Protein AF-A0A929RNQ9-F1 (afdb_monomer_lite)

Radius of gyration: 24.0 Å; chains: 1; bounding box: 58×68×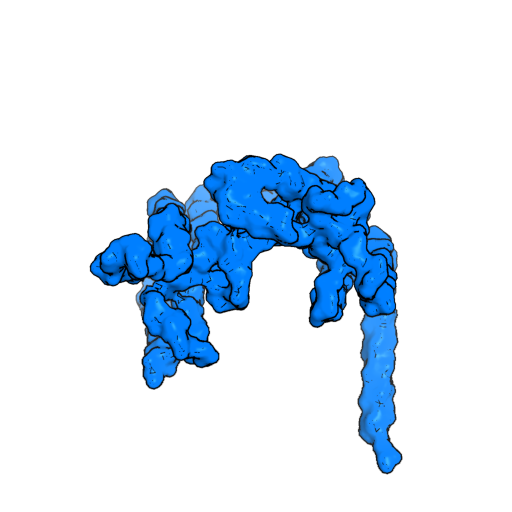56 Å

pLDDT: mean 78.01, std 13.04, range [43.16, 95.94]

Foldseek 3Di:
DDVVVVVVVVVVVVVVVVVVVVLCVLCVQPVVLVVLLVVLVVLLVVCLVCVVPPPPLWQAPVPHDVCNLVSLQNDDPHPPPVQSVVQSVCSSPVVSVLCNVLPPQLLVLLQVLLSNQLSVVLNVCLVVCCVPPVQLSVQLNGAIRHHNLSSSLSSQLLSLQQAEPVSSVLSVCLSLLLLVLLCQFQSYNHSSSSNRSSVRSNVSSVVVVRHHHYDDDDPVLLVLLSNLLSLLVSLLSSLLCLLPDPHTRHLCVLLLCLQAAPVLVPDDPDPLSSVLSCLLSVLSNVLSVCSSVLEPVSLVSLLVSLVVSLVNLVVRLVVLVVVDPDDVRDRDPSNVSCVVSVCPSNVSSVVSVVSSVVSVVSRPDYDDCVPVCVVVVVSVVVNVVSVD

Structure (mmCIF, N/CA/C/O backbone):
data_AF-A0A929RNQ9-F1
#
_entry.id   AF-A0A929RNQ9-F1
#
loop_
_atom_site.group_PDB
_atom_site.id
_atom_site.type_symbol
_atom_site.label_atom_id
_atom_site.label_alt_id
_atom_site.label_comp_id
_atom_site.label_asym_id
_atom_site.label_entity_id
_atom_site.label_seq_id
_atom_site.pdbx_PDB_ins_code
_atom_site.Cartn_x
_atom_site.Cartn_y
_atom_site.Cartn_z
_atom_site.occupancy
_atom_site.B_iso_or_equiv
_atom_site.auth_seq_id
_atom_site.auth_comp_id
_atom_site.auth_asym_id
_atom_site.auth_atom_id
_atom_site.pdbx_PDB_model_num
ATOM 1 N N . MET A 1 1 ? 17.368 -48.943 -5.902 1.00 48.56 1 MET A N 1
ATOM 2 C CA . MET A 1 1 ? 16.747 -47.607 -6.091 1.00 48.56 1 MET A CA 1
ATOM 3 C C . MET A 1 1 ? 15.807 -47.668 -7.299 1.00 48.56 1 MET A C 1
ATOM 5 O O . MET A 1 1 ? 16.116 -48.438 -8.192 1.00 48.56 1 MET A O 1
ATOM 9 N N . THR A 1 2 ? 14.669 -46.968 -7.421 1.00 53.53 2 THR A N 1
ATOM 10 C CA . THR A 1 2 ? 13.879 -46.132 -6.476 1.00 53.53 2 THR A CA 1
ATOM 11 C C . THR A 1 2 ? 12.455 -45.910 -7.049 1.00 53.53 2 THR A C 1
ATOM 13 O O . THR A 1 2 ? 12.106 -44.819 -7.498 1.00 53.53 2 THR A O 1
ATOM 16 N N . ALA A 1 3 ? 11.596 -46.938 -7.024 1.00 60.00 3 ALA A N 1
ATOM 17 C CA . ALA A 1 3 ? 10.198 -46.857 -7.488 1.00 60.00 3 ALA A CA 1
ATOM 18 C C . ALA A 1 3 ? 9.391 -45.620 -6.998 1.00 60.00 3 ALA A C 1
ATOM 20 O O . ALA A 1 3 ? 8.727 -44.998 -7.833 1.00 60.00 3 ALA A O 1
ATOM 21 N N . PRO A 1 4 ? 9.466 -45.181 -5.718 1.00 71.56 4 PRO A N 1
ATOM 22 C CA . PRO A 1 4 ? 8.761 -43.972 -5.281 1.00 71.56 4 PRO A CA 1
ATOM 23 C C . PRO A 1 4 ? 9.270 -42.678 -5.941 1.00 71.56 4 PRO A C 1
ATOM 25 O O . PRO A 1 4 ? 8.461 -41.789 -6.190 1.00 71.56 4 PRO A O 1
ATOM 28 N N . LEU A 1 5 ? 10.560 -42.569 -6.298 1.00 74.00 5 LEU A N 1
ATOM 29 C CA . LEU A 1 5 ? 11.088 -41.373 -6.979 1.00 74.00 5 LEU A CA 1
ATOM 30 C C . LEU A 1 5 ? 10.601 -41.269 -8.432 1.00 74.00 5 LEU A C 1
ATOM 32 O O . LEU A 1 5 ? 10.342 -40.174 -8.925 1.00 74.00 5 LEU A O 1
ATOM 36 N N . ALA A 1 6 ? 10.414 -42.402 -9.115 1.00 76.00 6 ALA A N 1
ATOM 37 C CA . ALA A 1 6 ? 9.824 -42.414 -10.454 1.00 76.00 6 ALA A CA 1
ATOM 38 C C . ALA A 1 6 ? 8.341 -41.988 -10.431 1.00 76.00 6 ALA A C 1
ATOM 40 O O . ALA A 1 6 ? 7.875 -41.299 -11.343 1.00 76.00 6 ALA A O 1
ATOM 41 N N . ALA A 1 7 ? 7.607 -42.360 -9.376 1.00 79.19 7 ALA A N 1
ATOM 42 C CA . ALA A 1 7 ? 6.222 -41.943 -9.174 1.00 79.19 7 ALA A CA 1
ATOM 43 C C . ALA A 1 7 ? 6.110 -40.437 -8.872 1.00 79.19 7 ALA A C 1
ATOM 45 O O . ALA A 1 7 ? 5.321 -39.752 -9.528 1.00 79.19 7 ALA A O 1
ATOM 46 N N . THR A 1 8 ? 6.927 -39.898 -7.957 1.00 82.88 8 THR A N 1
ATOM 47 C CA . THR A 1 8 ? 6.918 -38.458 -7.627 1.00 82.88 8 THR A CA 1
ATOM 48 C C . THR A 1 8 ? 7.395 -37.582 -8.786 1.00 82.88 8 THR A C 1
ATOM 50 O O . THR A 1 8 ? 6.801 -36.537 -9.045 1.00 82.88 8 THR A O 1
ATOM 53 N N . ALA A 1 9 ? 8.393 -38.019 -9.560 1.00 84.06 9 ALA A N 1
ATOM 54 C CA . ALA A 1 9 ? 8.805 -37.314 -10.776 1.00 84.06 9 ALA A CA 1
ATOM 55 C C . ALA A 1 9 ? 7.677 -37.264 -11.827 1.00 84.06 9 ALA A C 1
ATOM 57 O O . ALA A 1 9 ? 7.476 -36.239 -12.487 1.00 84.06 9 ALA A O 1
ATOM 58 N N . ARG A 1 10 ? 6.898 -38.349 -11.967 1.00 86.69 10 ARG A N 1
ATOM 59 C CA . ARG A 1 10 ? 5.756 -38.412 -12.892 1.00 86.69 10 ARG A CA 1
ATOM 60 C C . ARG A 1 10 ? 4.612 -37.496 -12.452 1.00 86.69 10 ARG A C 1
ATOM 62 O O . ARG A 1 10 ? 4.084 -36.769 -13.294 1.00 86.69 10 ARG A O 1
ATOM 69 N N . THR A 1 11 ? 4.242 -37.489 -11.169 1.00 87.38 11 THR A N 1
ATOM 70 C CA . THR A 1 11 ? 3.189 -36.590 -10.661 1.00 87.38 11 THR A CA 1
ATOM 71 C C . THR A 1 11 ? 3.607 -35.125 -10.762 1.00 87.38 11 THR A C 1
ATOM 73 O O . THR A 1 11 ? 2.817 -34.311 -11.239 1.00 87.38 11 THR A O 1
ATOM 76 N N . LEU A 1 12 ? 4.859 -34.790 -10.436 1.00 86.69 12 LEU A N 1
ATOM 77 C CA . LEU A 1 12 ? 5.386 -33.430 -10.571 1.00 86.69 12 LEU A CA 1
ATOM 78 C C . LEU A 1 12 ? 5.379 -32.960 -12.036 1.00 86.69 12 LEU A C 1
ATOM 80 O O . LEU A 1 12 ? 4.891 -31.867 -12.324 1.00 86.69 12 LEU A O 1
ATOM 84 N N . ARG A 1 13 ? 5.809 -33.801 -12.989 1.00 90.06 13 ARG A N 1
ATOM 85 C CA . ARG A 1 13 ? 5.737 -33.485 -14.430 1.00 90.06 13 ARG A CA 1
ATOM 86 C C . ARG A 1 13 ? 4.296 -33.276 -14.909 1.00 90.06 13 ARG A C 1
ATOM 88 O O . ARG A 1 13 ? 4.043 -32.370 -15.705 1.00 90.06 13 ARG A O 1
ATOM 95 N N . LEU A 1 14 ? 3.345 -34.079 -14.423 1.00 90.31 14 LEU A N 1
ATOM 96 C CA . LEU A 1 14 ? 1.924 -33.911 -14.742 1.00 90.31 14 LEU A CA 1
ATOM 97 C C . LEU A 1 14 ? 1.376 -32.586 -14.198 1.00 90.31 14 LEU A C 1
ATOM 99 O O . LEU A 1 14 ? 0.757 -31.856 -14.976 1.00 90.31 14 LEU A O 1
ATOM 103 N N . LEU A 1 15 ? 1.663 -32.246 -12.936 1.00 88.75 15 LEU A N 1
ATOM 104 C CA . LEU A 1 15 ? 1.277 -30.978 -12.302 1.00 88.75 15 LEU A CA 1
ATOM 105 C C . LEU A 1 15 ? 1.854 -29.763 -13.042 1.00 88.75 15 LEU A C 1
ATOM 107 O O . LEU A 1 15 ? 1.115 -28.842 -13.379 1.00 88.75 15 LEU A O 1
ATOM 111 N N . VAL A 1 16 ? 3.146 -29.778 -13.379 1.00 88.31 16 VAL A N 1
ATOM 112 C CA . VAL A 1 16 ? 3.769 -28.705 -14.177 1.00 88.31 16 VAL A CA 1
ATOM 113 C C . VAL A 1 16 ? 3.091 -28.583 -15.547 1.00 88.31 16 VAL A C 1
ATOM 115 O O . VAL A 1 16 ? 2.779 -27.477 -15.984 1.00 88.31 16 VAL A O 1
ATOM 118 N N . SER A 1 17 ? 2.777 -29.704 -16.210 1.00 88.50 17 SER A N 1
ATOM 119 C CA . SER A 1 17 ? 2.092 -29.677 -17.510 1.00 88.50 17 SER A CA 1
ATOM 120 C C . SER A 1 17 ? 0.647 -29.160 -17.432 1.00 88.50 17 SER A C 1
ATOM 122 O O . SER A 1 17 ? 0.180 -28.508 -18.367 1.00 88.50 17 SER A O 1
ATOM 124 N N . SER A 1 18 ? -0.082 -29.444 -16.344 1.00 88.69 18 SER A N 1
ATOM 125 C CA . SER A 1 18 ? -1.454 -28.962 -16.159 1.00 88.69 18 SER A CA 1
ATOM 126 C C . SER A 1 18 ? -1.473 -27.478 -15.807 1.00 88.69 18 SER A C 1
ATOM 128 O O . SER A 1 18 ? -2.261 -26.742 -16.402 1.00 88.69 18 SER A O 1
ATOM 130 N N . LEU A 1 19 ? -0.553 -27.026 -14.949 1.00 86.88 19 LEU A N 1
ATOM 131 C CA . LEU A 1 19 ? -0.326 -25.612 -14.654 1.00 86.88 19 LEU A CA 1
ATOM 132 C C . LEU A 1 19 ? 0.029 -24.832 -15.923 1.00 86.88 19 LEU A C 1
ATOM 134 O O . LEU A 1 19 ? -0.625 -23.834 -16.201 1.00 86.88 19 LEU A O 1
ATOM 138 N N . ALA A 1 20 ? 0.969 -25.317 -16.741 1.00 86.19 20 ALA A N 1
ATOM 139 C CA . ALA A 1 20 ? 1.341 -24.672 -18.004 1.00 86.19 20 ALA A CA 1
ATOM 140 C C . ALA A 1 20 ? 0.161 -24.567 -18.992 1.00 86.19 20 ALA A C 1
ATOM 142 O O . ALA A 1 20 ? -0.061 -23.519 -19.598 1.00 86.19 20 ALA A O 1
ATOM 143 N N . ARG A 1 21 ? -0.657 -25.622 -19.133 1.00 89.25 21 ARG A N 1
ATOM 144 C CA . ARG A 1 21 ? -1.879 -25.554 -19.961 1.00 89.25 21 ARG A CA 1
ATOM 145 C C . ARG A 1 21 ? -2.905 -24.567 -19.399 1.00 89.25 21 ARG A C 1
ATOM 147 O O . ARG A 1 21 ? -3.582 -23.892 -20.174 1.00 89.25 21 ARG A O 1
ATOM 154 N N . LEU A 1 22 ? -3.029 -24.476 -18.075 1.00 89.75 22 LEU A N 1
ATOM 155 C CA . LEU A 1 22 ? -3.954 -23.559 -17.411 1.00 89.75 22 LEU A CA 1
ATOM 156 C C . LEU A 1 22 ? -3.489 -22.101 -17.528 1.00 89.75 22 LEU A C 1
ATOM 158 O O . LEU A 1 22 ? -4.317 -21.248 -17.836 1.00 89.75 22 LEU A O 1
ATOM 162 N N . THR A 1 23 ? -2.194 -21.808 -17.376 1.00 85.31 23 THR A N 1
ATOM 163 C CA . THR A 1 23 ? -1.649 -20.452 -17.557 1.00 85.31 23 THR A CA 1
ATOM 164 C C . THR A 1 23 ? -1.726 -19.992 -19.010 1.00 85.31 23 THR A C 1
ATOM 166 O O . THR A 1 23 ? -2.127 -18.857 -19.245 1.00 85.31 23 THR A O 1
ATOM 169 N N . VAL A 1 24 ? -1.458 -20.860 -19.993 1.00 88.12 24 VAL A N 1
ATOM 170 C CA . VAL A 1 24 ? -1.653 -20.533 -21.421 1.00 88.12 24 VAL A CA 1
ATOM 171 C C . VAL A 1 24 ? -3.125 -20.230 -21.723 1.00 88.12 24 VAL A C 1
ATOM 173 O O . VAL A 1 24 ? -3.434 -19.199 -22.321 1.00 88.12 24 VAL A O 1
ATOM 176 N N . ARG A 1 25 ? -4.063 -21.065 -21.248 1.00 90.00 25 ARG A N 1
ATOM 177 C CA . ARG A 1 25 ? -5.507 -20.783 -21.379 1.00 90.00 25 ARG A CA 1
ATOM 178 C C . ARG A 1 25 ? -5.904 -19.490 -20.663 1.00 90.00 25 ARG A C 1
ATOM 180 O O . ARG A 1 25 ? -6.701 -18.727 -21.199 1.00 90.00 25 ARG A O 1
ATOM 187 N N . TRP A 1 26 ? -5.328 -19.202 -19.500 1.00 89.69 26 TRP A N 1
ATOM 188 C CA . TRP A 1 26 ? -5.580 -17.963 -18.768 1.00 89.69 26 TRP A CA 1
ATOM 189 C C . TRP A 1 26 ? -5.110 -16.723 -19.550 1.00 89.69 26 TRP A C 1
ATOM 191 O O . TRP A 1 26 ? -5.904 -15.810 -19.796 1.00 89.69 26 TRP A O 1
ATOM 201 N N . LEU A 1 27 ? -3.860 -16.731 -20.013 1.00 88.94 27 LEU A N 1
ATOM 202 C CA . LEU A 1 27 ? -3.227 -15.625 -20.735 1.00 88.94 27 LEU A CA 1
ATOM 203 C C . LEU A 1 27 ? -3.769 -15.424 -22.158 1.00 88.94 27 LEU A C 1
ATOM 205 O O . LEU A 1 27 ? -3.763 -14.300 -22.647 1.00 88.94 27 LEU A O 1
ATOM 209 N N . SER A 1 28 ? -4.326 -16.456 -22.802 1.00 87.50 28 SER A N 1
ATOM 210 C CA . SER A 1 28 ? -4.964 -16.319 -24.128 1.00 87.50 28 SER A CA 1
ATOM 211 C C . SER A 1 28 ? -6.131 -15.316 -24.173 1.00 87.50 28 SER A C 1
ATOM 213 O O . SER A 1 28 ? -6.461 -14.813 -25.239 1.00 87.50 28 SER A O 1
ATOM 215 N N . HIS A 1 29 ? -6.730 -14.997 -23.019 1.00 87.25 29 HIS A N 1
ATOM 216 C CA . HIS A 1 29 ? -7.795 -13.994 -22.873 1.00 87.25 29 HIS A CA 1
ATOM 217 C C . HIS A 1 29 ? -7.286 -12.682 -22.231 1.00 87.25 29 HIS A C 1
ATOM 219 O O . HIS A 1 29 ? -8.081 -11.891 -21.727 1.00 87.25 29 HIS A O 1
ATOM 225 N N . ALA A 1 30 ? -5.966 -12.487 -22.167 1.00 91.06 30 ALA A N 1
ATOM 226 C CA . ALA A 1 30 ? -5.299 -11.342 -21.544 1.00 91.06 30 ALA A CA 1
ATOM 227 C C . ALA A 1 30 ? -3.987 -11.015 -22.304 1.00 91.06 30 ALA A C 1
ATOM 229 O O . ALA A 1 30 ? -2.890 -11.283 -21.799 1.00 91.06 30 ALA A O 1
ATOM 230 N N . PRO A 1 31 ? -4.077 -10.523 -23.558 1.00 92.19 31 PRO A N 1
ATOM 231 C CA . PRO A 1 31 ? -2.927 -10.387 -24.452 1.00 92.19 31 PRO A CA 1
ATOM 232 C C . PRO A 1 31 ? -1.860 -9.395 -23.965 1.00 92.19 31 PRO A C 1
ATOM 234 O O . PRO A 1 31 ? -0.673 -9.666 -24.153 1.00 92.19 31 PRO A O 1
ATOM 237 N N . ALA A 1 32 ? -2.227 -8.279 -23.323 1.00 90.19 32 ALA A N 1
ATOM 238 C CA . ALA A 1 32 ? -1.226 -7.335 -22.815 1.00 90.19 32 ALA A CA 1
ATOM 239 C C . ALA A 1 32 ? -0.512 -7.877 -21.571 1.00 90.19 32 ALA A C 1
ATOM 241 O O . ALA A 1 32 ? 0.710 -7.754 -21.462 1.00 90.19 32 ALA A O 1
ATOM 242 N N . THR A 1 33 ? -1.240 -8.564 -20.687 1.00 92.06 33 THR A N 1
ATOM 243 C CA . THR A 1 33 ? -0.657 -9.316 -19.572 1.00 92.06 33 THR A CA 1
ATOM 244 C C . THR A 1 33 ? 0.311 -10.367 -20.101 1.00 92.06 33 THR A C 1
ATOM 246 O O . THR A 1 33 ? 1.435 -10.444 -19.620 1.00 92.06 33 THR A O 1
ATOM 249 N N . ALA A 1 34 ? -0.080 -11.140 -21.120 1.00 90.38 34 ALA A N 1
ATOM 250 C CA . ALA A 1 34 ? 0.778 -12.153 -21.729 1.00 90.38 34 ALA A CA 1
ATOM 251 C C . ALA A 1 34 ? 2.080 -11.544 -22.274 1.00 90.38 34 ALA A C 1
ATOM 253 O O . ALA A 1 34 ? 3.164 -12.020 -21.935 1.00 90.38 34 ALA A O 1
ATOM 254 N N . ALA A 1 35 ? 1.984 -10.461 -23.051 1.00 90.00 35 ALA A N 1
ATOM 255 C CA . ALA A 1 35 ? 3.141 -9.763 -23.607 1.00 90.00 35 ALA A CA 1
ATOM 256 C C . ALA A 1 35 ? 4.080 -9.223 -22.513 1.00 90.00 35 ALA A C 1
ATOM 258 O O . ALA A 1 35 ? 5.289 -9.450 -22.573 1.00 90.00 35 ALA A O 1
ATOM 259 N N . VAL A 1 36 ? 3.536 -8.571 -21.478 1.00 87.56 36 VAL A N 1
ATOM 260 C CA . VAL A 1 36 ? 4.331 -8.030 -20.363 1.00 87.56 36 VAL A CA 1
ATOM 261 C C . VAL A 1 36 ? 4.924 -9.143 -19.497 1.00 87.56 36 VAL A C 1
ATOM 263 O O . VAL A 1 36 ? 6.086 -9.049 -19.118 1.00 87.56 36 VAL A O 1
ATOM 266 N N . THR A 1 37 ? 4.198 -10.231 -19.231 1.00 89.00 37 THR A N 1
ATOM 267 C CA . THR A 1 37 ? 4.730 -11.415 -18.537 1.00 89.00 37 THR A CA 1
ATOM 268 C C . THR A 1 37 ? 5.887 -12.054 -19.309 1.00 89.00 37 THR A C 1
ATOM 270 O O . THR A 1 37 ? 6.883 -12.422 -18.688 1.00 89.00 37 THR A O 1
ATOM 273 N N . ILE A 1 38 ? 5.789 -12.170 -20.638 1.00 88.81 38 ILE A N 1
ATOM 274 C CA . ILE A 1 38 ? 6.875 -12.698 -21.481 1.00 88.81 38 ILE A CA 1
ATOM 275 C C . ILE A 1 38 ? 8.079 -11.752 -21.447 1.00 88.81 38 ILE A C 1
ATOM 277 O O . ILE A 1 38 ? 9.189 -12.205 -21.178 1.00 88.81 38 ILE A O 1
ATOM 281 N N . ALA A 1 39 ? 7.867 -10.446 -21.644 1.00 86.25 39 ALA A N 1
ATOM 282 C CA . ALA A 1 39 ? 8.935 -9.449 -21.575 1.00 86.25 39 ALA A CA 1
ATOM 283 C C . ALA A 1 39 ? 9.650 -9.473 -20.213 1.00 86.25 39 ALA A C 1
ATOM 285 O O . ALA A 1 39 ? 10.876 -9.496 -20.161 1.00 86.25 39 ALA A O 1
ATOM 286 N N . LEU A 1 40 ? 8.895 -9.558 -19.114 1.00 84.25 40 LEU A N 1
ATOM 287 C CA . LEU A 1 40 ? 9.435 -9.697 -17.761 1.00 84.25 40 LEU A CA 1
ATOM 288 C C . LEU A 1 40 ? 10.252 -10.974 -17.581 1.00 84.25 40 LEU A C 1
ATOM 290 O O . LEU A 1 40 ? 11.371 -10.908 -17.086 1.00 84.25 40 LEU A O 1
ATOM 294 N N . ALA A 1 41 ? 9.723 -12.125 -18.001 1.00 85.25 41 ALA A N 1
ATOM 295 C CA . ALA A 1 41 ? 10.440 -13.391 -17.897 1.00 85.25 41 ALA A CA 1
ATOM 296 C C . ALA A 1 41 ? 11.754 -13.365 -18.696 1.00 85.25 41 ALA A C 1
ATOM 298 O O . ALA A 1 41 ? 12.780 -13.804 -18.182 1.00 85.25 41 ALA A O 1
ATOM 299 N N . VAL A 1 42 ? 11.743 -12.803 -19.910 1.00 84.88 42 VAL A N 1
ATOM 300 C CA . VAL A 1 42 ? 12.938 -12.662 -20.757 1.00 84.88 42 VAL A CA 1
ATOM 301 C C . VAL A 1 42 ? 13.949 -11.693 -20.142 1.00 84.88 42 VAL A C 1
ATOM 303 O O . VAL A 1 42 ? 15.120 -12.049 -20.025 1.00 84.88 42 VAL A O 1
ATOM 306 N N . VAL A 1 43 ? 13.535 -10.498 -19.708 1.00 79.19 43 VAL A N 1
ATOM 307 C CA . VAL A 1 43 ? 14.459 -9.510 -19.122 1.00 79.19 43 VAL A CA 1
ATOM 308 C C . VAL A 1 43 ? 15.019 -9.999 -17.785 1.00 79.19 43 VAL A C 1
ATOM 310 O O . VAL A 1 43 ? 16.231 -9.941 -17.597 1.00 79.19 43 VAL A O 1
ATOM 313 N N . SER A 1 44 ? 14.201 -10.564 -16.891 1.00 77.12 44 SER A N 1
ATOM 314 C CA . SER A 1 44 ? 14.692 -11.113 -15.618 1.00 77.12 44 SER A CA 1
ATOM 315 C C . SER A 1 44 ? 15.594 -12.339 -15.808 1.00 77.12 44 SER A C 1
ATOM 317 O O . SER A 1 44 ? 16.577 -12.474 -15.082 1.00 77.12 44 SER A O 1
ATOM 319 N N . ALA A 1 45 ? 15.326 -13.208 -16.792 1.00 78.31 45 ALA A N 1
ATOM 320 C CA . ALA A 1 45 ? 16.233 -14.309 -17.131 1.00 78.31 45 ALA A CA 1
ATOM 321 C C . ALA A 1 45 ? 17.556 -13.800 -17.729 1.00 78.31 45 ALA A C 1
ATOM 323 O O . ALA A 1 45 ? 18.623 -14.285 -17.362 1.00 78.31 45 ALA A O 1
ATOM 324 N N . THR A 1 46 ? 17.498 -12.788 -18.599 1.00 75.31 46 THR A N 1
ATOM 325 C CA . THR A 1 46 ? 18.688 -12.168 -19.205 1.00 75.31 46 THR A CA 1
ATOM 326 C C . THR A 1 46 ? 19.545 -11.499 -18.132 1.00 75.31 46 THR A C 1
ATOM 328 O O . THR A 1 46 ? 20.743 -11.749 -18.063 1.00 75.31 46 THR A O 1
ATOM 331 N N . TYR A 1 47 ? 18.931 -10.729 -17.232 1.00 71.06 47 TYR A N 1
ATOM 332 C CA . TYR A 1 47 ? 19.616 -10.112 -16.098 1.00 71.06 47 TYR A CA 1
ATOM 333 C C . TYR A 1 47 ? 20.233 -11.149 -15.146 1.00 71.06 47 TYR A C 1
ATOM 335 O O . TYR A 1 47 ? 21.326 -10.935 -14.637 1.00 71.06 47 TYR A O 1
ATOM 343 N N . PHE A 1 48 ? 19.582 -12.298 -14.931 1.00 71.94 48 PHE A N 1
ATOM 344 C CA . PHE A 1 48 ? 20.150 -13.374 -14.113 1.00 71.94 48 PHE A CA 1
ATOM 345 C C . PHE A 1 48 ? 21.394 -14.016 -14.753 1.00 71.94 48 PHE A C 1
ATOM 347 O O . PHE A 1 48 ? 22.354 -14.309 -14.047 1.00 71.94 48 PHE A O 1
ATOM 354 N N . VAL A 1 49 ? 21.393 -14.221 -16.077 1.00 74.50 49 VAL A N 1
ATOM 355 C CA . VAL A 1 49 ? 22.524 -14.821 -16.815 1.00 74.50 49 VAL A CA 1
ATOM 356 C C . VAL A 1 49 ? 23.692 -13.842 -16.983 1.00 74.50 49 VAL A C 1
ATOM 358 O O . VAL A 1 49 ? 24.846 -14.247 -16.901 1.00 74.50 49 VAL A O 1
ATOM 361 N N . TRP A 1 50 ? 23.402 -12.558 -17.196 1.00 69.44 50 TRP A N 1
ATOM 362 C CA . TRP A 1 50 ? 24.380 -11.523 -17.561 1.00 69.44 50 TRP A CA 1
ATOM 363 C C . TRP A 1 50 ? 24.532 -10.444 -16.473 1.00 69.44 50 TRP A C 1
ATOM 365 O O . TRP A 1 50 ? 24.776 -9.270 -16.761 1.00 69.44 50 TRP A O 1
ATOM 375 N N . ARG A 1 51 ? 24.354 -10.851 -15.211 1.00 61.84 51 ARG A N 1
ATOM 376 C CA . ARG A 1 51 ? 24.262 -10.002 -14.011 1.00 61.84 51 ARG A CA 1
ATOM 377 C C . ARG A 1 51 ? 25.314 -8.896 -13.941 1.00 61.84 51 ARG A C 1
ATOM 379 O O . ARG A 1 51 ? 24.968 -7.742 -13.706 1.00 61.84 51 ARG A O 1
ATOM 386 N N . ASP A 1 52 ? 26.575 -9.242 -14.178 1.00 60.59 52 ASP A N 1
ATOM 387 C CA . ASP A 1 52 ? 27.709 -8.327 -13.999 1.00 60.59 52 ASP A CA 1
ATOM 388 C C . ASP A 1 52 ? 27.870 -7.321 -15.156 1.00 60.59 52 ASP A C 1
ATOM 390 O O . ASP A 1 52 ? 28.734 -6.450 -15.103 1.00 60.59 52 ASP A O 1
ATOM 394 N N . GLN A 1 53 ? 27.037 -7.417 -16.203 1.00 59.91 53 GLN A N 1
ATOM 395 C CA . GLN A 1 53 ? 27.096 -6.548 -17.388 1.00 59.91 53 GLN A CA 1
ATOM 396 C C . GLN A 1 53 ? 25.901 -5.589 -17.527 1.00 59.91 53 GLN A C 1
ATOM 398 O O . GLN A 1 53 ? 25.984 -4.628 -18.288 1.00 59.91 53 GLN A O 1
ATOM 403 N N . PHE A 1 54 ? 24.806 -5.794 -16.781 1.00 57.72 54 PHE A N 1
ATOM 404 C CA . PHE A 1 54 ? 23.552 -5.034 -16.939 1.00 57.72 54 PHE A CA 1
ATOM 405 C C . PHE A 1 54 ? 23.131 -4.211 -15.709 1.00 57.72 54 PHE A C 1
ATOM 407 O O . PHE A 1 54 ? 21.940 -4.042 -15.437 1.00 57.72 54 PHE A O 1
ATOM 414 N N . ALA A 1 55 ? 24.091 -3.594 -15.012 1.00 56.38 55 ALA A N 1
ATOM 415 C CA . ALA A 1 55 ? 23.812 -2.580 -13.981 1.00 56.38 55 ALA A CA 1
ATOM 416 C C . ALA A 1 55 ? 23.013 -1.357 -14.507 1.00 56.38 55 ALA A C 1
ATOM 418 O O . ALA A 1 55 ? 22.483 -0.569 -13.732 1.00 56.38 55 ALA A O 1
ATOM 419 N N . THR A 1 56 ? 22.890 -1.207 -15.829 1.00 55.03 56 THR A N 1
ATOM 420 C CA . THR A 1 56 ? 22.215 -0.104 -16.531 1.00 55.03 56 THR A CA 1
ATOM 421 C C . THR A 1 56 ? 20.693 -0.240 -16.659 1.00 55.03 56 THR A C 1
ATOM 423 O O . THR A 1 56 ? 20.060 0.641 -17.243 1.00 55.03 56 THR A O 1
ATOM 426 N N . LEU A 1 57 ? 20.081 -1.336 -16.185 1.00 58.28 57 LEU A N 1
ATOM 427 C CA . LEU A 1 57 ? 18.619 -1.499 -16.246 1.00 58.28 57 LEU A CA 1
ATOM 428 C C . LEU A 1 57 ? 17.884 -0.761 -15.120 1.00 58.28 57 LEU A C 1
ATOM 430 O O . LEU A 1 57 ? 16.703 -0.458 -15.285 1.00 58.28 57 LEU A O 1
ATOM 434 N N . GLU A 1 58 ? 18.548 -0.480 -13.998 1.00 65.62 58 GLU A N 1
ATOM 435 C CA . GLU A 1 58 ? 17.959 0.244 -12.869 1.00 65.62 58 GLU A CA 1
ATOM 436 C C . GLU A 1 58 ? 17.826 1.742 -13.174 1.00 65.62 58 GLU A C 1
ATOM 438 O O . GLU A 1 58 ? 18.720 2.363 -13.749 1.00 65.62 58 GLU A O 1
ATOM 443 N N . ALA A 1 59 ? 16.707 2.347 -12.773 1.00 59.94 59 ALA A N 1
ATOM 444 C CA . ALA A 1 59 ? 16.526 3.790 -12.890 1.00 59.94 59 ALA A CA 1
ATOM 445 C C . ALA A 1 59 ? 17.179 4.483 -11.683 1.00 59.94 59 ALA A C 1
ATOM 447 O O . ALA A 1 59 ? 16.605 4.520 -10.591 1.00 59.94 59 ALA A O 1
ATOM 448 N N . SER A 1 60 ? 18.382 5.020 -11.899 1.00 63.91 60 SER A N 1
ATOM 449 C CA . SER A 1 60 ? 19.108 5.907 -10.981 1.00 63.91 60 SER A CA 1
ATOM 450 C C . SER A 1 60 ? 18.866 7.387 -11.344 1.00 63.91 60 SER A C 1
ATOM 452 O O . SER A 1 60 ? 18.467 7.675 -12.478 1.00 63.91 60 SER A O 1
ATOM 454 N N . PRO A 1 61 ? 19.132 8.344 -10.435 1.00 59.81 61 PRO A N 1
ATOM 455 C CA . PRO A 1 61 ? 19.073 9.772 -10.751 1.00 59.81 61 PRO A CA 1
ATOM 456 C C . PRO A 1 61 ? 20.373 10.329 -11.356 1.00 59.81 61 PRO A C 1
ATOM 458 O O . PRO A 1 61 ? 20.329 11.343 -12.047 1.00 59.81 61 PRO A O 1
ATOM 461 N N . SER A 1 62 ? 21.525 9.693 -11.118 1.00 57.19 62 SER A N 1
ATOM 462 C CA . SER A 1 62 ? 22.847 10.169 -11.564 1.00 57.19 62 SER A CA 1
ATOM 463 C C . SER A 1 62 ? 23.234 9.709 -12.974 1.00 57.19 62 SER A C 1
ATOM 465 O O . SER A 1 62 ? 24.013 10.384 -13.643 1.00 57.19 62 SER A O 1
ATOM 467 N N . SER A 1 63 ? 22.682 8.588 -13.445 1.00 53.53 63 SER A N 1
ATOM 468 C CA . SER A 1 63 ? 22.953 7.995 -14.764 1.00 53.53 63 SER A CA 1
ATOM 469 C C . SER A 1 63 ? 21.662 7.643 -15.518 1.00 53.53 63 SER A C 1
ATOM 471 O O . SER A 1 63 ? 21.588 6.658 -16.254 1.00 53.53 63 SER A O 1
ATOM 473 N N . SER A 1 64 ? 20.620 8.466 -15.345 1.00 55.28 64 SER A N 1
ATOM 474 C CA . SER A 1 64 ? 19.303 8.242 -15.948 1.00 55.28 64 SER A CA 1
ATOM 475 C C . SER A 1 64 ? 19.301 8.473 -17.463 1.00 55.28 64 SER A C 1
ATOM 477 O O . SER A 1 64 ? 19.002 9.559 -17.963 1.00 55.28 64 SER A O 1
ATOM 479 N N . HIS A 1 65 ? 19.585 7.426 -18.231 1.00 70.19 65 HIS A N 1
ATOM 480 C CA . HIS A 1 65 ? 19.182 7.395 -19.633 1.00 70.19 65 HIS A CA 1
ATOM 481 C C . HIS A 1 65 ? 17.650 7.332 -19.728 1.00 70.19 65 HIS A C 1
ATOM 483 O O . HIS A 1 65 ? 17.012 6.645 -18.931 1.00 70.19 65 HIS A O 1
ATOM 489 N N . TRP A 1 66 ? 17.038 7.981 -20.725 1.00 70.56 66 TRP A N 1
ATOM 490 C CA . TRP A 1 66 ? 15.570 8.044 -20.842 1.00 70.56 66 TRP A CA 1
ATOM 491 C C . TRP A 1 66 ? 14.901 6.659 -20.938 1.00 70.56 66 TRP A C 1
ATOM 493 O O . TRP A 1 66 ? 13.774 6.479 -20.477 1.00 70.56 66 TRP A O 1
ATOM 503 N N . TRP A 1 67 ? 15.608 5.658 -21.474 1.00 69.88 67 TRP A N 1
ATOM 504 C CA . TRP A 1 67 ? 15.132 4.275 -21.545 1.00 69.88 67 TRP A CA 1
ATOM 505 C C . TRP A 1 67 ? 15.144 3.540 -20.194 1.00 69.88 67 TRP A C 1
ATOM 507 O O . TRP A 1 67 ? 14.401 2.569 -20.053 1.00 69.88 67 TRP A O 1
ATOM 517 N N . SER A 1 68 ? 15.891 4.017 -19.185 1.00 72.62 68 SER A N 1
ATOM 518 C CA . SER A 1 68 ? 15.915 3.434 -17.827 1.00 72.62 68 SER A CA 1
ATOM 519 C C . SER A 1 68 ? 14.531 3.429 -17.166 1.00 72.62 68 SER A C 1
ATOM 521 O O . SER A 1 68 ? 14.169 2.487 -16.458 1.00 72.62 68 SER A O 1
ATOM 523 N N . ILE A 1 69 ? 13.699 4.427 -17.488 1.00 74.81 69 ILE A N 1
ATOM 524 C CA . ILE A 1 69 ? 12.297 4.533 -17.061 1.00 74.81 69 ILE A CA 1
ATOM 525 C C . ILE A 1 69 ? 11.499 3.287 -17.476 1.00 74.81 69 ILE A C 1
ATOM 527 O O . ILE A 1 69 ? 10.650 2.819 -16.720 1.00 74.81 69 ILE A O 1
ATOM 531 N N . ILE A 1 70 ? 11.784 2.731 -18.657 1.00 75.19 70 ILE A N 1
ATOM 532 C CA . ILE A 1 70 ? 11.085 1.568 -19.215 1.00 75.19 70 ILE A CA 1
ATOM 533 C C . ILE A 1 70 ? 11.815 0.269 -18.846 1.00 75.19 70 ILE A C 1
ATOM 535 O O . ILE A 1 70 ? 11.173 -0.695 -18.437 1.00 75.19 70 ILE A O 1
ATOM 539 N N . SER A 1 71 ? 13.146 0.217 -18.940 1.00 72.94 71 SER A N 1
ATOM 540 C CA . SER A 1 71 ? 13.904 -1.016 -18.681 1.00 72.94 71 SER A CA 1
ATOM 541 C C . SER A 1 71 ? 13.907 -1.444 -17.208 1.00 72.94 71 SER A C 1
ATOM 543 O O . SER A 1 71 ? 13.958 -2.644 -16.926 1.00 72.94 71 SER A O 1
ATOM 545 N N . SER A 1 72 ? 13.747 -0.499 -16.274 1.00 74.12 72 SER A N 1
ATOM 546 C CA . SER A 1 72 ? 13.637 -0.778 -14.832 1.00 74.12 72 SER A CA 1
ATOM 547 C C . SER A 1 72 ? 12.475 -1.702 -14.462 1.00 74.12 72 SER A C 1
ATOM 549 O O . SER A 1 72 ? 12.560 -2.374 -13.437 1.00 74.12 72 SER A O 1
ATOM 551 N N . ILE A 1 73 ? 11.449 -1.837 -15.318 1.00 70.81 73 ILE A N 1
ATOM 552 C CA . ILE A 1 73 ? 10.363 -2.829 -15.190 1.00 70.81 73 ILE A CA 1
ATOM 553 C C . ILE A 1 73 ? 10.908 -4.248 -14.935 1.00 70.81 73 ILE A C 1
ATOM 555 O O . ILE A 1 73 ? 10.341 -4.991 -14.130 1.00 70.81 73 ILE A O 1
ATOM 559 N N . GLY A 1 74 ? 11.982 -4.628 -15.637 1.00 62.72 74 GLY A N 1
ATOM 560 C CA . GLY A 1 74 ? 12.569 -5.971 -15.593 1.00 62.72 74 GLY A CA 1
ATOM 561 C C . GLY A 1 74 ? 13.827 -6.102 -14.731 1.00 62.72 74 GLY A C 1
ATOM 562 O O . GLY A 1 74 ? 14.336 -7.215 -14.599 1.00 62.72 74 GLY A O 1
ATOM 563 N N . ALA A 1 75 ? 14.316 -5.003 -14.145 1.00 66.44 75 ALA A N 1
ATOM 564 C CA . ALA A 1 75 ? 15.444 -5.019 -13.217 1.00 66.44 75 ALA A CA 1
ATOM 565 C C . ALA A 1 75 ? 15.058 -5.723 -11.902 1.00 66.44 75 ALA A C 1
ATOM 567 O O . ALA A 1 75 ? 13.980 -5.486 -11.347 1.00 66.44 75 ALA A O 1
ATOM 568 N N . VAL A 1 76 ? 15.934 -6.600 -11.408 1.00 63.41 76 VAL A N 1
ATOM 569 C CA . VAL A 1 76 ? 15.711 -7.427 -10.212 1.00 63.41 76 VAL A CA 1
ATOM 570 C C . VAL A 1 76 ? 16.969 -7.367 -9.345 1.00 63.41 76 VAL A C 1
ATOM 572 O O . VAL A 1 76 ? 17.994 -7.873 -9.785 1.00 63.41 76 VAL A O 1
ATOM 575 N N . PRO A 1 77 ? 16.928 -6.838 -8.110 1.00 60.59 77 PRO A N 1
ATOM 576 C CA . PRO A 1 77 ? 18.106 -6.782 -7.25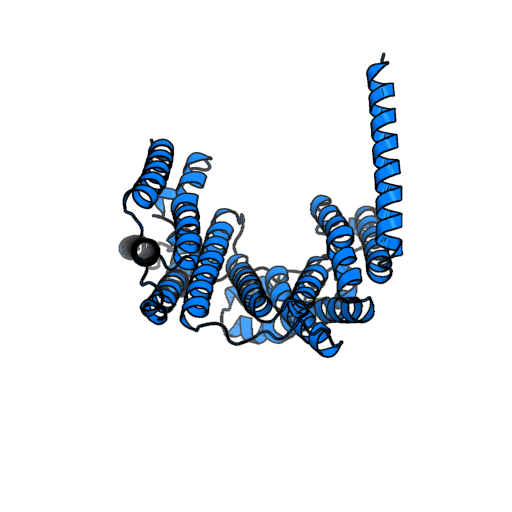1 1.00 60.59 77 PRO A CA 1
ATOM 577 C C . PRO A 1 77 ? 18.709 -8.168 -7.025 1.00 60.59 77 PRO A C 1
ATOM 579 O O . PRO A 1 77 ? 17.992 -9.133 -6.733 1.00 60.59 77 PRO A O 1
ATOM 582 N N . GLY A 1 78 ? 20.036 -8.251 -7.130 1.00 51.78 78 GLY A N 1
ATOM 583 C CA . GLY A 1 78 ? 20.792 -9.482 -7.391 1.00 51.78 78 GLY A CA 1
ATOM 584 C C . GLY A 1 78 ? 20.746 -10.617 -6.353 1.00 51.78 78 GLY A C 1
ATOM 585 O O . GLY A 1 78 ? 21.562 -11.530 -6.431 1.00 51.78 78 GLY A O 1
ATOM 586 N N . HIS A 1 79 ? 19.841 -10.613 -5.378 1.00 53.84 79 HIS A N 1
ATOM 587 C CA . HIS A 1 79 ? 19.754 -11.668 -4.357 1.00 53.84 79 HIS A CA 1
ATOM 588 C C . HIS A 1 79 ? 18.372 -12.323 -4.236 1.00 53.84 79 HIS A C 1
ATOM 590 O O . HIS A 1 79 ? 18.245 -13.341 -3.558 1.00 53.84 79 HIS A O 1
ATOM 596 N N . PHE A 1 80 ? 17.346 -11.817 -4.931 1.00 63.81 80 PHE A N 1
ATOM 597 C CA . PHE A 1 80 ? 15.973 -12.299 -4.760 1.00 63.81 80 PHE A CA 1
ATOM 598 C C . PHE A 1 80 ? 15.323 -12.754 -6.070 1.00 63.81 80 PHE A C 1
ATOM 600 O O . PHE A 1 80 ? 14.404 -12.126 -6.584 1.00 63.81 80 PHE A O 1
ATOM 607 N N . LEU A 1 81 ? 15.684 -13.952 -6.545 1.00 72.12 81 LEU A N 1
ATOM 608 C CA . LEU A 1 81 ? 14.890 -14.657 -7.568 1.00 72.12 81 LEU A CA 1
ATOM 609 C C . LEU A 1 81 ? 13.409 -14.795 -7.141 1.00 72.12 81 LEU A C 1
ATOM 611 O O . LEU A 1 81 ? 12.504 -14.765 -7.973 1.00 72.12 81 LEU A O 1
ATOM 615 N N . ALA A 1 82 ? 13.154 -14.838 -5.829 1.00 75.38 82 ALA A N 1
ATOM 616 C CA . ALA A 1 82 ? 11.824 -14.773 -5.237 1.00 75.38 82 ALA A CA 1
ATOM 617 C C . ALA A 1 82 ? 11.016 -13.515 -5.624 1.00 75.38 82 ALA A C 1
ATOM 619 O O . ALA A 1 82 ? 9.816 -13.647 -5.854 1.00 75.38 82 ALA A O 1
ATOM 620 N N . THR A 1 83 ? 11.613 -12.318 -5.737 1.00 76.00 83 THR A N 1
ATOM 621 C CA . THR A 1 83 ? 10.859 -11.102 -6.117 1.00 76.00 83 THR A CA 1
ATOM 622 C C . THR A 1 83 ? 10.520 -11.091 -7.604 1.00 76.00 83 THR A C 1
ATOM 624 O O . THR A 1 83 ? 9.407 -10.704 -7.958 1.00 76.00 83 THR A O 1
ATOM 627 N N . ALA A 1 84 ? 11.412 -11.594 -8.465 1.00 77.31 84 ALA A N 1
ATOM 628 C CA . ALA A 1 84 ? 11.130 -11.796 -9.887 1.00 77.31 84 ALA A CA 1
ATOM 629 C C . ALA A 1 84 ? 9.981 -12.795 -10.093 1.00 77.31 84 ALA A C 1
ATOM 631 O O . ALA A 1 84 ? 8.988 -12.480 -10.750 1.00 77.31 84 ALA A O 1
ATOM 632 N N . VAL A 1 85 ? 10.073 -13.977 -9.469 1.00 84.88 85 VAL A N 1
ATOM 633 C CA . VAL A 1 85 ? 9.034 -15.016 -9.547 1.00 84.88 85 VAL A CA 1
ATOM 634 C C . VAL A 1 85 ? 7.709 -14.510 -8.975 1.00 84.88 85 VAL A C 1
ATOM 636 O O . VAL A 1 85 ? 6.677 -14.659 -9.628 1.00 84.88 85 VAL A O 1
ATOM 639 N N . LEU A 1 86 ? 7.717 -13.853 -7.810 1.00 86.62 86 LEU A N 1
ATOM 640 C CA . LEU A 1 86 ? 6.515 -13.256 -7.222 1.00 86.62 86 LEU A CA 1
ATOM 641 C C . LEU A 1 86 ? 5.911 -12.186 -8.141 1.00 86.62 86 LEU A C 1
ATOM 643 O O . LEU A 1 86 ? 4.697 -12.171 -8.338 1.00 86.62 86 LEU A O 1
ATOM 647 N N . GLY A 1 87 ? 6.736 -11.324 -8.738 1.00 85.56 87 GLY A N 1
ATOM 648 C CA . GLY A 1 87 ? 6.308 -10.300 -9.689 1.00 85.56 87 GLY A CA 1
ATOM 649 C C . GLY A 1 87 ? 5.659 -10.893 -10.942 1.00 85.56 87 GLY A C 1
ATOM 650 O O . GLY A 1 87 ? 4.583 -10.445 -11.338 1.00 85.56 87 GLY A O 1
ATOM 651 N N . ILE A 1 88 ? 6.263 -11.933 -11.521 1.00 88.88 88 ILE A N 1
ATOM 652 C CA . ILE A 1 88 ? 5.755 -12.659 -12.696 1.00 88.88 88 ILE A CA 1
ATOM 653 C C . ILE A 1 88 ? 4.443 -13.386 -12.367 1.00 88.88 88 ILE A C 1
ATOM 655 O O . ILE A 1 88 ? 3.459 -13.224 -13.090 1.00 88.88 88 ILE A O 1
ATOM 659 N N . VAL A 1 89 ? 4.382 -14.133 -11.260 1.00 90.19 89 VAL A N 1
ATOM 660 C CA . VAL A 1 89 ? 3.166 -14.845 -10.821 1.00 90.19 89 VAL A CA 1
ATOM 661 C C . VAL A 1 89 ? 2.036 -13.861 -10.512 1.00 90.19 89 VAL A C 1
ATOM 663 O O . VAL A 1 89 ? 0.902 -14.068 -10.949 1.00 90.19 89 VAL A O 1
ATOM 666 N N . THR A 1 90 ? 2.337 -12.751 -9.832 1.00 91.25 90 THR A N 1
ATOM 667 C CA . THR A 1 90 ? 1.348 -11.701 -9.543 1.00 91.25 90 THR A CA 1
ATOM 668 C C . THR A 1 90 ? 0.867 -11.024 -10.827 1.00 91.25 90 THR A C 1
ATOM 670 O O . THR A 1 90 ? -0.324 -10.748 -10.947 1.00 91.25 90 THR A O 1
ATOM 673 N N . MET A 1 91 ? 1.738 -10.822 -11.823 1.00 93.75 91 MET A N 1
ATOM 674 C CA . MET A 1 91 ? 1.333 -10.309 -13.136 1.00 93.75 91 MET A CA 1
ATOM 675 C C . MET A 1 91 ? 0.381 -11.275 -13.855 1.00 93.75 91 MET A C 1
ATOM 677 O O . MET A 1 91 ? -0.682 -10.854 -14.302 1.00 93.75 91 MET A O 1
ATOM 681 N N . ILE A 1 92 ? 0.697 -12.575 -13.893 1.00 92.25 92 ILE A N 1
ATOM 682 C CA . ILE A 1 92 ? -0.169 -13.592 -14.516 1.00 92.25 92 ILE A CA 1
ATOM 683 C C . ILE A 1 92 ? -1.556 -13.604 -13.857 1.00 92.25 92 ILE A C 1
ATOM 685 O O . ILE A 1 92 ? -2.572 -13.559 -14.553 1.00 92.25 92 ILE A O 1
ATOM 689 N N . VAL A 1 93 ? -1.608 -13.652 -12.523 1.00 92.69 93 VAL A N 1
ATOM 690 C CA . VAL A 1 93 ? -2.866 -13.786 -11.772 1.00 92.69 93 VAL A CA 1
ATOM 691 C C . VAL A 1 93 ? -3.627 -12.460 -11.711 1.00 92.69 93 VAL A C 1
ATOM 693 O O . VAL A 1 93 ? -4.736 -12.364 -12.238 1.00 92.69 93 VAL A O 1
ATOM 696 N N . ALA A 1 94 ? -3.047 -11.433 -11.086 1.00 92.06 94 ALA A N 1
ATOM 697 C CA . ALA A 1 94 ? -3.721 -10.159 -10.853 1.00 92.06 94 ALA A CA 1
ATOM 698 C C . ALA A 1 94 ? -3.779 -9.305 -12.125 1.00 92.06 94 ALA A C 1
ATOM 700 O O . ALA A 1 94 ? -4.845 -8.790 -12.451 1.00 92.06 94 ALA A O 1
ATOM 701 N N . GLY A 1 95 ? -2.680 -9.206 -12.880 1.00 92.19 95 GLY A N 1
ATOM 702 C CA . GLY A 1 95 ? -2.663 -8.498 -14.164 1.00 92.19 95 GLY A CA 1
ATOM 703 C C . GLY A 1 95 ? -3.684 -9.083 -15.140 1.00 92.19 95 GLY A C 1
ATOM 704 O O . GLY A 1 95 ? -4.520 -8.338 -15.651 1.00 92.19 95 GLY A O 1
ATOM 705 N N . GLY A 1 96 ? -3.708 -10.412 -15.291 1.00 92.38 96 GLY A N 1
ATOM 706 C CA . GLY A 1 96 ? -4.650 -11.104 -16.177 1.00 92.38 96 GLY A CA 1
ATOM 707 C C . GLY A 1 96 ? -6.113 -10.984 -15.740 1.00 92.38 96 GLY A C 1
ATOM 708 O O . GLY A 1 96 ? -6.994 -10.816 -16.582 1.00 92.38 96 GLY A O 1
ATOM 709 N N . ALA A 1 97 ? -6.392 -11.005 -14.431 1.00 93.25 97 ALA A N 1
ATOM 710 C CA . ALA A 1 97 ? -7.735 -10.730 -13.914 1.00 93.25 97 ALA A CA 1
ATOM 711 C C . ALA A 1 97 ? -8.168 -9.281 -14.204 1.00 93.25 97 ALA A C 1
ATOM 713 O O . ALA A 1 97 ? -9.278 -9.046 -14.682 1.00 93.25 97 ALA A O 1
ATOM 714 N N . ILE A 1 98 ? -7.287 -8.307 -13.959 1.00 93.19 98 ILE A N 1
ATOM 715 C CA . ILE A 1 98 ? -7.567 -6.883 -14.180 1.00 93.19 98 ILE A CA 1
ATOM 716 C C . ILE A 1 98 ? -7.768 -6.591 -15.673 1.00 93.19 98 ILE A C 1
ATOM 718 O O . ILE A 1 98 ? -8.675 -5.835 -16.015 1.00 93.19 98 ILE A O 1
ATOM 722 N N . GLU A 1 99 ? -7.005 -7.219 -16.573 1.00 95.44 99 GLU A N 1
ATOM 723 C CA . GLU A 1 99 ? -7.181 -7.043 -18.022 1.00 95.44 99 GLU A CA 1
ATOM 724 C C . GLU A 1 99 ? -8.557 -7.524 -18.491 1.00 95.44 99 GLU A C 1
ATOM 726 O O . GLU A 1 99 ? -9.235 -6.819 -19.236 1.00 95.44 99 GLU A O 1
ATOM 731 N N . ARG A 1 100 ? -9.014 -8.676 -17.991 1.00 91.75 100 ARG A N 1
ATOM 732 C CA . ARG A 1 100 ? -10.348 -9.216 -18.294 1.00 91.75 100 ARG A CA 1
ATOM 733 C C . ARG A 1 100 ? -11.483 -8.341 -17.756 1.00 91.75 100 ARG A C 1
ATOM 735 O O . ARG A 1 100 ? -12.538 -8.274 -18.376 1.00 91.75 100 ARG A O 1
ATOM 742 N N . HIS A 1 101 ? -11.284 -7.680 -16.613 1.00 90.38 101 HIS A N 1
ATOM 743 C CA . HIS A 1 101 ? -12.302 -6.828 -15.988 1.00 90.38 101 HIS A CA 1
ATOM 744 C C . HIS A 1 101 ? -12.337 -5.386 -16.518 1.00 90.38 101 HIS A C 1
ATOM 746 O O . HIS A 1 101 ? -13.401 -4.770 -16.495 1.00 90.38 101 HIS A O 1
ATOM 752 N N . LEU A 1 102 ? -11.203 -4.829 -16.956 1.00 91.19 102 LEU A N 1
ATOM 753 C CA . LEU A 1 102 ? -11.100 -3.439 -17.432 1.00 91.19 102 LEU A CA 1
ATOM 754 C C . LEU A 1 102 ? -10.971 -3.314 -18.958 1.00 91.19 102 LEU A C 1
ATOM 756 O O . LEU A 1 102 ? -11.154 -2.226 -19.503 1.00 91.19 102 LEU A O 1
ATOM 760 N N . GLY A 1 103 ? -10.629 -4.406 -19.641 1.00 92.25 103 GLY A N 1
ATOM 761 C CA . GLY A 1 103 ? -10.232 -4.419 -21.043 1.00 92.25 103 GLY A CA 1
ATOM 762 C C . GLY A 1 103 ? -8.775 -3.987 -21.257 1.00 92.25 103 GLY A C 1
ATOM 763 O O . GLY A 1 103 ? -8.231 -3.124 -20.560 1.00 92.25 103 GLY A O 1
ATOM 764 N N . THR A 1 104 ? -8.151 -4.549 -22.294 1.00 94.00 104 THR A N 1
ATOM 765 C CA . THR A 1 104 ? -6.741 -4.329 -22.662 1.00 94.00 104 THR A CA 1
ATOM 766 C C . THR A 1 104 ? -6.360 -2.850 -22.796 1.00 94.00 104 THR A C 1
ATOM 768 O O . THR A 1 104 ? -5.281 -2.456 -22.364 1.00 94.00 104 THR A O 1
ATOM 771 N N . ARG A 1 105 ? -7.244 -1.989 -23.325 1.00 93.06 105 ARG A N 1
ATOM 772 C CA . ARG A 1 105 ? -6.956 -0.548 -23.497 1.00 93.06 105 ARG A CA 1
ATOM 773 C C . ARG A 1 105 ? -6.725 0.171 -22.164 1.00 93.06 105 ARG A C 1
ATOM 775 O O . ARG A 1 105 ? -5.745 0.900 -22.028 1.00 93.06 105 ARG A O 1
ATOM 782 N N . ALA A 1 106 ? -7.604 -0.044 -21.184 1.00 92.69 106 ALA A N 1
ATOM 783 C CA . ALA A 1 106 ? -7.476 0.565 -19.861 1.00 92.69 106 ALA A CA 1
ATOM 784 C C . ALA A 1 106 ? -6.305 -0.038 -19.073 1.00 92.69 106 ALA A C 1
ATOM 786 O O . ALA A 1 106 ? -5.605 0.688 -18.369 1.00 92.69 106 ALA A O 1
ATOM 787 N N . TRP A 1 107 ? -6.056 -1.341 -19.244 1.00 95.75 107 TRP A N 1
ATOM 788 C CA . TRP A 1 107 ? -4.903 -2.033 -18.669 1.00 95.75 107 TRP A CA 1
ATOM 789 C C . TRP A 1 107 ? -3.575 -1.442 -19.161 1.00 95.75 107 TRP A C 1
ATOM 791 O O . TRP A 1 107 ? -2.744 -1.052 -18.346 1.00 95.75 107 TRP A O 1
ATOM 801 N N . VAL A 1 108 ? -3.398 -1.299 -20.482 1.00 94.94 108 VAL A N 1
ATOM 802 C CA . VAL A 1 108 ? -2.171 -0.747 -21.087 1.00 94.94 108 VAL A CA 1
ATOM 803 C C . VAL A 1 108 ? -1.971 0.716 -20.690 1.00 94.94 108 VAL A C 1
ATOM 805 O O . VAL A 1 108 ? -0.869 1.090 -20.293 1.00 94.94 108 VAL A O 1
ATOM 808 N N . ALA A 1 109 ? -3.031 1.532 -20.719 1.00 94.06 109 ALA A N 1
ATOM 809 C CA . ALA A 1 109 ? -2.962 2.923 -20.273 1.00 94.06 109 ALA A CA 1
ATOM 810 C C . ALA A 1 109 ? -2.532 3.032 -18.797 1.00 94.06 109 ALA A C 1
ATOM 812 O O . ALA A 1 109 ? -1.637 3.812 -18.465 1.00 94.06 109 ALA A O 1
ATOM 813 N N . ALA A 1 110 ? -3.114 2.216 -17.912 1.00 94.12 110 ALA A N 1
ATOM 814 C CA . ALA A 1 110 ? -2.740 2.179 -16.502 1.00 94.12 110 ALA A CA 1
ATOM 815 C C . ALA A 1 110 ? -1.297 1.689 -16.289 1.00 94.12 110 ALA A C 1
ATOM 817 O O . ALA A 1 110 ? -0.551 2.341 -15.565 1.00 94.12 110 ALA A O 1
ATOM 818 N N . ALA A 1 111 ? -0.878 0.609 -16.953 1.00 92.88 111 ALA A N 1
ATOM 819 C CA . ALA A 1 111 ? 0.471 0.057 -16.837 1.00 92.88 111 ALA A CA 1
ATOM 820 C C . ALA A 1 111 ? 1.558 1.048 -17.294 1.00 92.88 111 ALA A C 1
ATOM 822 O O . ALA A 1 111 ? 2.511 1.302 -16.554 1.00 92.88 111 ALA A O 1
ATOM 823 N N . LEU A 1 112 ? 1.390 1.653 -18.478 1.00 92.00 112 LEU A N 1
ATOM 824 C CA . LEU A 1 112 ? 2.340 2.630 -19.021 1.00 92.00 112 LEU A CA 1
ATOM 825 C C . LEU A 1 112 ? 2.383 3.912 -18.181 1.00 92.00 112 LEU A C 1
ATOM 827 O O . LEU A 1 112 ? 3.469 4.385 -17.847 1.00 92.00 112 LEU A O 1
ATOM 831 N N . SER A 1 113 ? 1.221 4.452 -17.790 1.00 92.62 113 SER A N 1
ATOM 832 C CA . SER A 1 113 ? 1.171 5.639 -16.924 1.00 92.62 113 SER A CA 1
ATOM 833 C C . SER A 1 113 ? 1.816 5.379 -15.561 1.00 92.62 113 SER A C 1
ATOM 835 O O . SER A 1 113 ? 2.580 6.211 -15.082 1.00 92.62 113 SER A O 1
ATOM 837 N N . GLY A 1 114 ? 1.579 4.202 -14.976 1.00 90.31 114 GLY A N 1
ATOM 838 C CA . GLY A 1 114 ? 2.153 3.776 -13.707 1.00 90.31 114 GLY A CA 1
ATOM 839 C C . GLY A 1 114 ? 3.673 3.775 -13.711 1.00 90.31 114 GLY A C 1
ATOM 840 O O . GLY A 1 114 ? 4.281 4.329 -12.799 1.00 90.31 114 GLY A O 1
ATOM 841 N N . GLN A 1 115 ? 4.280 3.200 -14.752 1.00 90.56 115 GLN A N 1
ATOM 842 C CA . GLN A 1 115 ? 5.734 3.184 -14.883 1.00 90.56 115 GLN A CA 1
ATOM 843 C C . GLN A 1 115 ? 6.289 4.589 -15.153 1.00 90.56 115 GLN A C 1
ATOM 845 O O . GLN A 1 115 ? 7.132 5.075 -14.401 1.00 90.56 115 GLN A O 1
ATOM 850 N N . VAL A 1 116 ? 5.811 5.253 -16.212 1.00 90.44 116 VAL A N 1
ATOM 851 C CA . VAL A 1 116 ? 6.397 6.519 -16.681 1.00 90.44 116 VAL A CA 1
ATOM 852 C C . VAL A 1 116 ? 6.197 7.632 -15.657 1.00 90.44 116 VAL A C 1
ATOM 854 O O . VAL A 1 116 ? 7.160 8.295 -15.279 1.00 90.44 116 VAL A O 1
ATOM 857 N N . VAL A 1 117 ? 4.970 7.818 -15.161 1.00 90.69 117 VAL A N 1
ATOM 858 C CA . VAL A 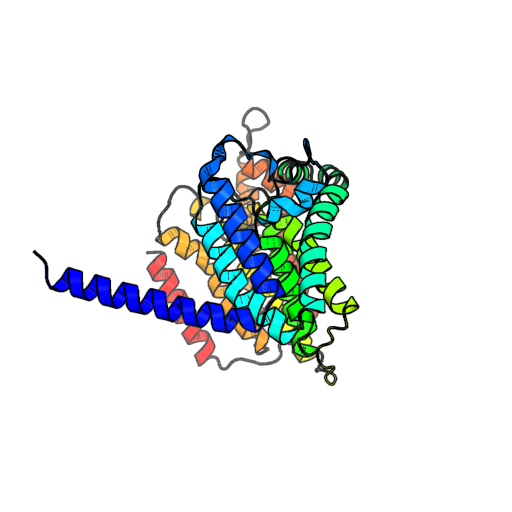1 117 ? 4.668 8.865 -14.174 1.00 90.69 117 VAL A CA 1
ATOM 859 C C . VAL A 1 117 ? 5.202 8.484 -12.795 1.00 90.69 117 VAL A C 1
ATOM 861 O O . VAL A 1 117 ? 5.680 9.363 -12.091 1.00 90.69 117 VAL A O 1
ATOM 864 N N . GLY A 1 118 ? 5.185 7.200 -12.415 1.00 88.50 118 GLY A N 1
ATOM 865 C CA . GLY A 1 118 ? 5.747 6.739 -11.142 1.00 88.50 118 GLY A CA 1
ATOM 866 C C . GLY A 1 118 ? 7.226 7.095 -10.990 1.00 88.50 118 GLY A C 1
ATOM 867 O O . GLY A 1 118 ? 7.617 7.668 -9.977 1.00 88.50 118 GLY A O 1
ATOM 868 N N . VAL A 1 119 ? 8.032 6.828 -12.023 1.00 88.19 119 VAL A N 1
ATOM 869 C CA . VAL A 1 119 ? 9.460 7.184 -12.050 1.00 88.19 119 VAL A CA 1
ATOM 870 C C . VAL A 1 119 ? 9.656 8.699 -12.208 1.00 88.19 119 VAL A C 1
ATOM 872 O O . VAL A 1 119 ? 10.378 9.312 -11.422 1.00 88.19 119 VAL A O 1
ATOM 875 N N . ALA A 1 120 ? 8.999 9.330 -13.188 1.00 87.94 120 ALA A N 1
ATOM 876 C CA . ALA A 1 120 ? 9.215 10.748 -13.487 1.00 87.94 120 ALA A CA 1
ATOM 877 C C . ALA A 1 120 ? 8.764 11.681 -12.348 1.00 87.94 120 ALA A C 1
ATOM 879 O O . ALA A 1 120 ? 9.464 12.643 -12.035 1.00 87.94 120 ALA A O 1
ATOM 880 N N . ALA A 1 121 ? 7.630 11.398 -11.697 1.00 88.56 121 ALA A N 1
ATOM 881 C CA . ALA A 1 121 ? 7.136 12.208 -10.584 1.00 88.56 121 ALA A CA 1
ATOM 882 C C . ALA A 1 121 ? 8.020 12.073 -9.336 1.00 88.56 121 ALA A C 1
ATOM 884 O O . ALA A 1 121 ? 8.250 13.075 -8.658 1.00 88.56 121 ALA A O 1
ATOM 885 N N . THR A 1 122 ? 8.574 10.884 -9.063 1.00 87.94 122 THR A N 1
ATOM 886 C CA . THR A 1 122 ? 9.565 10.689 -7.992 1.00 87.94 122 THR A CA 1
ATOM 887 C C . THR A 1 122 ? 10.778 11.595 -8.180 1.00 87.94 122 THR A C 1
ATOM 889 O O . THR A 1 122 ? 11.144 12.319 -7.256 1.00 87.94 122 THR A O 1
ATOM 892 N N . TRP A 1 123 ? 11.354 11.644 -9.384 1.00 86.06 123 TRP A N 1
ATOM 893 C CA . TRP A 1 123 ? 12.498 12.521 -9.648 1.00 86.06 123 TRP A CA 1
ATOM 894 C C . TRP A 1 123 ? 12.128 14.008 -9.697 1.00 86.06 123 TRP A C 1
ATOM 896 O O . TRP A 1 123 ? 12.864 14.831 -9.157 1.00 86.06 123 TRP A O 1
ATOM 906 N N . ALA A 1 124 ? 10.968 14.367 -10.254 1.00 87.62 124 ALA A N 1
ATOM 907 C CA . ALA A 1 124 ? 10.506 15.757 -10.309 1.00 87.62 124 ALA A CA 1
ATOM 908 C C . ALA A 1 124 ? 10.221 16.357 -8.918 1.00 87.62 124 ALA A C 1
ATOM 910 O O . ALA A 1 124 ? 10.381 17.560 -8.712 1.00 87.62 124 ALA A O 1
ATOM 911 N N . THR A 1 125 ? 9.810 15.530 -7.954 1.00 87.25 125 THR A N 1
ATOM 912 C CA . THR A 1 125 ? 9.512 15.961 -6.578 1.00 87.25 125 THR A CA 1
ATOM 913 C C . THR A 1 125 ? 10.713 15.878 -5.636 1.00 87.25 125 THR A C 1
ATOM 915 O O . THR A 1 125 ? 10.712 16.543 -4.598 1.00 87.25 125 THR A O 1
ATOM 918 N N . LEU A 1 126 ? 11.776 15.158 -6.013 1.00 85.56 126 LEU A N 1
ATOM 919 C CA . LEU A 1 126 ? 12.996 15.004 -5.215 1.00 85.56 126 LEU A CA 1
ATOM 920 C C . LEU A 1 126 ? 13.614 16.335 -4.724 1.00 85.56 126 LEU A C 1
ATOM 922 O O . LEU A 1 126 ? 13.982 16.398 -3.549 1.00 85.56 126 LEU A O 1
ATOM 926 N N . PRO A 1 127 ? 13.704 17.421 -5.526 1.00 85.81 127 PRO A N 1
ATOM 927 C CA . PRO A 1 127 ? 14.271 18.690 -5.058 1.00 85.81 127 PRO A CA 1
ATOM 928 C C . PRO A 1 127 ? 13.424 19.366 -3.974 1.00 85.81 127 PRO A C 1
ATOM 930 O O . PRO A 1 127 ? 13.965 20.045 -3.104 1.00 85.81 127 PRO A O 1
ATOM 933 N N . LEU A 1 128 ? 12.100 19.179 -4.007 1.00 85.25 128 LEU A N 1
ATOM 934 C CA . LEU A 1 128 ? 11.197 19.648 -2.952 1.00 85.25 128 LEU A CA 1
ATOM 935 C C . LEU A 1 128 ? 11.363 18.793 -1.694 1.00 85.25 128 LEU A C 1
ATOM 937 O O . LEU A 1 128 ? 11.388 19.328 -0.589 1.00 85.25 128 LEU A O 1
ATOM 941 N N . LEU A 1 129 ? 11.549 17.483 -1.863 1.00 83.00 129 LEU A N 1
ATOM 942 C CA . LEU A 1 129 ? 11.747 16.549 -0.760 1.00 83.00 129 LEU A CA 1
ATOM 943 C C . LEU A 1 129 ? 13.044 16.829 0.004 1.00 83.00 129 LEU A C 1
ATOM 945 O O . LEU A 1 129 ? 12.997 16.998 1.217 1.00 83.00 129 LEU A O 1
ATOM 949 N N . LYS A 1 130 ? 14.166 17.009 -0.709 1.00 82.44 130 LYS A N 1
ATOM 950 C CA . LYS A 1 130 ? 15.465 17.392 -0.121 1.00 82.44 130 LYS A CA 1
ATOM 951 C C . LYS A 1 130 ? 15.430 18.740 0.616 1.00 82.44 130 LYS A C 1
ATOM 953 O O . LYS A 1 130 ? 16.261 18.963 1.489 1.00 82.44 130 LYS A O 1
ATOM 958 N N . ARG A 1 131 ? 14.479 19.629 0.291 1.00 82.38 131 ARG A N 1
ATOM 959 C CA . ARG A 1 131 ? 14.241 20.896 1.012 1.00 82.38 131 ARG A CA 1
ATOM 960 C C . ARG A 1 131 ? 13.323 20.739 2.225 1.00 82.38 131 ARG A C 1
ATOM 962 O O . ARG A 1 131 ? 13.507 21.455 3.200 1.00 82.38 131 ARG A O 1
ATOM 969 N N . ALA A 1 132 ? 12.324 19.859 2.152 1.00 80.12 132 ALA A N 1
ATOM 970 C CA . ALA A 1 132 ? 11.319 19.688 3.201 1.00 80.12 132 ALA A CA 1
ATOM 971 C C . ALA A 1 132 ? 11.777 18.742 4.324 1.00 80.12 132 ALA A C 1
ATOM 973 O O . ALA A 1 132 ? 11.544 19.026 5.495 1.00 80.12 132 ALA A O 1
ATOM 974 N N . ILE A 1 133 ? 12.406 17.618 3.966 1.00 78.00 133 ILE A N 1
ATOM 975 C CA . ILE A 1 133 ? 12.949 16.610 4.885 1.00 78.00 133 ILE A CA 1
ATOM 976 C C . ILE A 1 133 ? 14.244 16.095 4.246 1.00 78.00 133 ILE A C 1
ATOM 978 O O . ILE A 1 133 ? 14.213 15.196 3.405 1.00 78.00 133 ILE A O 1
ATOM 982 N N . SER A 1 134 ? 15.374 16.708 4.603 1.00 75.44 134 SER A N 1
ATOM 983 C CA . SER A 1 134 ? 16.669 16.493 3.942 1.00 75.44 134 SER A CA 1
ATOM 984 C C . SER A 1 134 ? 17.078 15.020 3.907 1.00 75.44 134 SER A C 1
ATOM 986 O O . SER A 1 134 ? 17.308 14.500 2.819 1.00 75.44 134 SER A O 1
ATOM 988 N N . GLU A 1 135 ? 17.096 14.335 5.053 1.00 76.00 135 GLU A N 1
ATOM 989 C CA . GLU A 1 135 ? 17.495 12.922 5.173 1.00 76.00 135 GLU A CA 1
ATOM 990 C C . GLU A 1 135 ? 16.650 12.004 4.277 1.00 76.00 135 GLU A C 1
ATOM 992 O O . GLU A 1 135 ? 17.186 11.269 3.451 1.00 76.00 135 GLU A O 1
ATOM 997 N N . TRP A 1 136 ? 15.319 12.122 4.347 1.00 77.31 136 TRP A N 1
ATOM 998 C CA . TRP A 1 136 ? 14.405 11.331 3.515 1.00 77.31 136 TRP A CA 1
ATOM 999 C C . TRP A 1 136 ? 14.559 11.641 2.018 1.00 77.31 136 TRP A C 1
ATOM 1001 O O . TRP A 1 136 ? 14.520 10.743 1.174 1.00 77.31 136 TRP A O 1
ATOM 1011 N N . GLY A 1 137 ? 14.788 12.913 1.678 1.00 79.19 137 GLY A N 1
ATOM 1012 C CA . GLY A 1 137 ? 15.101 13.334 0.318 1.00 79.19 137 GLY A CA 1
ATOM 1013 C C . GLY A 1 137 ? 16.448 12.806 -0.190 1.00 79.19 137 GLY A C 1
ATOM 1014 O O . GLY A 1 137 ? 16.572 12.567 -1.389 1.00 79.19 137 GLY A O 1
ATOM 1015 N N . GLN A 1 138 ? 17.449 12.608 0.674 1.00 80.75 138 GLN A N 1
ATOM 1016 C CA . GLN A 1 138 ? 18.719 11.977 0.294 1.00 80.75 138 GLN A CA 1
ATOM 1017 C C . GLN A 1 138 ? 18.553 10.462 0.124 1.00 80.75 138 GLN A C 1
ATOM 1019 O O . GLN A 1 138 ? 18.910 9.961 -0.936 1.00 80.75 138 GLN A O 1
ATOM 1024 N N . ALA A 1 139 ? 17.886 9.765 1.052 1.00 79.31 139 ALA A N 1
ATOM 1025 C CA . ALA A 1 139 ? 17.610 8.325 0.938 1.00 79.31 139 ALA A CA 1
ATOM 1026 C C . ALA A 1 139 ? 16.849 7.966 -0.360 1.00 79.31 139 ALA A C 1
ATOM 1028 O O . ALA A 1 139 ? 17.207 7.029 -1.076 1.00 79.31 139 ALA A O 1
ATOM 1029 N N . ILE A 1 140 ? 15.843 8.766 -0.744 1.00 81.75 140 ILE A N 1
ATOM 1030 C CA . ILE A 1 140 ? 15.154 8.612 -2.043 1.00 81.75 140 ILE A CA 1
ATOM 1031 C C . ILE A 1 140 ? 16.063 8.993 -3.224 1.00 81.75 140 ILE A C 1
ATOM 1033 O O . ILE A 1 140 ? 15.911 8.447 -4.313 1.00 81.75 140 ILE A O 1
ATOM 1037 N N . GLY A 1 141 ? 16.995 9.925 -3.028 1.00 77.19 141 GLY A N 1
ATOM 1038 C CA . GLY A 1 141 ? 17.952 10.364 -4.044 1.00 77.19 141 GLY A CA 1
ATOM 1039 C C . GLY A 1 141 ? 19.131 9.415 -4.275 1.00 77.19 141 GLY A C 1
ATOM 1040 O O . GLY A 1 141 ? 19.796 9.546 -5.298 1.00 77.19 141 GLY A O 1
ATOM 1041 N N . GLU A 1 142 ? 19.390 8.491 -3.355 1.00 79.19 142 GLU A N 1
ATOM 1042 C CA . GLU A 1 142 ? 20.427 7.456 -3.463 1.00 79.19 142 GLU A CA 1
ATOM 1043 C C . GLU A 1 142 ? 19.831 6.102 -3.882 1.00 79.19 142 GLU A C 1
ATOM 1045 O O . GLU A 1 142 ? 20.477 5.327 -4.589 1.00 79.19 142 GLU A O 1
ATOM 1050 N N . GLY A 1 143 ? 18.574 5.831 -3.515 1.00 73.38 143 GLY A N 1
ATOM 1051 C CA . GLY A 1 143 ? 17.868 4.605 -3.882 1.00 73.38 143 GLY A CA 1
ATOM 1052 C C . GLY A 1 143 ? 17.530 4.491 -5.375 1.00 73.38 143 GLY A C 1
ATOM 1053 O O . GLY A 1 143 ? 17.054 5.435 -6.006 1.00 73.38 143 GLY A O 1
ATOM 1054 N N . THR A 1 144 ? 17.695 3.292 -5.936 1.00 75.12 144 THR A N 1
ATOM 1055 C CA . THR A 1 144 ? 17.326 2.979 -7.324 1.00 75.12 144 THR A CA 1
ATOM 1056 C C . THR A 1 144 ? 15.880 2.488 -7.460 1.00 75.12 144 THR A C 1
ATOM 1058 O O . THR A 1 144 ? 15.262 1.972 -6.520 1.00 75.12 144 THR A O 1
ATOM 1061 N N . LEU A 1 145 ? 15.314 2.649 -8.660 1.00 80.00 145 LEU A N 1
ATOM 1062 C CA . LEU A 1 145 ? 13.967 2.192 -9.013 1.00 80.00 145 LEU A CA 1
ATOM 1063 C C . LEU A 1 145 ? 14.030 0.951 -9.917 1.00 80.00 145 LEU A C 1
ATOM 1065 O O . LEU A 1 145 ? 14.700 0.957 -10.952 1.00 80.00 145 LEU A O 1
ATOM 1069 N N . TRP A 1 146 ? 13.302 -0.103 -9.531 1.00 79.38 146 TRP A N 1
ATOM 1070 C CA . TRP A 1 146 ? 13.338 -1.422 -10.172 1.00 79.38 146 TRP A CA 1
ATOM 1071 C C . TRP A 1 146 ? 12.031 -2.223 -9.996 1.00 79.38 146 TRP A C 1
ATOM 1073 O O . TRP A 1 146 ? 11.235 -1.992 -9.080 1.00 79.38 146 TRP A O 1
ATOM 1083 N N . GLY A 1 147 ? 11.842 -3.219 -10.861 1.00 76.69 147 GLY A N 1
ATOM 1084 C CA . GLY A 1 147 ? 10.847 -4.283 -10.756 1.00 76.69 147 GLY A CA 1
ATOM 1085 C C . GLY A 1 147 ? 9.405 -3.926 -11.141 1.00 76.69 147 GLY A C 1
ATOM 1086 O O . GLY A 1 147 ? 9.012 -2.781 -11.350 1.00 76.69 147 GLY A O 1
ATOM 1087 N N . THR A 1 148 ? 8.557 -4.957 -11.153 1.00 84.75 148 THR A N 1
ATOM 1088 C CA . THR A 1 148 ? 7.150 -4.910 -11.603 1.00 84.75 148 THR A CA 1
ATOM 1089 C C . THR A 1 148 ? 6.200 -4.103 -10.720 1.00 84.75 148 THR A C 1
ATOM 1091 O O . THR A 1 148 ? 5.036 -3.906 -11.083 1.00 84.75 148 THR A O 1
ATOM 1094 N N . SER A 1 149 ? 6.644 -3.684 -9.532 1.00 87.62 149 SER A N 1
ATOM 1095 C CA . SER A 1 149 ? 5.730 -3.222 -8.484 1.00 87.62 149 SER A CA 1
ATOM 1096 C C . SER A 1 149 ? 4.980 -1.936 -8.845 1.00 87.62 149 SER A C 1
ATOM 1098 O O . SER A 1 149 ? 3.833 -1.787 -8.429 1.00 87.62 149 SER A O 1
ATOM 1100 N N . LEU A 1 150 ? 5.560 -1.058 -9.674 1.00 90.12 150 LEU A N 1
ATOM 1101 C CA . LEU A 1 150 ? 4.894 0.159 -10.155 1.00 90.12 150 LEU A CA 1
ATOM 1102 C C . LEU A 1 150 ? 3.705 -0.170 -11.067 1.00 90.12 150 LEU A C 1
ATOM 1104 O O . LEU A 1 150 ? 2.607 0.336 -10.844 1.00 90.12 150 LEU A O 1
ATOM 1108 N N . ILE A 1 151 ? 3.887 -1.086 -12.026 1.00 91.62 151 ILE A N 1
ATOM 1109 C CA . ILE A 1 151 ? 2.806 -1.558 -12.906 1.00 91.62 151 ILE A CA 1
ATOM 1110 C C . ILE A 1 151 ? 1.701 -2.221 -12.080 1.00 91.62 151 ILE A C 1
ATOM 1112 O O . ILE A 1 151 ? 0.532 -1.876 -12.230 1.00 91.62 151 ILE A O 1
ATOM 1116 N N . LEU A 1 152 ? 2.051 -3.145 -11.180 1.00 92.81 152 LEU A N 1
ATOM 1117 C CA . LEU A 1 152 ? 1.064 -3.867 -10.366 1.00 92.81 152 LEU A CA 1
ATOM 1118 C C . LEU A 1 152 ? 0.249 -2.922 -9.468 1.00 92.81 152 LEU A C 1
ATOM 1120 O O . LEU A 1 152 ? -0.967 -3.081 -9.345 1.00 92.81 152 LEU A O 1
ATOM 1124 N N . VAL A 1 153 ? 0.891 -1.905 -8.888 1.00 94.62 153 VAL A N 1
ATOM 1125 C CA . VAL A 1 153 ? 0.220 -0.880 -8.077 1.00 94.62 153 VAL A CA 1
ATOM 1126 C C . VAL A 1 153 ? -0.653 0.046 -8.934 1.00 94.62 153 VAL A C 1
ATOM 1128 O O . VAL A 1 153 ? -1.784 0.341 -8.547 1.00 94.62 153 VAL A O 1
ATOM 1131 N N . ALA A 1 154 ? -0.201 0.448 -10.123 1.00 94.88 154 ALA A N 1
ATOM 1132 C CA . ALA A 1 154 ? -1.009 1.237 -11.052 1.00 94.88 154 ALA A CA 1
ATOM 1133 C C . ALA A 1 154 ? -2.244 0.469 -11.555 1.00 94.88 154 ALA A C 1
ATOM 1135 O O . ALA A 1 154 ? -3.345 1.023 -11.600 1.00 94.88 154 ALA A O 1
ATOM 1136 N N . LEU A 1 155 ? -2.095 -0.827 -11.851 1.00 95.00 155 LEU A N 1
ATOM 1137 C CA . LEU A 1 155 ? -3.200 -1.724 -12.197 1.00 95.00 155 LEU A CA 1
ATOM 1138 C C . LEU A 1 155 ? -4.181 -1.901 -11.028 1.00 95.00 155 LEU A C 1
ATOM 1140 O O . LEU A 1 155 ? -5.393 -1.888 -11.249 1.00 95.00 155 LEU A O 1
ATOM 1144 N N . ALA A 1 156 ? -3.700 -1.987 -9.784 1.00 94.31 156 ALA A N 1
ATOM 1145 C CA . ALA A 1 156 ? -4.572 -1.966 -8.608 1.00 94.31 156 ALA A CA 1
ATOM 1146 C C . ALA A 1 156 ? -5.352 -0.638 -8.510 1.00 94.31 156 ALA A C 1
ATOM 1148 O O . ALA A 1 156 ? -6.567 -0.649 -8.308 1.00 94.31 156 ALA A O 1
ATOM 1149 N N . GLY A 1 157 ? -4.695 0.502 -8.746 1.00 92.25 157 GLY A N 1
ATOM 1150 C CA . GLY A 1 157 ? -5.339 1.820 -8.825 1.00 92.25 157 GLY A CA 1
ATOM 1151 C C . GLY A 1 157 ? -6.402 1.918 -9.925 1.00 92.25 157 GLY A C 1
ATOM 1152 O O . GLY A 1 157 ? -7.466 2.510 -9.713 1.00 92.25 157 GLY A O 1
ATOM 1153 N N . ALA A 1 158 ? -6.156 1.285 -11.072 1.00 93.94 158 ALA A N 1
ATOM 1154 C CA . ALA A 1 158 ? -7.110 1.166 -12.167 1.00 93.94 158 ALA A CA 1
ATOM 1155 C C . ALA A 1 158 ? -8.321 0.297 -11.794 1.00 93.94 158 ALA A C 1
ATOM 1157 O O . ALA A 1 158 ? -9.464 0.718 -11.985 1.00 93.94 158 ALA A O 1
ATOM 1158 N N . ALA A 1 159 ? -8.092 -0.871 -11.186 1.00 93.06 159 ALA A N 1
ATOM 1159 C CA . ALA A 1 159 ? -9.150 -1.772 -10.725 1.00 93.06 159 ALA A CA 1
ATOM 1160 C C . ALA A 1 159 ? -10.052 -1.114 -9.665 1.00 93.06 159 ALA A C 1
ATOM 1162 O O . ALA A 1 159 ? -11.265 -1.309 -9.651 1.00 93.06 159 ALA A O 1
ATOM 1163 N N . VAL A 1 160 ? -9.498 -0.239 -8.824 1.00 92.00 160 VAL A N 1
ATOM 1164 C CA . VAL A 1 160 ? -10.278 0.556 -7.863 1.00 92.00 160 VAL A CA 1
ATOM 1165 C C . VAL A 1 160 ? -11.268 1.513 -8.548 1.00 92.00 160 VAL A C 1
ATOM 1167 O O . VAL A 1 160 ? -12.289 1.855 -7.948 1.00 92.00 160 VAL A O 1
ATOM 1170 N N . GLN A 1 161 ? -11.026 1.939 -9.795 1.00 91.88 161 GLN A N 1
ATOM 1171 C CA . GLN A 1 161 ? -11.957 2.814 -10.525 1.00 91.88 161 GLN A CA 1
ATOM 1172 C C . GLN A 1 161 ? -13.232 2.097 -10.987 1.00 91.88 161 GLN A C 1
ATOM 1174 O O . GLN A 1 161 ? -14.273 2.757 -11.072 1.00 91.88 161 GLN A O 1
ATOM 1179 N N . SER A 1 162 ? -13.174 0.786 -11.262 1.00 89.06 162 SER A N 1
ATOM 1180 C CA . SER A 1 162 ? -14.341 -0.010 -11.685 1.00 89.06 162 SER A CA 1
ATOM 1181 C C . SER A 1 162 ? -15.237 -0.438 -10.519 1.00 89.06 162 SER A C 1
ATOM 1183 O O . SER A 1 162 ? -16.382 -0.833 -10.735 1.00 89.06 162 SER A O 1
ATOM 1185 N N . LEU A 1 163 ? -14.775 -0.297 -9.273 1.00 88.56 163 LEU A N 1
ATOM 1186 C CA . LEU A 1 163 ? -15.607 -0.513 -8.091 1.00 88.56 163 LEU A CA 1
ATOM 1187 C C . LEU A 1 163 ? -16.748 0.513 -8.021 1.00 88.56 163 LEU A C 1
ATOM 1189 O O . LEU A 1 163 ? -16.550 1.711 -8.248 1.00 88.56 163 LEU A O 1
ATOM 1193 N N . GLY A 1 164 ? -17.941 0.052 -7.637 1.00 86.25 164 GLY A N 1
ATOM 1194 C CA . GLY A 1 164 ? -19.083 0.928 -7.367 1.00 86.25 164 GLY A CA 1
ATOM 1195 C C . GLY A 1 164 ? -18.779 1.948 -6.264 1.00 86.25 164 GLY A C 1
ATOM 1196 O O . GLY A 1 164 ? -17.946 1.696 -5.385 1.00 86.25 164 GLY A O 1
ATOM 1197 N N . SER A 1 165 ? -19.448 3.104 -6.292 1.00 82.50 165 SER A N 1
ATOM 1198 C CA . SER A 1 165 ? -19.060 4.308 -5.532 1.00 82.50 165 SER A CA 1
ATOM 1199 C C . SER A 1 165 ? -18.757 4.055 -4.041 1.00 82.50 165 SER A C 1
ATOM 1201 O O . SER A 1 165 ? -17.716 4.483 -3.532 1.00 82.50 165 SER A O 1
ATOM 1203 N N . ARG A 1 166 ? -19.601 3.257 -3.365 1.00 80.38 166 ARG A N 1
ATOM 1204 C CA . ARG A 1 166 ? -19.445 2.845 -1.952 1.00 80.38 166 ARG A CA 1
ATOM 1205 C C . ARG A 1 166 ? -18.164 2.053 -1.653 1.00 80.38 166 ARG A C 1
ATOM 1207 O O . ARG A 1 166 ? -17.644 2.157 -0.548 1.00 80.38 166 ARG A O 1
ATOM 1214 N N . TRP A 1 167 ? -17.664 1.243 -2.586 1.00 84.44 167 TRP A N 1
ATOM 1215 C CA . TRP A 1 167 ? -16.422 0.470 -2.417 1.00 84.44 167 TRP A CA 1
ATOM 1216 C C . TRP A 1 167 ? -15.198 1.223 -2.933 1.00 84.44 167 TRP A C 1
ATOM 1218 O O . TRP A 1 167 ? -14.130 1.140 -2.327 1.00 84.44 167 TRP A O 1
ATOM 1228 N N . ARG A 1 168 ? -15.373 2.010 -3.997 1.00 87.94 168 ARG A N 1
ATOM 1229 C CA . ARG A 1 168 ? -14.339 2.839 -4.618 1.00 87.94 168 ARG A CA 1
ATOM 1230 C C . ARG A 1 168 ? -13.667 3.776 -3.624 1.00 87.94 168 ARG A C 1
ATOM 1232 O O . ARG A 1 168 ? -12.446 3.754 -3.523 1.00 87.94 168 ARG A O 1
ATOM 1239 N N . TRP A 1 169 ? -14.425 4.566 -2.858 1.00 84.38 169 TRP A N 1
ATOM 1240 C CA . TRP A 1 169 ? -13.809 5.498 -1.901 1.00 84.38 169 TRP A CA 1
ATOM 1241 C C . TRP A 1 169 ? -13.048 4.761 -0.786 1.00 84.38 169 TRP A C 1
ATOM 1243 O O . TRP A 1 169 ? -11.936 5.161 -0.449 1.00 84.38 169 TRP A O 1
ATOM 1253 N N . ARG A 1 170 ? -13.597 3.645 -0.280 1.00 86.75 170 ARG A N 1
ATOM 1254 C CA . ARG A 1 170 ? -12.971 2.819 0.768 1.00 86.75 170 ARG A CA 1
ATOM 1255 C C . ARG A 1 170 ? -11.639 2.242 0.300 1.00 86.75 170 ARG A C 1
ATOM 1257 O O . ARG A 1 170 ? -10.642 2.354 1.003 1.00 86.75 170 ARG A O 1
ATOM 1264 N N . ALA A 1 171 ? -11.629 1.646 -0.893 1.00 87.56 171 ALA A N 1
ATOM 1265 C CA . ALA A 1 171 ? -10.440 1.039 -1.476 1.00 87.56 171 ALA A CA 1
ATOM 1266 C C . ALA A 1 171 ? -9.387 2.095 -1.848 1.00 87.56 171 ALA A C 1
ATOM 1268 O O . ALA A 1 171 ? -8.211 1.880 -1.574 1.00 87.56 171 ALA A O 1
ATOM 1269 N N . ARG A 1 172 ? -9.797 3.263 -2.376 1.00 88.31 172 ARG A N 1
ATOM 1270 C CA . ARG A 1 172 ? -8.894 4.411 -2.589 1.00 88.31 172 ARG A CA 1
ATOM 1271 C C . ARG A 1 172 ? -8.236 4.854 -1.285 1.00 88.31 172 ARG A C 1
ATOM 1273 O O . ARG A 1 172 ? -7.018 4.932 -1.235 1.00 88.31 172 ARG A O 1
ATOM 1280 N N . PHE A 1 173 ? -9.023 5.129 -0.242 1.00 87.69 173 PHE A N 1
ATOM 1281 C CA . PHE A 1 173 ? -8.491 5.628 1.028 1.00 87.69 173 PHE A CA 1
ATOM 1282 C C . PHE A 1 173 ? -7.573 4.602 1.709 1.00 87.69 173 PHE A C 1
ATOM 1284 O O . PHE A 1 173 ? -6.507 4.973 2.191 1.00 87.69 173 PHE A O 1
ATOM 1291 N N . LEU A 1 174 ? -7.929 3.311 1.665 1.00 87.69 174 LEU A N 1
ATOM 1292 C CA . LEU A 1 174 ? -7.069 2.227 2.145 1.00 87.69 174 LEU A CA 1
ATOM 1293 C C . LEU A 1 174 ? -5.746 2.157 1.365 1.00 87.69 174 LEU A C 1
ATOM 1295 O O . LEU A 1 174 ? -4.688 2.169 1.978 1.00 87.69 174 LEU A O 1
ATOM 1299 N N . LEU A 1 175 ? -5.785 2.079 0.030 1.00 89.25 175 LEU A N 1
ATOM 1300 C CA . LEU A 1 175 ? -4.580 1.877 -0.785 1.00 89.25 175 LEU A CA 1
ATOM 1301 C C . LEU A 1 175 ? -3.665 3.102 -0.793 1.00 89.25 175 LEU A C 1
ATOM 1303 O O . LEU A 1 175 ? -2.456 2.946 -0.650 1.00 89.25 175 LEU A O 1
ATOM 1307 N N . ILE A 1 176 ? -4.227 4.310 -0.903 1.00 91.25 176 ILE A N 1
ATOM 1308 C CA . ILE A 1 176 ? -3.457 5.555 -0.786 1.00 91.25 176 ILE A CA 1
ATOM 1309 C C . ILE A 1 176 ? -2.856 5.646 0.620 1.00 91.25 176 ILE A C 1
ATOM 1311 O O . ILE A 1 176 ? -1.656 5.863 0.743 1.00 91.25 176 ILE A O 1
ATOM 1315 N N . GLY A 1 177 ? -3.653 5.415 1.670 1.00 87.00 177 GLY A N 1
ATOM 1316 C CA . GLY A 1 177 ? -3.182 5.448 3.055 1.00 87.00 177 GLY A CA 1
ATOM 1317 C C . GLY A 1 177 ? -2.049 4.454 3.311 1.00 87.00 177 GLY A C 1
ATOM 1318 O O . GLY A 1 177 ? -0.988 4.851 3.779 1.00 87.00 177 GLY A O 1
ATOM 1319 N N . VAL A 1 178 ? -2.231 3.183 2.942 1.00 88.69 178 VAL A N 1
ATOM 1320 C CA . VAL A 1 178 ? -1.205 2.143 3.109 1.00 88.69 178 VAL A CA 1
ATOM 1321 C C . VAL A 1 178 ? 0.059 2.466 2.313 1.00 88.69 178 VAL A C 1
ATOM 1323 O O . VAL A 1 178 ? 1.140 2.334 2.876 1.00 88.69 178 VAL A O 1
ATOM 1326 N N . LEU A 1 179 ? -0.024 2.916 1.054 1.00 90.38 179 LEU A N 1
ATOM 1327 C CA . LEU A 1 179 ? 1.180 3.236 0.271 1.00 90.38 179 LEU A CA 1
ATOM 1328 C C . LEU A 1 179 ? 1.907 4.486 0.774 1.00 90.38 179 LEU A C 1
ATOM 1330 O O . LEU A 1 179 ? 3.131 4.462 0.859 1.00 90.38 179 LEU A O 1
ATOM 1334 N N . VAL A 1 180 ? 1.185 5.550 1.138 1.00 89.25 180 VAL A N 1
ATOM 1335 C CA . VAL A 1 180 ? 1.787 6.771 1.700 1.00 89.25 180 VAL A CA 1
ATOM 1336 C C . VAL A 1 180 ? 2.477 6.460 3.028 1.00 89.25 180 VAL A C 1
ATOM 1338 O O . VAL A 1 180 ? 3.635 6.827 3.208 1.00 89.25 180 VAL A O 1
ATOM 1341 N N . LEU A 1 181 ? 1.821 5.711 3.921 1.00 86.00 181 LEU A N 1
ATOM 1342 C CA . LEU A 1 181 ? 2.417 5.290 5.192 1.00 86.00 181 LEU A CA 1
ATOM 1343 C C . LEU A 1 181 ? 3.600 4.335 4.973 1.00 86.00 181 LEU A C 1
ATOM 1345 O O . LEU A 1 181 ? 4.643 4.521 5.589 1.00 86.00 181 LEU A O 1
ATOM 1349 N N . SER A 1 182 ? 3.495 3.379 4.041 1.00 85.94 182 SER A N 1
ATOM 1350 C CA . SER A 1 182 ? 4.612 2.489 3.678 1.00 85.94 182 SER A CA 1
ATOM 1351 C C . SER A 1 182 ? 5.808 3.273 3.139 1.00 85.94 182 SER A C 1
ATOM 1353 O O . SER A 1 182 ? 6.938 2.993 3.519 1.00 85.94 182 SER A O 1
ATOM 1355 N N . SER A 1 183 ? 5.577 4.271 2.281 1.00 86.00 183 SER A N 1
ATOM 1356 C CA . SER A 1 183 ? 6.631 5.140 1.754 1.00 86.00 183 SER A CA 1
ATOM 1357 C C . SER A 1 183 ? 7.289 5.980 2.843 1.00 86.00 183 SER A C 1
ATOM 1359 O O . SER A 1 183 ? 8.505 6.148 2.822 1.00 86.00 183 SER A O 1
ATOM 1361 N N . ALA A 1 184 ? 6.496 6.512 3.770 1.00 83.88 184 ALA A N 1
ATOM 1362 C CA . ALA A 1 184 ? 6.988 7.339 4.859 1.00 83.88 184 ALA A CA 1
ATOM 1363 C C . ALA A 1 184 ? 7.660 6.517 5.976 1.00 83.88 184 ALA A C 1
ATOM 1365 O O . ALA A 1 184 ? 8.430 7.081 6.740 1.00 83.88 184 ALA A O 1
ATOM 1366 N N . ILE A 1 185 ? 7.412 5.206 6.071 1.00 79.12 185 ILE A N 1
ATOM 1367 C CA . ILE A 1 185 ? 8.111 4.289 6.989 1.00 79.12 185 ILE A CA 1
ATOM 1368 C C . ILE A 1 185 ? 9.390 3.737 6.360 1.00 79.12 185 ILE A C 1
ATOM 1370 O O . ILE A 1 185 ? 10.460 3.819 6.952 1.00 79.12 185 ILE A O 1
ATOM 1374 N N . LEU A 1 186 ? 9.280 3.158 5.162 1.00 81.75 186 LEU A N 1
ATOM 1375 C CA . LEU A 1 186 ? 10.389 2.449 4.523 1.00 81.75 186 LEU A CA 1
ATOM 1376 C C . LEU A 1 186 ? 11.458 3.396 3.978 1.00 81.75 186 LEU A C 1
ATOM 1378 O O . LEU A 1 186 ? 12.558 2.937 3.707 1.00 81.75 186 LEU A O 1
ATOM 1382 N N . GLY A 1 187 ? 11.137 4.671 3.741 1.00 77.69 187 GLY A N 1
ATOM 1383 C CA . GLY A 1 187 ? 12.066 5.675 3.210 1.00 77.69 187 GLY A CA 1
ATOM 1384 C C . GLY A 1 187 ? 12.403 5.513 1.725 1.00 77.69 187 GLY A C 1
ATOM 1385 O O . GLY A 1 187 ? 12.535 6.506 1.026 1.00 77.69 187 GLY A O 1
ATOM 1386 N N . SER A 1 188 ? 12.452 4.279 1.224 1.00 83.69 188 SER A N 1
ATOM 1387 C CA . SER A 1 188 ? 12.951 3.922 -0.109 1.00 83.69 188 SER A CA 1
ATOM 1388 C C . SER A 1 188 ? 12.231 4.564 -1.306 1.00 83.69 188 SER A C 1
ATOM 1390 O O . SER A 1 188 ? 10.996 4.615 -1.384 1.00 83.69 188 SER A O 1
ATOM 1392 N N . ALA A 1 189 ? 13.026 4.919 -2.324 1.00 84.88 189 ALA A N 1
ATOM 1393 C CA . ALA A 1 189 ? 12.571 5.489 -3.596 1.00 84.88 189 ALA A CA 1
ATOM 1394 C C . ALA A 1 189 ? 11.451 4.673 -4.264 1.00 84.88 189 ALA A C 1
ATOM 1396 O O . ALA A 1 189 ? 10.444 5.232 -4.702 1.00 84.88 189 ALA A O 1
ATOM 1397 N N . ILE A 1 190 ? 11.574 3.340 -4.279 1.00 85.69 190 ILE A N 1
ATOM 1398 C CA . ILE A 1 190 ? 10.566 2.435 -4.851 1.00 85.69 190 ILE A CA 1
ATOM 1399 C C . ILE A 1 190 ? 9.217 2.512 -4.122 1.00 85.69 190 ILE A C 1
ATOM 1401 O O . ILE A 1 190 ? 8.164 2.401 -4.752 1.00 85.69 190 ILE A O 1
ATOM 1405 N N . SER A 1 191 ? 9.218 2.731 -2.806 1.00 86.69 191 SER A N 1
ATOM 1406 C CA . SER A 1 191 ? 7.987 2.846 -2.017 1.00 86.69 191 SER A CA 1
ATOM 1407 C C . SER A 1 191 ? 7.282 4.176 -2.284 1.00 86.69 191 SER A C 1
ATOM 1409 O O . SER A 1 191 ? 6.056 4.203 -2.391 1.00 86.69 191 SER A O 1
ATOM 1411 N N . TYR A 1 192 ? 8.055 5.243 -2.496 1.00 89.62 192 TYR A N 1
ATOM 1412 C CA . TYR A 1 192 ? 7.551 6.555 -2.899 1.00 89.62 192 TYR A CA 1
ATOM 1413 C C . TYR A 1 192 ? 7.003 6.554 -4.336 1.00 89.62 192 TYR A C 1
ATOM 1415 O O . TYR A 1 192 ? 5.871 6.981 -4.575 1.00 89.62 192 TYR A O 1
ATOM 1423 N N . ALA A 1 193 ? 7.732 5.956 -5.283 1.00 90.62 193 ALA A N 1
ATOM 1424 C CA . ALA A 1 193 ? 7.296 5.810 -6.674 1.00 90.62 193 ALA A CA 1
ATOM 1425 C C . ALA A 1 193 ? 5.981 5.019 -6.815 1.00 90.62 193 ALA A C 1
ATOM 1427 O O . ALA A 1 193 ? 5.168 5.325 -7.689 1.00 90.62 193 ALA A O 1
ATOM 1428 N N . ARG A 1 194 ? 5.703 4.050 -5.926 1.00 93.81 194 ARG A N 1
ATOM 1429 C CA . ARG A 1 194 ? 4.409 3.336 -5.893 1.00 93.81 194 ARG A CA 1
ATOM 1430 C C . ARG A 1 194 ? 3.224 4.258 -5.598 1.00 93.81 194 ARG A C 1
ATOM 1432 O O . ARG A 1 194 ? 2.148 4.018 -6.141 1.00 93.81 194 ARG A O 1
ATOM 1439 N N . VAL A 1 195 ? 3.392 5.306 -4.785 1.00 93.94 195 VAL A N 1
ATOM 1440 C CA . VAL A 1 195 ? 2.325 6.292 -4.527 1.00 93.94 195 VAL A CA 1
ATOM 1441 C C . VAL A 1 195 ? 1.964 7.012 -5.829 1.00 93.94 195 VAL A C 1
ATOM 1443 O O . VAL A 1 195 ? 0.794 7.046 -6.215 1.00 93.94 195 VAL A O 1
ATOM 1446 N N . TRP A 1 196 ? 2.972 7.507 -6.551 1.00 94.31 196 TRP A N 1
ATOM 1447 C CA . TRP A 1 196 ? 2.789 8.160 -7.848 1.00 94.31 196 TRP A CA 1
ATOM 1448 C C . TRP A 1 196 ? 2.224 7.211 -8.910 1.00 94.31 196 TRP A C 1
ATOM 1450 O O . TRP A 1 196 ? 1.289 7.583 -9.619 1.00 94.31 196 TRP A O 1
ATOM 1460 N N . ALA A 1 197 ? 2.700 5.964 -8.965 1.00 94.62 197 ALA A N 1
ATOM 1461 C CA . ALA A 1 197 ? 2.184 4.943 -9.874 1.00 94.62 197 ALA A CA 1
ATOM 1462 C C . ALA A 1 197 ? 0.705 4.600 -9.606 1.00 94.62 197 ALA A C 1
ATOM 1464 O O . ALA A 1 197 ? -0.071 4.471 -10.557 1.00 94.62 197 ALA A O 1
ATOM 1465 N N . LEU A 1 198 ? 0.278 4.513 -8.335 1.00 95.94 198 LEU A N 1
ATOM 1466 C CA . LEU A 1 198 ? -1.134 4.313 -7.974 1.00 95.94 198 LEU A CA 1
ATOM 1467 C C . LEU A 1 198 ? -1.997 5.456 -8.519 1.00 95.94 198 LEU A C 1
ATOM 1469 O O . LEU A 1 198 ? -3.013 5.209 -9.172 1.00 95.94 198 LEU A O 1
ATOM 1473 N N . LEU A 1 199 ? -1.594 6.703 -8.254 1.00 95.50 199 LEU A N 1
ATOM 1474 C CA . LEU A 1 199 ? -2.331 7.896 -8.672 1.00 95.50 199 LEU A CA 1
ATOM 1475 C C . LEU A 1 199 ? -2.391 8.010 -10.202 1.00 95.50 199 LEU A C 1
ATOM 1477 O O . LEU A 1 199 ? -3.466 8.261 -10.751 1.00 95.50 199 LEU A O 1
ATOM 1481 N N . ALA A 1 200 ? -1.282 7.740 -10.893 1.00 95.06 200 ALA A N 1
ATOM 1482 C CA . ALA A 1 200 ? -1.224 7.701 -12.350 1.00 95.06 200 ALA A CA 1
ATOM 1483 C C . ALA A 1 200 ? -2.167 6.637 -12.932 1.00 95.06 200 ALA A C 1
ATOM 1485 O O . ALA A 1 200 ? -3.013 6.968 -13.763 1.00 95.06 200 ALA A O 1
ATOM 1486 N N . GLY A 1 201 ? -2.118 5.399 -12.427 1.00 93.50 201 GLY A N 1
ATOM 1487 C CA . GLY A 1 201 ? -3.018 4.321 -12.849 1.00 93.50 201 GLY A CA 1
ATOM 1488 C C . GLY A 1 201 ? -4.497 4.628 -12.584 1.00 93.50 201 GLY A C 1
ATOM 1489 O O . GLY A 1 201 ? -5.352 4.348 -13.426 1.00 93.50 201 GLY A O 1
ATOM 1490 N N . MET A 1 202 ? -4.811 5.283 -11.458 1.00 94.25 202 MET A N 1
ATOM 1491 C CA . MET A 1 202 ? -6.160 5.775 -11.154 1.00 94.25 202 MET A CA 1
ATOM 1492 C C . MET A 1 202 ? -6.648 6.821 -12.170 1.00 94.25 202 MET A C 1
ATOM 1494 O O . MET A 1 202 ? -7.800 6.745 -12.603 1.00 9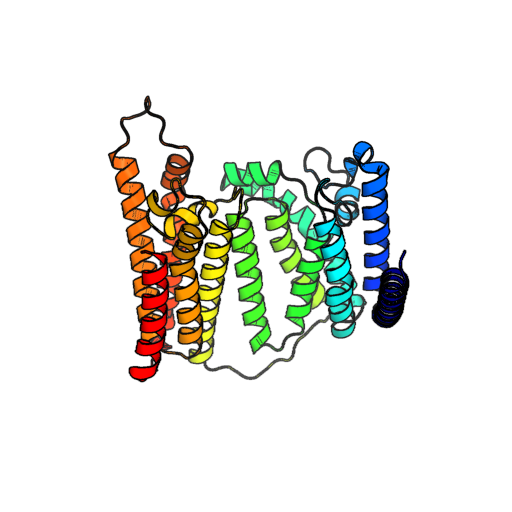4.25 202 MET A O 1
ATOM 1498 N N . VAL A 1 203 ? -5.802 7.788 -12.544 1.00 95.50 203 VAL A N 1
ATOM 1499 C CA . VAL A 1 203 ? -6.134 8.848 -13.513 1.00 95.50 203 VAL A CA 1
ATOM 1500 C C . VAL A 1 203 ? -6.232 8.285 -14.932 1.00 95.50 203 VAL A C 1
ATOM 1502 O O . VAL A 1 203 ? -7.224 8.535 -15.617 1.00 95.50 203 VAL A O 1
ATOM 1505 N N . ALA A 1 204 ? -5.270 7.465 -15.357 1.00 94.06 204 ALA A N 1
ATOM 1506 C CA . ALA A 1 204 ? -5.249 6.852 -16.681 1.00 94.06 204 ALA A CA 1
ATOM 1507 C C . ALA A 1 204 ? -6.443 5.916 -16.908 1.00 94.06 204 ALA A C 1
ATOM 1509 O O . ALA A 1 204 ? -7.077 5.982 -17.958 1.00 94.06 204 ALA A O 1
ATOM 1510 N N . ALA A 1 205 ? -6.827 5.111 -15.913 1.00 91.94 205 ALA A N 1
ATOM 1511 C CA . ALA A 1 205 ? -8.036 4.292 -15.998 1.00 91.94 205 ALA A CA 1
ATOM 1512 C C . ALA A 1 205 ? -9.308 5.149 -16.103 1.00 91.94 205 ALA A C 1
ATOM 1514 O O . ALA A 1 205 ? -10.193 4.849 -16.905 1.00 91.94 205 ALA A O 1
ATOM 1515 N N . ARG A 1 206 ? -9.390 6.252 -15.342 1.00 90.06 206 ARG A N 1
ATOM 1516 C CA . ARG A 1 206 ? -10.506 7.210 -15.417 1.00 90.06 206 ARG A CA 1
ATOM 1517 C C . ARG A 1 206 ? -10.612 7.840 -16.813 1.00 90.06 206 ARG A C 1
ATOM 1519 O O . ARG A 1 206 ? -11.720 7.945 -17.338 1.00 90.06 206 ARG A O 1
ATOM 1526 N N . ALA A 1 207 ? -9.476 8.218 -17.405 1.00 92.25 207 ALA A N 1
ATOM 1527 C CA . ALA A 1 207 ? -9.372 8.770 -18.757 1.00 92.25 207 ALA A CA 1
ATOM 1528 C C . ALA A 1 207 ? -9.695 7.727 -19.844 1.00 92.25 207 ALA A C 1
ATOM 1530 O O . ALA A 1 207 ? -10.387 8.040 -20.807 1.00 92.25 207 ALA A O 1
ATOM 1531 N N . ALA A 1 208 ? -9.301 6.466 -19.642 1.00 91.31 208 ALA A N 1
ATOM 1532 C CA . ALA A 1 208 ? -9.661 5.327 -20.490 1.00 91.31 208 ALA A CA 1
ATOM 1533 C C . ALA A 1 208 ? -11.138 4.883 -20.356 1.00 91.31 208 ALA A C 1
ATOM 1535 O O . ALA A 1 208 ? -11.523 3.852 -20.904 1.00 91.31 208 ALA A O 1
ATOM 1536 N N . GLY A 1 209 ? -11.969 5.641 -19.632 1.00 86.94 209 GLY A N 1
ATOM 1537 C CA . GLY A 1 209 ? -13.409 5.410 -19.507 1.00 86.94 209 GLY A CA 1
ATOM 1538 C C . GLY A 1 209 ? -13.832 4.521 -18.335 1.00 86.94 209 GLY A C 1
ATOM 1539 O O . GLY A 1 209 ? -15.034 4.351 -18.130 1.00 86.94 209 GLY A O 1
ATOM 1540 N N . VAL A 1 210 ? -12.902 4.002 -17.521 1.00 89.50 210 VAL A N 1
ATOM 1541 C CA . VAL A 1 210 ? -13.242 3.116 -16.396 1.00 89.50 210 VAL A CA 1
ATOM 1542 C C . VAL A 1 210 ? -14.101 3.862 -15.368 1.00 89.50 210 VAL A C 1
ATOM 1544 O O . VAL A 1 210 ? -13.690 4.850 -14.743 1.00 89.50 210 VAL A O 1
ATOM 1547 N N . ARG A 1 211 ? -15.331 3.368 -15.206 1.00 85.44 211 ARG A N 1
ATOM 1548 C CA . ARG A 1 211 ? -16.389 3.921 -14.358 1.00 85.44 211 ARG A CA 1
ATOM 1549 C C . ARG A 1 211 ? -17.107 2.785 -13.642 1.00 85.44 211 ARG A C 1
ATOM 1551 O O . ARG A 1 211 ? -17.913 2.086 -14.240 1.00 85.44 211 ARG A O 1
ATOM 1558 N N . GLY A 1 212 ? -16.830 2.620 -12.355 1.00 82.62 212 GLY A N 1
ATOM 1559 C CA . GLY A 1 212 ? -17.678 1.811 -11.487 1.00 82.62 212 GLY A CA 1
ATOM 1560 C C . GLY A 1 212 ? -19.021 2.480 -11.218 1.00 82.62 212 GLY A C 1
ATOM 1561 O O . GLY A 1 212 ? -19.103 3.714 -11.203 1.00 82.62 212 GLY A O 1
ATOM 1562 N N . THR A 1 213 ? -20.042 1.656 -10.982 1.00 82.06 213 THR A N 1
ATOM 1563 C CA . THR A 1 213 ? -21.439 2.074 -10.817 1.00 82.06 213 THR A CA 1
ATOM 1564 C C . THR A 1 213 ? -21.610 3.185 -9.784 1.00 82.06 213 THR A C 1
ATOM 1566 O O . THR A 1 213 ? -21.027 3.173 -8.692 1.00 82.06 213 THR A O 1
ATOM 1569 N N . GLU A 1 214 ? -22.428 4.168 -10.136 1.00 77.81 214 GLU A N 1
ATOM 1570 C CA . GLU A 1 214 ? -22.938 5.135 -9.174 1.00 77.81 214 GLU A CA 1
ATOM 1571 C C . GLU A 1 214 ? -24.032 4.457 -8.341 1.00 77.81 214 GLU A C 1
ATOM 1573 O O . GLU A 1 214 ? -24.663 3.493 -8.772 1.00 77.81 214 GLU A O 1
ATOM 1578 N N . SER A 1 215 ? -24.152 4.863 -7.082 1.00 67.62 215 SER A N 1
ATOM 1579 C CA . SER A 1 215 ? -25.009 4.202 -6.100 1.00 67.62 215 SER A CA 1
ATOM 1580 C C . SER A 1 215 ? -25.552 5.250 -5.153 1.00 67.62 215 SER A C 1
ATOM 1582 O O . SER A 1 215 ? -24.755 6.080 -4.702 1.00 67.62 215 SER A O 1
ATOM 1584 N N . ASP A 1 216 ? -26.831 5.146 -4.804 1.00 61.25 216 ASP A N 1
ATOM 1585 C CA . ASP A 1 216 ? -27.531 6.118 -3.966 1.00 61.25 216 ASP A CA 1
ATOM 1586 C C . ASP A 1 216 ? -26.801 6.485 -2.676 1.00 61.25 216 ASP A C 1
ATOM 1588 O O . ASP A 1 216 ? -26.010 5.700 -2.118 1.00 61.25 216 ASP A O 1
ATOM 1592 N N . ALA A 1 217 ? -27.130 7.694 -2.214 1.00 56.56 217 ALA A N 1
ATOM 1593 C CA . ALA A 1 217 ? -26.635 8.319 -1.000 1.00 56.56 217 ALA A CA 1
ATOM 1594 C C . ALA A 1 217 ? -26.524 7.309 0.154 1.00 56.56 217 ALA A C 1
ATOM 1596 O O . ALA A 1 217 ? -27.414 6.499 0.411 1.00 56.56 217 ALA A O 1
ATOM 1597 N N . SER A 1 218 ? -25.370 7.323 0.815 1.00 61.78 218 SER A N 1
ATOM 1598 C CA . SER A 1 218 ? -25.083 6.482 1.974 1.00 61.78 218 SER A CA 1
ATOM 1599 C C . SER A 1 218 ? -25.183 7.357 3.210 1.00 61.78 218 SER A C 1
ATOM 1601 O O . SER A 1 218 ? -24.485 8.366 3.252 1.00 61.78 218 SER A O 1
ATOM 1603 N N . ASP A 1 219 ? -25.966 6.952 4.214 1.00 74.31 219 ASP A N 1
ATOM 1604 C CA . ASP A 1 219 ? -26.094 7.684 5.481 1.00 74.31 219 ASP A CA 1
ATOM 1605 C C . ASP A 1 219 ? -24.727 8.120 6.022 1.00 74.31 219 ASP A C 1
ATOM 1607 O O . ASP A 1 219 ? -23.849 7.271 6.243 1.00 74.31 219 ASP A O 1
ATOM 1611 N N . ASP A 1 220 ? -24.568 9.413 6.312 1.00 78.06 220 ASP A N 1
ATOM 1612 C CA . ASP A 1 220 ? -23.310 10.009 6.787 1.00 78.06 220 ASP A CA 1
ATOM 1613 C C . ASP A 1 220 ? -22.729 9.274 8.003 1.00 78.06 220 ASP A C 1
ATOM 1615 O O . ASP A 1 220 ? -21.521 9.053 8.097 1.00 78.06 220 ASP A O 1
ATOM 1619 N N . ILE A 1 221 ? -23.597 8.795 8.900 1.00 79.62 221 ILE A N 1
ATOM 1620 C CA . ILE A 1 221 ? -23.234 7.994 10.079 1.00 79.62 221 ILE A CA 1
ATOM 1621 C C . ILE A 1 221 ? -22.503 6.699 9.682 1.00 79.62 221 ILE A C 1
ATOM 1623 O O . ILE A 1 221 ? -21.545 6.283 10.343 1.00 79.62 221 ILE A O 1
ATOM 1627 N N . THR A 1 222 ? -22.940 6.032 8.612 1.00 81.81 222 THR A N 1
ATOM 1628 C CA . THR A 1 222 ? -22.307 4.791 8.134 1.00 81.81 222 THR A CA 1
ATOM 1629 C C . THR A 1 222 ? -20.972 5.070 7.451 1.00 81.81 222 THR A C 1
ATOM 1631 O O . THR A 1 222 ? -20.018 4.311 7.649 1.00 81.81 222 THR A O 1
ATOM 1634 N N . THR A 1 223 ? -20.881 6.184 6.722 1.00 81.88 223 THR A N 1
ATOM 1635 C CA . THR A 1 223 ? -19.654 6.671 6.084 1.00 81.88 223 THR A CA 1
ATOM 1636 C C . THR A 1 223 ? -18.610 7.047 7.140 1.00 81.88 223 THR A C 1
ATOM 1638 O O . THR A 1 223 ? -17.482 6.556 7.079 1.00 81.88 223 THR A O 1
ATOM 1641 N N . GLY A 1 224 ? -18.999 7.786 8.186 1.00 82.12 224 GLY A N 1
ATOM 1642 C CA . GLY A 1 224 ? -18.138 8.147 9.319 1.00 82.12 224 GLY A CA 1
ATOM 1643 C C . GLY A 1 224 ? -17.572 6.932 10.064 1.00 82.12 224 GLY A C 1
ATOM 1644 O O . GLY A 1 224 ? -16.360 6.838 10.263 1.00 82.12 224 GLY A O 1
ATOM 1645 N N . ARG A 1 225 ? -18.410 5.931 10.390 1.00 86.94 225 ARG A N 1
ATOM 1646 C CA . ARG A 1 225 ? -17.956 4.648 10.986 1.00 86.94 225 ARG A CA 1
ATOM 1647 C C . ARG A 1 225 ? -16.894 3.950 10.136 1.00 86.94 225 ARG A C 1
ATOM 1649 O O . ARG A 1 225 ? -15.933 3.396 10.668 1.00 86.94 225 ARG A O 1
ATOM 1656 N N . GLN A 1 226 ? -17.086 3.943 8.818 1.00 85.44 226 GLN A N 1
ATOM 1657 C CA . GLN A 1 226 ? -16.185 3.278 7.877 1.00 85.44 226 GLN A CA 1
ATOM 1658 C C . GLN A 1 226 ? -14.881 4.053 7.701 1.00 85.44 226 GLN A C 1
ATOM 1660 O O . GLN A 1 226 ? -13.827 3.427 7.669 1.00 85.44 226 GLN A O 1
ATOM 1665 N N . PHE A 1 227 ? -14.930 5.386 7.652 1.00 86.06 227 PHE A N 1
ATOM 1666 C CA . PHE A 1 227 ? -13.741 6.229 7.529 1.00 86.06 227 PHE A CA 1
ATOM 1667 C C . PHE A 1 227 ? -12.792 6.007 8.710 1.00 86.06 227 PHE A C 1
ATOM 1669 O O . PHE A 1 227 ? -11.627 5.668 8.518 1.00 86.06 227 PHE A O 1
ATOM 1676 N N . 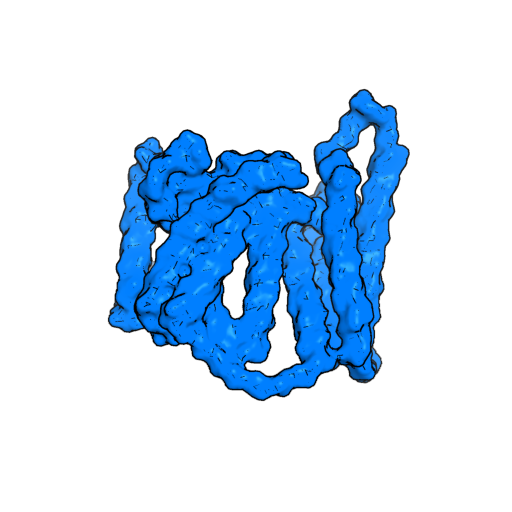VAL A 1 228 ? -13.326 6.067 9.933 1.00 87.88 228 VAL A N 1
ATOM 1677 C CA . VAL A 1 228 ? -12.566 5.814 11.166 1.00 87.88 228 VAL A CA 1
ATOM 1678 C C . VAL A 1 228 ? -12.035 4.377 11.228 1.00 87.88 228 VAL A C 1
ATOM 1680 O O . VAL A 1 228 ? -10.894 4.157 11.623 1.00 87.88 228 VAL A O 1
ATOM 1683 N N . SER A 1 229 ? -12.836 3.390 10.811 1.00 88.88 229 SER A N 1
ATOM 1684 C CA . SER A 1 229 ? -12.416 1.983 10.749 1.00 88.88 229 SER A CA 1
ATOM 1685 C C . SER A 1 229 ? -11.250 1.761 9.777 1.00 88.88 229 SER A C 1
ATOM 1687 O O . SER A 1 229 ? -10.310 1.040 10.109 1.00 88.88 229 SER A O 1
ATOM 1689 N N . ILE A 1 230 ? -11.273 2.401 8.603 1.00 88.38 230 ILE A N 1
ATOM 1690 C CA . ILE A 1 230 ? -10.193 2.283 7.615 1.00 88.38 230 ILE A CA 1
ATOM 1691 C C . ILE A 1 230 ? -8.964 3.084 8.065 1.00 88.38 230 ILE A C 1
ATOM 1693 O O . ILE A 1 230 ? -7.857 2.581 7.931 1.00 88.38 230 ILE A O 1
ATOM 1697 N N . ALA A 1 231 ? -9.127 4.262 8.675 1.00 87.69 231 ALA A N 1
ATOM 1698 C CA . ALA A 1 231 ? -8.014 5.010 9.268 1.00 87.69 231 ALA A CA 1
ATOM 1699 C C . ALA A 1 231 ? -7.303 4.200 10.370 1.00 87.69 231 ALA A C 1
ATOM 1701 O O . ALA A 1 231 ? -6.077 4.112 10.381 1.00 87.69 231 ALA A O 1
ATOM 1702 N N . ALA A 1 232 ? -8.069 3.527 11.237 1.00 89.00 232 ALA A N 1
ATOM 1703 C CA . ALA A 1 232 ? -7.542 2.611 12.248 1.00 89.00 232 ALA A CA 1
ATOM 1704 C C . ALA A 1 232 ? -6.807 1.403 11.639 1.00 89.00 232 ALA A C 1
ATOM 1706 O O . ALA A 1 232 ? -5.798 0.966 12.190 1.00 89.00 232 ALA A O 1
ATOM 1707 N N . LEU A 1 233 ? -7.282 0.884 10.501 1.00 88.25 233 LEU A N 1
ATOM 1708 C CA . LEU A 1 233 ? -6.614 -0.186 9.756 1.00 88.25 233 LEU A CA 1
ATOM 1709 C C . LEU A 1 233 ? -5.310 0.301 9.099 1.00 88.25 233 LEU A C 1
ATOM 1711 O O . LEU A 1 233 ? -4.297 -0.378 9.216 1.00 88.25 233 LEU A O 1
ATOM 1715 N N . CYS A 1 234 ? -5.303 1.486 8.481 1.00 87.75 234 CYS A N 1
ATOM 1716 C CA . CYS A 1 234 ? -4.096 2.104 7.924 1.00 87.75 234 CYS A CA 1
ATOM 1717 C C . CYS A 1 234 ? -3.027 2.333 9.005 1.00 87.75 234 CYS A C 1
ATOM 1719 O O . CYS A 1 234 ? -1.869 1.985 8.789 1.00 87.75 234 CYS A O 1
ATOM 1721 N N . TRP A 1 235 ? -3.420 2.838 10.181 1.00 89.12 235 TRP A N 1
ATOM 1722 C CA . TRP A 1 235 ? -2.534 2.977 11.344 1.00 89.12 235 TRP A CA 1
ATOM 1723 C C . TRP A 1 235 ? -1.975 1.619 11.799 1.00 89.12 235 TRP A C 1
ATOM 1725 O O . TRP A 1 235 ? -0.777 1.496 12.030 1.00 89.12 235 TRP A O 1
ATOM 1735 N N . ALA A 1 236 ? -2.808 0.573 11.866 1.00 87.94 236 ALA A N 1
ATOM 1736 C CA . ALA A 1 236 ? -2.359 -0.763 12.273 1.00 87.94 236 ALA A CA 1
ATOM 1737 C C . ALA A 1 236 ? -1.400 -1.399 11.249 1.00 87.94 236 ALA A C 1
ATOM 1739 O O . ALA A 1 236 ? -0.442 -2.063 11.639 1.00 87.94 236 ALA A O 1
ATOM 1740 N N . CYS A 1 237 ? -1.614 -1.166 9.950 1.00 85.38 237 CYS A N 1
ATOM 1741 C CA . CYS A 1 237 ? -0.676 -1.567 8.900 1.00 85.38 237 CYS A CA 1
ATOM 1742 C C . CYS A 1 237 ? 0.651 -0.800 8.990 1.00 85.38 237 CYS A C 1
ATOM 1744 O O . CYS A 1 237 ? 1.702 -1.414 8.842 1.00 85.38 237 CYS A O 1
ATOM 1746 N N . ALA A 1 238 ? 0.616 0.508 9.263 1.00 82.12 238 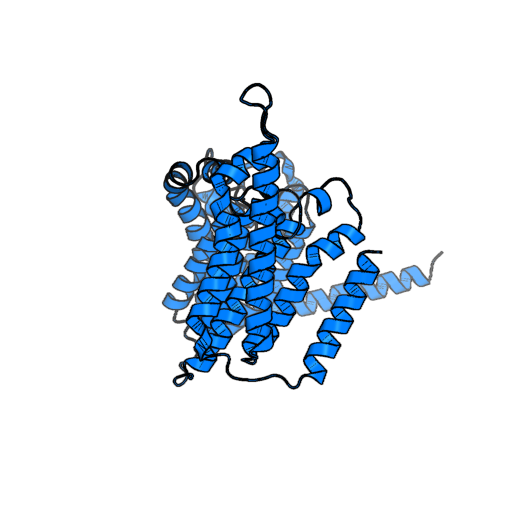ALA A N 1
ATOM 1747 C CA . ALA A 1 238 ? 1.811 1.325 9.471 1.00 82.12 238 ALA A CA 1
ATOM 1748 C C . ALA A 1 238 ? 2.637 0.821 10.667 1.00 82.12 238 ALA A C 1
ATOM 1750 O O . ALA A 1 238 ? 3.812 0.499 10.517 1.00 82.12 238 ALA A O 1
ATOM 1751 N N . ALA A 1 239 ? 1.990 0.632 11.818 1.00 81.44 239 ALA A N 1
ATOM 1752 C CA . ALA A 1 239 ? 2.597 0.041 13.005 1.00 81.44 239 ALA A CA 1
ATOM 1753 C C . ALA A 1 239 ? 3.200 -1.354 12.737 1.00 81.44 239 ALA A C 1
ATOM 1755 O O . ALA A 1 239 ? 4.321 -1.639 13.140 1.00 81.44 239 ALA A O 1
ATOM 1756 N N . ALA A 1 240 ? 2.490 -2.233 12.022 1.00 81.75 240 ALA A N 1
ATOM 1757 C CA . ALA A 1 240 ? 3.018 -3.554 11.674 1.00 81.75 240 ALA A CA 1
ATOM 1758 C C . ALA A 1 240 ? 4.251 -3.478 10.760 1.00 81.75 240 ALA A C 1
ATOM 1760 O O . ALA A 1 240 ? 5.183 -4.265 10.921 1.00 81.75 240 ALA A O 1
ATOM 1761 N N . LEU A 1 241 ? 4.277 -2.528 9.820 1.00 77.69 241 LEU A N 1
ATOM 1762 C CA . LEU A 1 241 ? 5.421 -2.323 8.936 1.00 77.69 241 LEU A CA 1
ATOM 1763 C C . LEU A 1 241 ? 6.667 -1.882 9.708 1.00 77.69 241 LEU A C 1
ATOM 1765 O O . LEU A 1 241 ? 7.726 -2.427 9.423 1.00 77.69 241 LEU A O 1
ATOM 1769 N N . THR A 1 242 ? 6.558 -0.990 10.702 1.00 75.19 242 THR A N 1
ATOM 1770 C CA . THR A 1 242 ? 7.729 -0.554 11.493 1.00 75.19 242 THR A CA 1
ATOM 1771 C C . THR A 1 242 ? 8.324 -1.646 12.385 1.00 75.19 242 THR A C 1
ATOM 1773 O O . THR A 1 242 ? 9.504 -1.573 12.716 1.00 75.19 242 THR A O 1
ATOM 1776 N N . VAL A 1 243 ? 7.540 -2.667 12.755 1.00 73.88 243 VAL A N 1
ATOM 1777 C CA . VAL A 1 243 ? 8.018 -3.840 13.517 1.00 73.88 243 VAL A CA 1
ATOM 1778 C C . VAL A 1 243 ? 8.689 -4.881 12.611 1.00 73.88 243 VAL A C 1
ATOM 1780 O O . VAL A 1 243 ? 9.609 -5.568 13.043 1.00 73.88 243 VAL A O 1
ATOM 1783 N N . VAL A 1 244 ? 8.232 -5.021 11.361 1.00 73.25 244 VAL A N 1
ATOM 1784 C CA . VAL A 1 244 ? 8.704 -6.064 10.424 1.00 73.25 244 VAL A CA 1
ATOM 1785 C C . VAL A 1 244 ? 9.816 -5.563 9.488 1.00 73.25 244 VAL A C 1
ATOM 1787 O O . VAL A 1 244 ? 10.570 -6.368 8.940 1.00 73.25 244 VAL A O 1
ATOM 1790 N N . SER A 1 245 ? 9.953 -4.250 9.288 1.00 68.50 245 SER A N 1
ATOM 1791 C CA . SER A 1 245 ? 11.008 -3.659 8.457 1.00 68.50 245 SER A CA 1
ATOM 1792 C C . SER A 1 245 ? 12.389 -3.790 9.104 1.00 68.50 245 SER A C 1
ATOM 1794 O O . SER A 1 245 ? 12.632 -3.214 10.161 1.00 68.50 245 SER A O 1
ATOM 1796 N N . SER A 1 246 ? 13.321 -4.466 8.429 1.00 59.56 246 SER A N 1
ATOM 1797 C CA . SER A 1 246 ? 14.709 -4.631 8.891 1.00 59.56 246 SER A CA 1
ATOM 1798 C C . SER A 1 246 ? 15.573 -3.368 8.777 1.00 59.56 246 SER A C 1
ATOM 1800 O O . SER A 1 246 ? 16.594 -3.278 9.447 1.00 59.56 246 SER A O 1
ATOM 1802 N N . ALA A 1 247 ? 15.186 -2.417 7.921 1.00 61.59 247 ALA A N 1
ATOM 1803 C CA . ALA A 1 247 ? 15.847 -1.125 7.734 1.00 61.59 247 ALA A CA 1
ATOM 1804 C C . ALA A 1 247 ? 14.806 -0.063 7.311 1.00 61.59 247 ALA A C 1
ATOM 1806 O O . ALA A 1 247 ? 14.525 0.083 6.120 1.00 61.59 247 ALA A O 1
ATOM 1807 N N . PRO A 1 248 ? 14.133 0.606 8.264 1.00 62.28 248 PRO A N 1
ATOM 1808 C CA . PRO A 1 248 ? 13.195 1.681 7.960 1.00 62.28 248 PRO A CA 1
ATOM 1809 C C . PRO A 1 248 ? 13.911 3.042 7.938 1.00 62.28 248 PRO A C 1
ATOM 1811 O O . PRO A 1 248 ? 14.308 3.560 8.978 1.00 62.28 248 PRO A O 1
ATOM 1814 N N . GLU A 1 249 ? 14.053 3.626 6.748 1.00 70.44 249 GLU A N 1
ATOM 1815 C CA . GLU A 1 249 ? 14.793 4.883 6.506 1.00 70.44 249 GLU A CA 1
ATOM 1816 C C . GLU A 1 249 ? 13.878 6.122 6.394 1.00 70.44 249 GLU A C 1
ATOM 1818 O O . GLU A 1 249 ? 14.328 7.226 6.094 1.00 70.44 249 GLU A O 1
ATOM 1823 N N . GLY A 1 250 ? 12.562 5.955 6.552 1.00 68.56 250 GLY A N 1
ATOM 1824 C CA . GLY A 1 250 ? 11.588 7.028 6.344 1.00 68.56 250 GLY A CA 1
ATOM 1825 C C . GLY A 1 250 ? 11.275 7.852 7.604 1.00 68.56 250 GLY A C 1
ATOM 1826 O O . GLY A 1 250 ? 11.477 7.384 8.723 1.00 68.56 250 GLY A O 1
ATOM 1827 N N . PRO A 1 251 ? 10.685 9.055 7.467 1.00 71.06 251 PRO A N 1
ATOM 1828 C CA . PRO A 1 251 ? 10.368 9.937 8.599 1.00 71.06 251 PRO A CA 1
ATOM 1829 C C . PRO A 1 251 ? 9.370 9.349 9.618 1.00 71.06 251 PRO A C 1
ATOM 1831 O O . PRO A 1 251 ? 9.304 9.815 10.752 1.00 71.06 251 PRO A O 1
ATOM 1834 N N . LEU A 1 252 ? 8.593 8.323 9.246 1.00 70.25 252 LEU A N 1
ATOM 1835 C CA . LEU A 1 252 ? 7.702 7.570 10.141 1.00 70.25 252 LEU A CA 1
ATOM 1836 C C . LEU A 1 252 ? 8.311 6.256 10.659 1.00 70.25 252 LEU A C 1
ATOM 1838 O O . LEU A 1 252 ? 7.647 5.554 11.421 1.00 70.25 252 LEU A O 1
ATOM 1842 N N . ALA A 1 253 ? 9.562 5.925 10.318 1.00 68.31 253 ALA A N 1
ATOM 1843 C CA . ALA A 1 253 ? 10.287 4.773 10.867 1.00 68.31 253 ALA A CA 1
ATOM 1844 C C . ALA A 1 253 ? 10.258 4.746 12.404 1.00 68.31 253 ALA A C 1
ATOM 1846 O O . ALA A 1 253 ? 10.024 3.704 13.023 1.00 68.31 253 ALA A O 1
ATOM 1847 N N . GLN A 1 254 ? 10.405 5.925 13.019 1.00 67.62 254 GLN A N 1
ATOM 1848 C CA . GLN A 1 254 ? 10.419 6.104 14.471 1.00 67.62 254 GLN A CA 1
ATOM 1849 C C . GLN A 1 254 ? 9.079 5.769 15.149 1.00 67.62 254 GLN A C 1
ATOM 1851 O O . GLN A 1 254 ? 9.030 5.650 16.370 1.00 67.62 254 GLN A O 1
ATOM 1856 N N . MET A 1 255 ? 8.000 5.517 14.393 1.00 68.00 255 MET A N 1
ATOM 1857 C CA . MET A 1 255 ? 6.744 5.014 14.960 1.00 68.00 255 MET A CA 1
ATOM 1858 C C . MET A 1 255 ? 6.919 3.657 15.671 1.00 68.00 255 MET A C 1
ATOM 1860 O O . MET A 1 255 ? 6.124 3.365 16.562 1.00 68.00 255 MET A O 1
ATOM 1864 N N . ARG A 1 256 ? 7.970 2.860 15.389 1.00 69.00 256 ARG A N 1
ATOM 1865 C CA . ARG A 1 256 ? 8.284 1.649 16.190 1.00 69.00 256 ARG A CA 1
ATOM 1866 C C . ARG A 1 256 ? 8.374 1.940 17.694 1.00 69.00 256 ARG A C 1
ATOM 1868 O O . ARG A 1 256 ? 7.794 1.204 18.486 1.00 69.00 256 ARG A O 1
ATOM 1875 N N . TRP A 1 257 ? 8.991 3.061 18.072 1.00 62.31 257 TRP A N 1
ATOM 1876 C CA . TRP A 1 257 ? 9.165 3.495 19.464 1.00 62.31 257 TRP A CA 1
ATOM 1877 C C . TRP A 1 257 ? 7.872 4.013 20.110 1.00 62.31 257 TRP A C 1
ATOM 1879 O O . TRP A 1 257 ? 7.816 4.234 21.314 1.00 62.31 257 TRP A O 1
ATOM 1889 N N . SER A 1 258 ? 6.806 4.182 19.322 1.00 63.75 258 SER A N 1
ATOM 1890 C CA . SER A 1 258 ? 5.476 4.540 19.818 1.00 63.75 258 SER A CA 1
ATOM 1891 C C . SER A 1 258 ? 4.635 3.319 20.216 1.00 63.75 258 SER A C 1
ATOM 1893 O O . SER A 1 258 ? 3.597 3.468 20.857 1.00 63.75 258 SER A O 1
ATOM 1895 N N . LEU A 1 259 ? 5.060 2.102 19.848 1.00 63.94 259 LEU A N 1
ATOM 1896 C CA . LEU A 1 259 ? 4.300 0.862 20.070 1.00 63.94 259 LEU A CA 1
ATOM 1897 C C . LEU A 1 259 ? 4.531 0.229 21.450 1.00 63.94 259 LEU A C 1
ATOM 1899 O O . LEU A 1 259 ? 3.779 -0.655 21.856 1.00 63.94 259 LEU A O 1
ATOM 1903 N N . GLY A 1 260 ? 5.542 0.688 22.180 1.00 61.03 260 GLY A N 1
ATOM 1904 C CA . GLY A 1 260 ? 5.853 0.256 23.536 1.00 61.03 260 GLY A CA 1
ATOM 1905 C C . GLY A 1 260 ? 7.090 0.983 24.065 1.00 61.03 260 GLY A C 1
ATOM 1906 O O . GLY A 1 260 ? 7.744 1.693 23.302 1.00 61.03 260 GLY A O 1
ATOM 1907 N N . PRO A 1 261 ? 7.423 0.824 25.356 1.00 55.03 261 PRO A N 1
ATOM 1908 C CA . PRO A 1 261 ? 8.631 1.409 25.933 1.00 55.03 261 PRO A CA 1
ATOM 1909 C C . PRO A 1 261 ? 9.897 0.952 25.191 1.00 55.03 261 PRO A C 1
ATOM 1911 O O . PRO A 1 261 ? 9.968 -0.204 24.778 1.00 55.03 261 PRO A O 1
ATOM 1914 N N . ALA A 1 262 ? 10.921 1.804 25.083 1.00 52.25 262 ALA A N 1
ATOM 1915 C CA . ALA A 1 262 ? 12.170 1.466 24.378 1.00 52.25 262 ALA A CA 1
ATOM 1916 C C . ALA A 1 262 ? 12.796 0.127 24.841 1.00 52.25 262 ALA A C 1
ATOM 1918 O O . ALA A 1 262 ? 13.116 -0.731 24.020 1.00 52.25 262 ALA A O 1
ATOM 1919 N N . TRP A 1 263 ? 12.785 -0.136 26.156 1.00 52.06 263 TRP A N 1
ATOM 1920 C CA . TRP A 1 263 ? 13.267 -1.380 26.782 1.00 52.06 263 TRP A CA 1
ATOM 1921 C C . TRP A 1 263 ? 12.508 -2.671 26.398 1.00 52.06 263 TRP A C 1
ATOM 1923 O O . TRP A 1 263 ? 12.927 -3.763 26.779 1.00 52.06 263 TRP A O 1
ATOM 1933 N N . TRP A 1 264 ? 11.404 -2.580 25.648 1.00 55.53 264 TRP A N 1
ATOM 1934 C CA . TRP A 1 264 ? 10.716 -3.729 25.037 1.00 55.53 264 TRP A CA 1
ATOM 1935 C C . TRP A 1 264 ? 11.330 -4.135 23.685 1.00 55.53 264 TRP A C 1
ATOM 1937 O O . TRP A 1 264 ? 11.209 -5.290 23.276 1.00 55.53 264 TRP A O 1
ATOM 1947 N N . LEU A 1 265 ? 11.978 -3.186 23.001 1.00 51.88 265 LEU A N 1
ATOM 1948 C CA . LEU A 1 265 ? 12.667 -3.360 21.718 1.00 51.88 265 LEU A CA 1
ATOM 1949 C C . LEU A 1 265 ? 14.183 -3.542 21.908 1.00 51.88 265 LEU A C 1
ATOM 1951 O O . LEU A 1 265 ? 14.829 -4.232 21.118 1.00 51.88 265 LEU A O 1
ATOM 1955 N N . GLU A 1 266 ? 14.747 -2.978 22.977 1.00 45.22 266 GLU A N 1
ATOM 1956 C CA . GLU A 1 266 ? 16.144 -3.159 23.371 1.00 45.22 266 GLU A CA 1
ATOM 1957 C C . GLU A 1 266 ? 16.472 -4.633 23.705 1.00 45.22 266 GLU A C 1
ATOM 1959 O O . GLU A 1 266 ? 16.002 -5.209 24.687 1.00 45.22 266 GLU A O 1
ATOM 1964 N N . GLY A 1 267 ? 17.357 -5.248 22.918 1.00 46.50 267 GLY A N 1
ATOM 1965 C CA . GLY A 1 267 ? 18.192 -6.363 23.383 1.00 46.50 267 GLY A CA 1
ATOM 1966 C C . GLY A 1 267 ? 17.612 -7.784 23.370 1.00 46.50 267 GLY A C 1
ATOM 1967 O O . GLY A 1 267 ? 18.324 -8.695 23.792 1.00 46.50 267 GLY A O 1
ATOM 1968 N N . ARG A 1 268 ? 16.389 -8.046 22.876 1.00 45.16 268 ARG A N 1
ATOM 1969 C CA . ARG A 1 268 ? 15.896 -9.436 22.703 1.00 45.16 268 ARG A CA 1
ATOM 1970 C C . ARG A 1 268 ? 15.197 -9.697 21.366 1.00 45.16 268 ARG A C 1
ATOM 1972 O O . ARG A 1 268 ? 14.048 -9.324 21.161 1.00 45.16 268 ARG A O 1
ATOM 1979 N N . THR A 1 269 ? 15.866 -10.469 20.508 1.00 50.75 269 THR A N 1
ATOM 1980 C CA . THR A 1 269 ? 15.404 -11.003 19.208 1.00 50.75 269 THR A CA 1
ATOM 1981 C C . THR A 1 269 ? 14.506 -12.249 19.342 1.00 50.75 269 THR A C 1
ATOM 1983 O O . THR A 1 269 ? 14.561 -13.173 18.531 1.00 50.75 269 THR A O 1
ATOM 1986 N N . GLY A 1 270 ? 13.691 -12.317 20.398 1.00 59.56 270 GLY A N 1
ATOM 1987 C CA . GLY A 1 270 ? 12.832 -13.468 20.677 1.00 59.56 270 GLY A CA 1
ATOM 1988 C C . GLY A 1 270 ? 11.466 -13.368 19.997 1.00 59.56 270 GLY A C 1
ATOM 1989 O O . GLY A 1 270 ? 10.876 -12.297 19.924 1.00 59.56 270 GLY A O 1
ATOM 1990 N N . VAL A 1 271 ? 10.885 -14.508 19.609 1.00 66.31 271 VAL A N 1
ATOM 1991 C CA . VAL A 1 271 ? 9.489 -14.575 19.117 1.00 66.31 271 VAL A CA 1
ATOM 1992 C C . VAL A 1 271 ? 8.514 -13.908 20.104 1.00 66.31 271 VAL A C 1
ATOM 1994 O O . VAL A 1 271 ? 7.549 -13.266 19.698 1.00 66.31 271 VAL A O 1
ATOM 1997 N N . ILE A 1 272 ? 8.803 -14.017 21.403 1.00 65.31 272 ILE A N 1
ATOM 1998 C CA . ILE A 1 272 ? 8.018 -13.450 22.504 1.00 65.31 272 ILE A CA 1
ATOM 1999 C C . ILE A 1 272 ? 7.994 -11.911 22.469 1.00 65.31 272 ILE A C 1
ATOM 2001 O O . ILE A 1 272 ? 6.917 -11.325 22.552 1.00 65.31 272 ILE A O 1
ATOM 2005 N N . THR A 1 273 ? 9.136 -11.237 22.282 1.00 64.88 273 THR A N 1
ATOM 2006 C CA . THR A 1 273 ? 9.171 -9.763 22.204 1.00 64.88 273 THR A CA 1
ATOM 2007 C C . THR A 1 273 ? 8.473 -9.262 20.945 1.00 64.88 273 THR A C 1
ATOM 2009 O O . THR A 1 273 ? 7.696 -8.314 21.021 1.00 64.88 273 THR A O 1
ATOM 2012 N N . THR A 1 274 ? 8.619 -9.953 19.808 1.00 68.00 274 THR A N 1
ATOM 2013 C CA . THR A 1 274 ? 7.848 -9.631 18.595 1.00 68.00 274 THR A CA 1
ATOM 2014 C C . THR A 1 274 ? 6.336 -9.772 18.819 1.00 68.00 274 THR A C 1
ATOM 2016 O O . THR A 1 274 ? 5.576 -8.895 18.410 1.00 68.00 274 THR A O 1
ATOM 2019 N N . LEU A 1 275 ? 5.876 -10.829 19.501 1.00 70.25 275 LEU A N 1
ATOM 2020 C CA . LEU A 1 275 ? 4.457 -11.007 19.847 1.00 70.25 275 LEU A CA 1
ATOM 2021 C C . LEU A 1 275 ? 3.936 -9.889 20.765 1.00 70.25 275 LEU A C 1
ATOM 2023 O O . LEU A 1 275 ? 2.820 -9.407 20.560 1.00 70.25 275 LEU A O 1
ATOM 2027 N N . LEU A 1 276 ? 4.745 -9.439 21.726 1.00 72.06 276 LEU A N 1
ATOM 2028 C CA . LEU A 1 276 ? 4.420 -8.311 22.602 1.00 72.06 276 LEU A CA 1
ATOM 2029 C C . LEU A 1 276 ? 4.333 -6.985 21.824 1.00 72.06 276 LEU A C 1
ATOM 2031 O O . LEU A 1 276 ? 3.339 -6.271 21.960 1.00 72.06 276 LEU A O 1
ATOM 2035 N N . CYS A 1 277 ? 5.263 -6.699 20.908 1.00 72.44 277 CYS A N 1
ATOM 2036 C CA . CYS A 1 277 ? 5.178 -5.532 20.015 1.00 72.44 277 CYS A CA 1
ATOM 2037 C C . CYS A 1 277 ? 3.952 -5.568 19.077 1.00 72.44 277 CYS A C 1
ATOM 2039 O O . CYS A 1 277 ? 3.437 -4.521 18.679 1.00 72.44 277 CYS A O 1
ATOM 2041 N N . LEU A 1 278 ? 3.433 -6.758 18.750 1.00 78.75 278 LEU A N 1
ATOM 2042 C CA . LEU A 1 278 ? 2.195 -6.936 17.979 1.00 78.75 278 LEU A CA 1
ATOM 2043 C C . LEU A 1 278 ? 0.911 -6.765 18.820 1.00 78.75 278 LEU A C 1
ATOM 2045 O O . LEU A 1 278 ? -0.189 -6.722 18.256 1.00 78.75 278 LEU A O 1
ATOM 2049 N N . ALA A 1 279 ? 1.006 -6.610 20.144 1.00 81.38 279 ALA A N 1
ATOM 2050 C CA . ALA A 1 279 ? -0.143 -6.386 21.023 1.00 81.38 279 ALA A CA 1
ATOM 2051 C C . ALA A 1 279 ? -0.986 -5.149 20.632 1.00 81.38 279 ALA A C 1
ATOM 2053 O O . ALA A 1 279 ? -2.165 -5.326 20.302 1.00 81.38 279 ALA A O 1
ATOM 2054 N N . PRO A 1 280 ? -0.445 -3.910 20.585 1.00 83.62 280 PRO A N 1
ATOM 2055 C CA . PRO A 1 280 ? -1.234 -2.734 20.203 1.00 83.62 280 PRO A CA 1
ATOM 2056 C C . PRO A 1 280 ? -1.830 -2.860 18.796 1.00 83.62 280 PRO A C 1
ATOM 2058 O O . PRO A 1 280 ? -2.956 -2.426 18.564 1.00 83.62 280 PRO A O 1
ATOM 2061 N N . ILE A 1 281 ? -1.119 -3.511 17.872 1.00 84.94 281 ILE A N 1
ATOM 2062 C CA . ILE A 1 281 ? -1.563 -3.734 16.490 1.00 84.94 281 ILE A CA 1
ATOM 2063 C C . ILE A 1 281 ? -2.779 -4.669 16.457 1.00 84.94 281 ILE A C 1
ATOM 2065 O O . ILE A 1 281 ? -3.813 -4.322 15.883 1.00 84.94 281 ILE A O 1
ATOM 2069 N N . THR A 1 282 ? -2.698 -5.836 17.104 1.00 85.25 282 THR A N 1
ATOM 2070 C CA . THR A 1 282 ? -3.814 -6.798 17.147 1.00 85.25 282 THR A CA 1
ATOM 2071 C C . THR A 1 282 ? -5.036 -6.222 17.862 1.00 85.25 282 THR A C 1
ATOM 2073 O O . THR A 1 282 ? -6.160 -6.375 17.374 1.00 85.25 282 THR A O 1
ATOM 2076 N N . LEU A 1 283 ? -4.832 -5.483 18.956 1.00 85.94 283 LEU A N 1
ATOM 2077 C CA . LEU A 1 283 ? -5.906 -4.802 19.676 1.00 85.94 283 LEU A CA 1
ATOM 2078 C C . LEU A 1 283 ? -6.561 -3.703 18.820 1.00 85.94 283 LEU A C 1
ATOM 2080 O O . LEU A 1 283 ? -7.791 -3.627 18.741 1.00 85.94 283 LEU A O 1
ATOM 2084 N N . GLN A 1 284 ? -5.763 -2.911 18.100 1.00 90.06 284 GLN A N 1
ATOM 2085 C CA . GLN A 1 284 ? -6.270 -1.880 17.197 1.00 90.06 284 GLN A CA 1
ATOM 2086 C C . GLN A 1 284 ? -7.053 -2.470 16.012 1.00 90.06 284 GLN A C 1
ATOM 2088 O O . GLN A 1 284 ? -8.057 -1.884 15.607 1.00 90.06 284 GLN A O 1
ATOM 2093 N N . LEU A 1 285 ? -6.683 -3.648 15.495 1.00 88.00 285 LEU A N 1
ATOM 2094 C CA . LEU A 1 285 ? -7.471 -4.364 14.478 1.00 88.00 285 LEU A CA 1
ATOM 2095 C C . LEU A 1 285 ? -8.838 -4.825 15.021 1.00 88.00 285 LEU A C 1
ATOM 2097 O O . LEU A 1 285 ? -9.863 -4.676 14.343 1.00 88.00 285 LEU A O 1
ATOM 2101 N N . VAL A 1 286 ? -8.887 -5.322 16.263 1.00 86.50 286 VAL A N 1
ATOM 2102 C CA . VAL A 1 286 ? -10.149 -5.662 16.951 1.00 86.50 286 VAL A CA 1
ATOM 2103 C C . VAL A 1 286 ? -11.024 -4.414 17.126 1.00 86.50 286 VAL A C 1
ATOM 2105 O O . VAL A 1 286 ? -12.234 -4.461 16.862 1.00 86.50 286 VAL A O 1
ATOM 2108 N N . PHE A 1 287 ? -10.433 -3.274 17.496 1.00 87.06 287 PHE A N 1
ATOM 2109 C CA . PHE A 1 287 ? -11.159 -2.007 17.575 1.00 87.06 287 PHE A CA 1
ATOM 2110 C C . PHE A 1 287 ? -11.603 -1.493 16.201 1.00 87.06 287 PHE A C 1
ATOM 2112 O O . PHE A 1 287 ? -12.763 -1.106 16.073 1.00 87.06 287 PHE A O 1
ATOM 2119 N N . ALA A 1 288 ? -10.784 -1.578 15.150 1.00 88.12 288 ALA A N 1
ATOM 2120 C CA . ALA A 1 288 ? -11.156 -1.202 13.781 1.00 88.12 288 ALA A CA 1
ATOM 2121 C C . ALA A 1 288 ? -12.407 -1.960 13.294 1.00 88.12 288 ALA A C 1
ATOM 2123 O O . ALA A 1 288 ? -13.308 -1.365 12.690 1.00 88.12 288 ALA A O 1
ATOM 2124 N N . TYR A 1 289 ? -12.525 -3.251 13.626 1.00 86.25 289 TYR A N 1
ATOM 2125 C CA . TYR A 1 289 ? -13.731 -4.044 13.365 1.00 86.25 289 TYR A CA 1
ATOM 2126 C C . TYR A 1 289 ? -14.937 -3.603 14.220 1.00 86.25 289 TYR A C 1
ATOM 2128 O O . TYR A 1 289 ? -16.070 -3.542 13.729 1.00 86.25 289 TYR A O 1
ATOM 2136 N N . GLY A 1 290 ? -14.718 -3.256 15.491 1.00 82.12 290 GLY A N 1
ATOM 2137 C CA . GLY A 1 290 ? -15.760 -2.718 16.373 1.00 82.12 290 GLY A CA 1
ATOM 2138 C C . GLY A 1 290 ? -16.281 -1.338 15.943 1.00 82.12 290 GLY A C 1
ATOM 2139 O O . GLY A 1 290 ? -17.495 -1.109 15.965 1.00 82.12 290 GLY A O 1
ATOM 2140 N N . LEU A 1 291 ? -15.386 -0.463 15.479 1.00 86.25 291 LEU A N 1
ATOM 2141 C CA . LEU A 1 291 ? -15.661 0.858 14.908 1.00 86.25 291 LEU A CA 1
ATOM 2142 C C . LEU A 1 291 ? -16.531 0.743 13.650 1.00 86.25 291 LEU A C 1
ATOM 2144 O O . LEU A 1 291 ? -17.546 1.433 13.545 1.00 86.25 291 LEU A O 1
ATOM 2148 N N . ARG A 1 292 ? -16.232 -0.214 12.755 1.00 83.50 292 ARG A N 1
ATOM 2149 C CA . ARG A 1 292 ? -17.076 -0.523 11.582 1.00 83.50 292 ARG A CA 1
ATOM 2150 C C . ARG A 1 292 ? -18.522 -0.855 11.968 1.00 83.50 292 ARG A C 1
ATOM 2152 O O . ARG A 1 292 ? -19.445 -0.500 11.240 1.00 83.50 292 ARG A O 1
ATOM 2159 N N . LYS A 1 293 ? -18.724 -1.518 13.114 1.00 82.94 293 LYS A N 1
ATOM 2160 C CA . LYS A 1 293 ? -20.049 -1.843 13.677 1.00 82.94 293 LYS A CA 1
ATOM 2161 C C . LYS A 1 293 ? -20.660 -0.718 14.529 1.00 82.94 293 LYS A C 1
ATOM 2163 O O . LYS A 1 293 ? -21.710 -0.933 15.122 1.00 82.94 293 LYS A O 1
ATOM 2168 N N . GLY A 1 294 ? -20.031 0.456 14.619 1.00 79.62 294 GLY A N 1
ATOM 2169 C CA . GLY A 1 294 ? -20.539 1.598 15.388 1.00 79.62 294 GLY A CA 1
ATOM 2170 C C . GLY A 1 294 ? -20.474 1.439 16.912 1.00 79.62 294 GLY A C 1
ATOM 2171 O O . GLY A 1 294 ? -21.166 2.171 17.618 1.00 79.62 294 GLY A O 1
ATOM 2172 N N . ARG A 1 295 ? -19.686 0.481 17.426 1.00 84.00 295 ARG A N 1
ATOM 2173 C CA . ARG A 1 295 ? -19.663 0.124 18.855 1.00 84.00 295 ARG A CA 1
ATOM 2174 C C . ARG A 1 295 ? -18.936 1.176 19.696 1.00 84.00 295 ARG A C 1
ATOM 2176 O O . ARG A 1 295 ? -17.727 1.352 19.544 1.00 84.00 295 ARG A O 1
ATOM 2183 N N . ARG A 1 296 ? -19.631 1.776 20.668 1.00 82.69 296 ARG A N 1
ATOM 2184 C CA . ARG A 1 296 ? -19.073 2.796 21.579 1.00 82.69 296 ARG A CA 1
ATOM 2185 C C . ARG A 1 296 ? -17.854 2.301 22.371 1.00 82.69 296 ARG A C 1
ATOM 2187 O O . ARG A 1 296 ? -16.901 3.049 22.549 1.00 82.69 296 ARG A O 1
ATOM 2194 N N . ALA A 1 297 ? -17.843 1.026 22.770 1.00 82.12 297 ALA A N 1
ATOM 2195 C CA . ALA A 1 297 ? -16.710 0.408 23.465 1.00 82.12 297 ALA A CA 1
ATOM 2196 C C . ALA A 1 297 ? -15.425 0.354 22.614 1.00 82.12 297 ALA A C 1
ATOM 2198 O O . ALA A 1 297 ? -14.338 0.515 23.151 1.00 82.12 297 ALA A O 1
ATOM 2199 N N . ALA A 1 298 ? -15.538 0.171 21.292 1.00 84.31 298 ALA A N 1
ATOM 2200 C CA . ALA A 1 298 ? -14.378 0.170 20.398 1.00 84.31 298 ALA A CA 1
ATOM 2201 C C . ALA A 1 298 ? -13.843 1.588 20.157 1.00 84.31 298 ALA A C 1
ATOM 2203 O O . ALA A 1 298 ? -12.639 1.778 20.104 1.00 84.31 298 ALA A O 1
ATOM 2204 N N . TYR A 1 299 ? -14.731 2.585 20.090 1.00 85.94 299 TYR A N 1
ATOM 2205 C CA . TYR A 1 299 ? -14.357 4.001 20.061 1.00 85.94 299 TYR A CA 1
ATOM 2206 C C . TYR A 1 299 ? -13.590 4.424 21.326 1.00 85.94 299 TYR A C 1
ATOM 2208 O O . TYR A 1 299 ? -12.498 4.976 21.217 1.00 85.94 299 TYR A O 1
ATOM 2216 N N . ILE A 1 300 ? -14.106 4.096 22.517 1.00 85.31 300 ILE A N 1
ATOM 2217 C CA . ILE A 1 300 ? -13.414 4.370 23.789 1.00 85.31 300 ILE A CA 1
ATOM 2218 C C . ILE A 1 300 ? -12.088 3.595 23.856 1.00 85.31 300 ILE A C 1
ATOM 2220 O O . ILE A 1 300 ? -11.065 4.176 24.200 1.00 85.31 300 ILE A O 1
ATOM 2224 N N . GLY A 1 301 ? -12.086 2.315 23.470 1.00 84.81 301 GLY A N 1
ATOM 2225 C CA . GLY A 1 301 ? -10.881 1.484 23.423 1.00 84.81 301 GLY A CA 1
ATOM 2226 C C . GLY A 1 301 ? -9.788 2.054 22.515 1.00 84.81 301 GLY A C 1
ATOM 2227 O O . GLY A 1 301 ? -8.635 2.105 22.932 1.00 84.81 301 GLY A O 1
ATOM 2228 N N . THR A 1 302 ? -10.138 2.554 21.324 1.00 88.38 302 THR A N 1
ATOM 2229 C CA . THR A 1 302 ? -9.182 3.240 20.442 1.00 88.38 302 THR A CA 1
ATOM 2230 C C . THR A 1 302 ? -8.622 4.501 21.092 1.00 88.38 302 THR A C 1
ATOM 2232 O O . THR A 1 302 ? -7.411 4.673 21.078 1.00 88.38 302 THR A O 1
ATOM 2235 N N . LEU A 1 303 ? -9.453 5.359 21.696 1.00 88.50 303 LEU A N 1
ATOM 2236 C CA . LEU A 1 303 ? -8.960 6.575 22.359 1.00 88.50 303 LEU A CA 1
ATOM 2237 C C . LEU A 1 303 ? -8.031 6.266 23.541 1.00 88.50 303 LEU A C 1
ATOM 2239 O O . LEU A 1 303 ? -6.993 6.905 23.674 1.00 88.50 303 LEU A O 1
ATOM 2243 N N . ILE A 1 304 ? -8.369 5.268 24.364 1.00 86.81 304 ILE A N 1
ATOM 2244 C CA . ILE A 1 304 ? -7.518 4.828 25.479 1.00 86.81 304 ILE A CA 1
ATOM 2245 C C . ILE A 1 304 ? -6.197 4.260 24.951 1.00 86.81 304 ILE A C 1
ATOM 2247 O O . ILE A 1 304 ? -5.142 4.652 25.432 1.00 86.81 304 ILE A O 1
ATOM 2251 N N . LEU A 1 305 ? -6.235 3.379 23.945 1.00 87.00 305 LEU A N 1
ATOM 2252 C CA . LEU A 1 305 ? -5.028 2.778 23.373 1.00 87.00 305 LEU A CA 1
ATOM 2253 C C . LEU A 1 305 ? -4.110 3.837 22.749 1.00 87.00 305 LEU A C 1
ATOM 2255 O O . LEU A 1 305 ? -2.929 3.880 23.066 1.00 87.00 305 LEU A O 1
ATOM 2259 N N . GLN A 1 306 ? -4.649 4.721 21.910 1.00 88.94 306 GLN A N 1
ATOM 2260 C CA . GLN A 1 306 ? -3.871 5.784 21.266 1.00 88.94 306 GLN A CA 1
ATOM 2261 C C . GLN A 1 306 ? -3.346 6.814 22.281 1.00 88.94 306 GLN A C 1
ATOM 2263 O O . GLN A 1 306 ? -2.233 7.312 22.123 1.00 88.94 306 GLN A O 1
ATOM 2268 N N . GLY A 1 307 ? -4.103 7.086 23.351 1.00 84.19 307 GLY A N 1
ATOM 2269 C CA . GLY A 1 307 ? -3.651 7.900 24.480 1.00 84.19 307 GLY A CA 1
ATOM 2270 C C . GLY A 1 307 ? -2.496 7.256 25.248 1.00 84.19 307 GLY A C 1
ATOM 2271 O O . GLY A 1 307 ? -1.484 7.913 25.470 1.00 84.19 307 GLY A O 1
ATOM 2272 N N . LEU A 1 308 ? -2.603 5.968 25.594 1.00 84.31 308 LEU A N 1
ATOM 2273 C CA . LEU A 1 308 ? -1.535 5.218 26.264 1.00 84.31 308 LEU A CA 1
ATOM 2274 C C . LEU A 1 308 ? -0.258 5.179 25.418 1.00 84.31 308 LEU A C 1
ATOM 2276 O O . LEU A 1 308 ? 0.801 5.530 25.923 1.00 84.31 308 LEU A O 1
ATOM 2280 N N . LEU A 1 309 ? -0.359 4.837 24.130 1.00 82.50 309 LEU A N 1
ATOM 2281 C CA . LEU A 1 309 ? 0.788 4.805 23.213 1.00 82.50 309 LEU A CA 1
ATOM 2282 C C . LEU A 1 309 ? 1.427 6.193 23.046 1.00 82.50 309 LEU A C 1
ATOM 2284 O O . LEU A 1 309 ? 2.648 6.328 23.121 1.00 82.50 309 LEU A O 1
ATOM 2288 N N . GLY A 1 310 ? 0.615 7.246 22.898 1.00 78.94 310 GLY A N 1
ATOM 2289 C CA . GLY A 1 310 ? 1.094 8.630 22.854 1.00 78.94 310 GLY A CA 1
ATOM 2290 C C . GLY A 1 310 ? 1.839 9.049 24.127 1.00 78.94 310 GLY A C 1
ATOM 2291 O O . GLY A 1 310 ? 2.925 9.617 24.031 1.00 78.94 310 GLY A O 1
ATOM 2292 N N . ILE A 1 311 ? 1.305 8.710 25.307 1.00 80.06 311 ILE A N 1
ATOM 2293 C CA . ILE A 1 311 ? 1.959 8.974 26.598 1.00 80.06 311 ILE A CA 1
ATOM 2294 C C . ILE A 1 311 ? 3.261 8.173 26.716 1.00 80.06 311 ILE A C 1
ATOM 2296 O O . ILE A 1 311 ? 4.285 8.765 27.034 1.00 80.06 311 ILE A O 1
ATOM 2300 N N . SER A 1 312 ? 3.264 6.872 26.403 1.00 74.69 312 SER A N 1
ATOM 2301 C CA . SER A 1 312 ? 4.481 6.045 26.438 1.00 74.69 312 SER A CA 1
ATOM 2302 C C . SER A 1 312 ? 5.585 6.597 25.534 1.00 74.69 312 SER A C 1
ATOM 2304 O O . SER A 1 312 ? 6.732 6.663 25.967 1.00 74.69 312 SER A O 1
ATOM 2306 N N . THR A 1 313 ? 5.229 7.062 24.329 1.00 73.62 313 THR A N 1
ATOM 2307 C CA . THR A 1 313 ? 6.171 7.724 23.405 1.00 73.62 313 THR A CA 1
ATOM 2308 C C . THR A 1 313 ? 6.796 8.955 24.069 1.00 73.62 313 THR A C 1
ATOM 2310 O O . THR A 1 313 ? 8.016 9.082 24.131 1.00 73.62 313 THR A O 1
ATOM 2313 N N . LEU A 1 314 ? 5.955 9.839 24.622 1.00 73.56 314 LEU A N 1
ATOM 2314 C CA . LEU A 1 314 ? 6.391 11.077 25.267 1.00 73.56 314 LEU A CA 1
ATOM 2315 C C . LEU A 1 314 ? 7.278 10.805 26.491 1.00 73.56 314 LEU A C 1
ATOM 2317 O O . LEU A 1 314 ? 8.299 11.466 26.665 1.00 73.56 314 LEU A O 1
ATOM 2321 N N . THR A 1 315 ? 6.909 9.831 27.328 1.00 72.81 315 THR A N 1
ATOM 2322 C CA . THR A 1 315 ? 7.685 9.441 28.511 1.00 72.81 315 THR A CA 1
ATOM 2323 C C . THR A 1 315 ? 9.049 8.878 28.125 1.00 72.81 315 THR A C 1
ATOM 2325 O O . THR A 1 315 ? 10.040 9.325 28.694 1.00 72.81 315 THR A O 1
ATOM 2328 N N . SER A 1 316 ? 9.129 7.957 27.156 1.00 66.19 316 SER A N 1
ATOM 2329 C CA . SER A 1 316 ? 10.415 7.387 26.729 1.00 66.19 316 SER A CA 1
ATOM 2330 C C . SER A 1 316 ? 11.377 8.462 26.224 1.00 66.19 316 SER A C 1
ATOM 2332 O O . SER A 1 316 ? 12.480 8.561 26.757 1.00 66.19 316 SER A O 1
ATOM 2334 N N . THR A 1 317 ? 10.953 9.339 25.308 1.00 68.81 317 THR A N 1
ATOM 2335 C CA . THR A 1 317 ? 11.863 10.378 24.794 1.00 68.81 317 THR A CA 1
ATOM 2336 C C . THR A 1 317 ? 12.185 11.450 25.839 1.00 68.81 317 THR A C 1
ATOM 2338 O O . THR A 1 317 ? 13.285 11.991 25.839 1.00 68.81 317 THR A O 1
ATOM 2341 N N . THR A 1 318 ? 11.277 11.737 26.780 1.00 70.50 318 THR A N 1
ATOM 2342 C CA . THR A 1 318 ? 11.571 12.659 27.893 1.00 70.50 318 THR A CA 1
ATOM 2343 C C . THR A 1 318 ? 12.626 12.074 28.837 1.00 70.50 318 THR A C 1
ATOM 2345 O O . THR A 1 318 ? 13.493 12.809 29.296 1.00 70.50 318 THR A O 1
ATOM 2348 N N . VAL A 1 319 ? 12.601 10.763 29.103 1.00 70.56 319 VAL A N 1
ATOM 2349 C CA . VAL A 1 319 ? 13.637 10.090 29.907 1.00 70.56 319 VAL A CA 1
ATOM 2350 C C . VAL A 1 319 ? 15.001 10.145 29.214 1.00 70.56 319 VAL A C 1
ATOM 2352 O O . VAL A 1 319 ? 15.989 10.456 29.872 1.00 70.56 319 VAL A O 1
ATOM 2355 N N . GLU A 1 320 ? 15.068 9.917 27.901 1.00 67.06 320 GLU A N 1
ATOM 2356 C CA . GLU A 1 320 ? 16.329 10.010 27.146 1.00 67.06 320 GLU A CA 1
ATOM 2357 C C . GLU A 1 320 ? 16.867 11.449 27.073 1.00 67.06 320 GLU A C 1
ATOM 2359 O O . GLU A 1 320 ? 18.063 11.665 27.249 1.00 67.06 320 GLU A O 1
ATOM 2364 N N . LEU A 1 321 ? 15.990 12.445 26.892 1.00 69.19 321 LEU A N 1
ATOM 2365 C CA . LEU A 1 321 ? 16.362 13.866 26.920 1.00 69.19 321 LEU A CA 1
ATOM 2366 C C . LEU A 1 321 ? 16.854 14.321 28.303 1.00 69.19 321 LEU A C 1
ATOM 2368 O O . LEU A 1 321 ? 17.762 15.142 28.380 1.00 69.19 321 LEU A O 1
ATOM 2372 N N . LEU A 1 322 ? 16.279 13.795 29.390 1.00 70.62 322 LEU A N 1
ATOM 2373 C CA . LEU A 1 322 ? 16.723 14.076 30.763 1.00 70.62 322 LEU A CA 1
ATOM 2374 C C . LEU A 1 322 ? 18.019 13.343 31.143 1.00 70.62 322 LEU A C 1
ATOM 2376 O O . LEU A 1 322 ? 18.703 13.775 32.067 1.00 70.62 322 LEU A O 1
ATOM 2380 N N . ALA A 1 323 ? 18.351 12.249 30.455 1.00 67.69 323 ALA A N 1
ATOM 2381 C CA . ALA A 1 323 ? 19.594 11.503 30.644 1.00 67.69 323 ALA A CA 1
ATOM 2382 C C . ALA A 1 323 ? 20.773 12.057 29.819 1.00 67.69 323 ALA A C 1
ATOM 2384 O O . ALA A 1 323 ? 21.894 11.570 29.961 1.00 67.69 323 ALA A O 1
ATOM 2385 N N . TRP A 1 324 ? 20.538 13.049 28.953 1.00 66.38 324 TRP A N 1
ATOM 2386 C CA . TRP A 1 324 ? 21.559 13.610 28.074 1.00 66.38 324 TRP A CA 1
ATOM 2387 C C . TRP A 1 324 ? 22.487 14.593 28.800 1.00 66.38 324 TRP A C 1
ATOM 2389 O O . TRP A 1 324 ? 22.046 15.624 29.306 1.00 66.38 324 TRP A O 1
ATOM 2399 N N . ASN A 1 325 ? 23.793 14.307 28.785 1.00 64.25 325 ASN A N 1
ATOM 2400 C CA . ASN A 1 325 ? 24.809 15.079 29.511 1.00 64.25 325 ASN A CA 1
ATOM 2401 C C . ASN A 1 325 ? 25.525 16.159 28.671 1.00 64.25 325 ASN A C 1
ATOM 2403 O O . ASN A 1 325 ? 26.558 16.677 29.091 1.00 64.25 325 ASN A O 1
ATOM 2407 N N . GLY A 1 326 ? 24.977 16.542 27.513 1.00 62.41 326 GLY A N 1
ATOM 2408 C CA . GLY A 1 326 ? 25.505 17.631 26.683 1.00 62.41 326 GLY A CA 1
ATOM 2409 C C . GLY A 1 326 ? 26.295 17.171 25.447 1.00 62.41 326 GLY A C 1
ATOM 2410 O O . GLY A 1 326 ? 26.299 15.990 25.111 1.00 62.41 326 GLY A O 1
ATOM 2411 N N . PRO A 1 327 ? 26.928 18.102 24.708 1.00 60.06 327 PRO A N 1
ATOM 2412 C CA . PRO A 1 327 ? 27.444 17.849 23.356 1.00 60.06 327 PRO A CA 1
ATOM 2413 C C . PRO A 1 327 ? 28.593 16.831 23.268 1.00 60.06 327 PRO A C 1
ATOM 2415 O O . PRO A 1 327 ? 28.828 16.306 22.183 1.00 60.06 327 PRO A O 1
ATOM 2418 N N . ASP A 1 328 ? 29.273 16.537 24.379 1.00 59.50 328 ASP A N 1
ATOM 2419 C CA . ASP A 1 328 ? 30.358 15.548 24.446 1.00 59.50 328 ASP A CA 1
ATOM 2420 C C . ASP A 1 328 ? 29.850 14.099 24.605 1.00 59.50 328 ASP A C 1
ATOM 2422 O O . ASP A 1 328 ? 30.596 13.152 24.357 1.00 59.50 328 ASP A O 1
ATOM 2426 N N . ASP A 1 329 ? 28.577 13.919 24.978 1.00 56.84 329 ASP A N 1
ATOM 2427 C CA . ASP A 1 329 ? 27.883 12.629 25.019 1.00 56.84 329 ASP A CA 1
ATOM 2428 C C . ASP A 1 329 ? 26.839 12.603 23.887 1.00 56.84 329 ASP A C 1
ATOM 2430 O O . ASP A 1 329 ? 25.758 13.198 24.016 1.00 56.84 329 ASP A O 1
ATOM 2434 N N . PRO A 1 330 ? 27.157 12.012 22.719 1.00 56.50 330 PRO A N 1
ATOM 2435 C CA . PRO A 1 330 ? 26.270 12.065 21.572 1.00 56.50 330 PRO A CA 1
ATOM 2436 C C . PRO A 1 330 ? 24.995 11.273 21.864 1.00 56.50 330 PRO A C 1
ATOM 2438 O O . PRO A 1 330 ? 25.001 10.039 21.890 1.00 56.50 330 PRO A O 1
ATOM 2441 N N . LEU A 1 331 ? 23.875 11.998 22.000 1.00 55.47 331 LEU A N 1
ATOM 2442 C CA . LEU A 1 331 ? 22.530 11.438 21.864 1.00 55.47 331 LEU A CA 1
ATOM 2443 C C . LEU A 1 331 ? 22.538 10.446 20.704 1.00 55.47 331 LEU A C 1
ATOM 2445 O O . LEU A 1 331 ? 22.981 10.782 19.600 1.00 55.47 331 LEU A O 1
ATOM 2449 N N . ARG A 1 332 ? 22.035 9.230 20.949 1.00 53.94 332 ARG A N 1
ATOM 2450 C CA . ARG A 1 332 ? 21.918 8.218 19.897 1.00 53.94 332 ARG A CA 1
ATOM 2451 C C . ARG A 1 332 ? 21.259 8.858 18.668 1.00 53.94 332 ARG A C 1
ATOM 2453 O O . ARG A 1 332 ? 20.292 9.601 18.848 1.00 53.94 332 ARG A O 1
ATOM 2460 N N . PRO A 1 333 ? 21.700 8.550 17.436 1.00 50.66 333 PRO A N 1
ATOM 2461 C CA . PRO A 1 333 ? 21.117 9.144 16.230 1.00 50.66 333 PRO A CA 1
ATOM 2462 C C . PRO A 1 333 ? 19.604 8.885 16.133 1.00 50.66 333 PRO A C 1
ATOM 2464 O O . PRO A 1 333 ? 18.842 9.709 15.645 1.00 50.66 333 PRO A O 1
ATOM 2467 N N . GLU A 1 334 ? 19.138 7.771 16.699 1.00 47.97 334 GLU A N 1
ATOM 2468 C CA . GLU A 1 334 ? 17.716 7.459 16.846 1.00 47.97 334 GLU A CA 1
ATOM 2469 C C . GLU A 1 334 ? 16.961 8.499 17.691 1.00 47.97 334 GLU A C 1
ATOM 2471 O O . GLU A 1 334 ? 15.822 8.809 17.362 1.00 47.97 334 GLU A O 1
ATOM 2476 N N . VAL A 1 335 ? 17.592 9.071 18.722 1.00 47.53 335 VAL A N 1
ATOM 2477 C CA . VAL A 1 335 ? 17.011 10.036 19.671 1.00 47.53 335 VAL A CA 1
ATOM 2478 C C . VAL A 1 335 ? 17.202 11.481 19.209 1.00 47.53 335 VAL A C 1
ATOM 2480 O O . VAL A 1 335 ? 16.313 12.289 19.439 1.00 47.53 335 VAL A O 1
ATOM 2483 N N . THR A 1 336 ? 18.272 11.839 18.492 1.00 48.66 336 THR A N 1
ATOM 2484 C CA . THR A 1 336 ? 18.352 13.167 17.841 1.00 48.66 336 THR A CA 1
ATOM 2485 C C . THR A 1 336 ? 17.328 13.289 16.709 1.00 48.66 336 THR A C 1
ATOM 2487 O O . THR A 1 336 ? 16.593 14.282 16.630 1.00 48.66 336 THR A O 1
ATOM 2490 N N . THR A 1 337 ? 17.195 12.250 15.879 1.00 48.44 337 THR A N 1
ATOM 2491 C CA . THR A 1 337 ? 16.166 12.176 14.836 1.00 48.44 337 THR A CA 1
ATOM 2492 C C . THR A 1 337 ? 14.770 11.999 15.445 1.00 48.44 337 THR A C 1
ATOM 2494 O O . THR A 1 337 ? 13.829 12.635 14.977 1.00 48.44 337 THR A O 1
ATOM 2497 N N . ALA A 1 338 ? 14.591 11.232 16.529 1.00 43.16 338 ALA A N 1
ATOM 2498 C CA . ALA A 1 338 ? 13.298 11.169 17.218 1.00 43.16 338 ALA A CA 1
ATOM 2499 C C . ALA A 1 338 ? 12.958 12.448 17.993 1.00 43.16 338 ALA A C 1
ATOM 2501 O O . ALA A 1 338 ? 11.787 12.774 18.046 1.00 43.16 338 ALA A O 1
ATOM 2502 N N . ALA A 1 339 ? 13.902 13.213 18.544 1.00 45.00 339 ALA A N 1
ATOM 2503 C CA . ALA A 1 339 ? 13.607 14.483 19.217 1.00 45.00 339 ALA A CA 1
ATOM 2504 C C . ALA A 1 339 ? 13.254 15.596 18.215 1.00 45.00 339 ALA A C 1
ATOM 2506 O O . ALA A 1 339 ? 12.367 16.407 18.478 1.00 45.00 339 ALA A O 1
ATOM 2507 N N . SER A 1 340 ? 13.880 15.599 17.034 1.00 48.56 340 SER A N 1
ATOM 2508 C CA . SER A 1 340 ? 13.526 16.512 15.935 1.00 48.56 340 SER A CA 1
ATOM 2509 C C . SER A 1 340 ? 12.252 16.091 15.182 1.00 48.56 340 SER A C 1
ATOM 2511 O O . SER A 1 340 ? 11.499 16.952 14.726 1.00 48.56 340 SER A O 1
ATOM 2513 N N . LEU A 1 341 ? 11.948 14.789 15.112 1.00 50.62 341 LEU A N 1
ATOM 2514 C CA . LEU A 1 341 ? 10.723 14.231 14.516 1.00 50.62 341 LEU A CA 1
ATOM 2515 C C . LEU A 1 341 ? 9.710 13.718 15.556 1.00 50.62 341 LEU A C 1
ATOM 2517 O O . LEU A 1 341 ? 8.809 12.960 15.199 1.00 50.62 341 LEU A O 1
ATOM 2521 N N . LEU A 1 342 ? 9.801 14.152 16.819 1.00 51.34 342 LEU A N 1
ATOM 2522 C CA . LEU A 1 342 ? 8.985 13.659 17.952 1.00 51.34 342 LEU A CA 1
ATOM 2523 C C . LEU A 1 342 ? 7.492 13.880 17.696 1.00 51.34 342 LEU A C 1
ATOM 2525 O O . LEU A 1 342 ? 6.635 13.080 18.076 1.00 51.34 342 LEU A O 1
ATOM 2529 N N . LEU A 1 343 ? 7.202 14.960 16.963 1.00 57.81 343 LEU A N 1
ATOM 2530 C CA . LEU A 1 343 ? 5.888 15.247 16.420 1.00 57.81 343 LEU A CA 1
ATOM 2531 C C . LEU A 1 343 ? 5.338 14.083 15.595 1.00 57.81 343 LEU A C 1
ATOM 2533 O O . LEU A 1 343 ? 4.159 13.816 15.713 1.00 57.81 343 LEU A O 1
ATOM 2537 N N . MET A 1 344 ? 6.107 13.394 14.753 1.00 62.91 344 MET A N 1
ATOM 2538 C CA . MET A 1 344 ? 5.549 12.549 13.689 1.00 62.91 344 MET A CA 1
ATOM 2539 C C . MET A 1 344 ? 4.851 11.260 14.177 1.00 62.91 344 MET A C 1
ATOM 2541 O O . MET A 1 344 ? 3.706 11.037 13.769 1.00 62.91 344 MET A O 1
ATOM 2545 N N . PRO A 1 345 ? 5.422 10.440 15.085 1.00 64.38 345 PRO A N 1
ATOM 2546 C CA . PRO A 1 345 ? 4.694 9.316 15.683 1.00 64.38 345 PRO A CA 1
ATOM 2547 C C . PRO A 1 345 ? 3.492 9.777 16.518 1.00 64.38 345 PRO A C 1
ATOM 2549 O O . PRO A 1 345 ? 2.392 9.233 16.398 1.00 64.38 345 PRO A O 1
ATOM 2552 N N . VAL A 1 346 ? 3.680 10.833 17.318 1.00 68.69 346 VAL A N 1
ATOM 2553 C CA . VAL A 1 346 ? 2.628 11.403 18.172 1.00 68.69 346 VAL A CA 1
ATOM 2554 C C . VAL A 1 346 ? 1.492 11.983 17.322 1.00 68.69 346 VAL A C 1
ATOM 2556 O O . VAL A 1 346 ? 0.329 11.733 17.621 1.00 68.69 346 VAL A O 1
ATOM 2559 N N . LEU A 1 347 ? 1.801 12.666 16.218 1.00 73.62 347 LEU A N 1
ATOM 2560 C CA . LEU A 1 347 ? 0.854 13.187 15.230 1.00 73.62 347 LEU A CA 1
ATOM 2561 C C . LEU A 1 347 ? 0.036 12.068 14.600 1.00 73.62 347 LEU A C 1
ATOM 2563 O O . LEU A 1 347 ? -1.141 12.290 14.342 1.00 73.62 347 LEU A O 1
ATOM 2567 N N . LEU A 1 348 ? 0.597 10.878 14.363 1.00 76.00 348 LEU A N 1
ATOM 2568 C CA . LEU A 1 348 ? -0.178 9.770 13.801 1.00 76.00 348 LEU A CA 1
ATOM 2569 C C . LEU A 1 348 ? -1.246 9.272 14.790 1.00 76.00 348 LEU A C 1
ATOM 2571 O O . LEU A 1 348 ? -2.402 9.056 14.409 1.00 76.00 348 LEU A O 1
ATOM 2575 N N . ASN A 1 349 ? -0.878 9.159 16.069 1.00 82.75 349 ASN A N 1
ATOM 2576 C CA . ASN A 1 349 ? -1.792 8.776 17.149 1.00 82.75 349 ASN A CA 1
ATOM 2577 C C . ASN A 1 349 ? -2.833 9.882 17.407 1.00 82.75 349 ASN A C 1
ATOM 2579 O O . ASN A 1 349 ? -4.036 9.619 17.474 1.00 82.75 349 ASN A O 1
ATOM 2583 N N . VAL A 1 350 ? -2.391 11.144 17.464 1.00 81.31 350 VAL A N 1
ATOM 2584 C CA . VAL A 1 350 ? -3.238 12.336 17.631 1.00 81.31 350 VAL A CA 1
ATOM 2585 C C . VAL A 1 350 ? -4.175 12.529 16.440 1.00 81.31 350 VAL A C 1
ATOM 2587 O O . VAL A 1 350 ? -5.337 12.854 16.653 1.00 81.31 350 VAL A O 1
ATOM 2590 N N . ALA A 1 351 ? -3.741 12.273 15.205 1.00 83.19 351 ALA A N 1
ATOM 2591 C CA . ALA A 1 351 ? -4.596 12.331 14.021 1.00 83.19 351 ALA A CA 1
ATOM 2592 C C . ALA A 1 351 ? -5.686 11.256 14.071 1.00 83.19 351 ALA A C 1
ATOM 2594 O O . ALA A 1 351 ? -6.843 11.540 13.755 1.00 83.19 351 ALA A O 1
ATOM 2595 N N . LEU A 1 352 ? -5.366 10.041 14.530 1.00 83.50 352 LEU A N 1
ATOM 2596 C CA . LEU A 1 352 ? -6.372 8.997 14.713 1.00 83.50 352 LEU A CA 1
ATOM 2597 C C . LEU A 1 352 ? -7.348 9.332 15.856 1.00 83.50 352 LEU A C 1
ATOM 2599 O O . LEU A 1 352 ? -8.558 9.125 15.712 1.00 83.50 352 LEU A O 1
ATOM 2603 N N . CYS A 1 353 ? -6.867 9.929 16.949 1.00 84.62 353 CYS A N 1
ATOM 2604 C CA . CYS A 1 353 ? -7.709 10.521 17.994 1.00 84.62 353 CYS A CA 1
ATOM 2605 C C . CYS A 1 353 ? -8.599 11.653 17.449 1.00 84.62 353 CYS A C 1
ATOM 2607 O O . CYS A 1 353 ? -9.803 11.653 17.683 1.00 84.62 353 CYS A O 1
ATOM 2609 N N . ALA A 1 354 ? -8.066 12.582 16.658 1.00 84.44 354 ALA A N 1
ATOM 2610 C CA . ALA A 1 354 ? -8.828 13.679 16.068 1.00 84.44 354 ALA A CA 1
ATOM 2611 C C . ALA A 1 354 ? -9.918 13.158 15.116 1.00 84.44 354 ALA A C 1
ATOM 2613 O O . ALA A 1 354 ? -11.075 13.557 15.227 1.00 84.44 354 ALA A O 1
ATOM 2614 N N . VAL A 1 355 ? -9.588 12.200 14.244 1.00 85.50 355 VAL A N 1
ATOM 2615 C CA . VAL A 1 355 ? -10.535 11.552 13.320 1.00 85.50 355 VAL A CA 1
ATOM 2616 C C . VAL A 1 355 ? -11.630 10.779 14.068 1.00 85.50 355 VAL A C 1
ATOM 2618 O O . VAL A 1 355 ? -12.810 10.891 13.723 1.00 85.50 355 VAL A O 1
ATOM 2621 N N . THR A 1 356 ? -11.281 10.024 15.115 1.00 83.88 356 THR A N 1
ATOM 2622 C CA . THR A 1 356 ? -12.267 9.308 15.950 1.00 83.88 356 THR A CA 1
ATOM 2623 C C . THR A 1 356 ? -13.172 10.279 16.727 1.00 83.88 356 THR A C 1
ATOM 2625 O O . THR A 1 356 ? -14.390 10.080 16.740 1.00 83.88 356 THR A O 1
ATOM 2628 N N . LEU A 1 357 ? -12.620 11.351 17.313 1.00 87.00 357 LEU A N 1
ATOM 2629 C CA . LEU A 1 357 ? -13.348 12.398 18.054 1.00 87.00 357 LEU A CA 1
ATOM 2630 C C . LEU A 1 357 ? -14.254 13.259 17.160 1.00 87.00 357 LEU A C 1
ATOM 2632 O O . LEU A 1 357 ? -15.365 13.620 17.570 1.00 87.00 357 LEU A O 1
ATOM 2636 N N . TRP A 1 358 ? -13.811 13.575 15.942 1.00 88.31 358 TRP A N 1
ATOM 2637 C CA . TRP A 1 358 ? -14.605 14.282 14.932 1.00 88.31 358 TRP A CA 1
ATOM 2638 C C . TRP A 1 358 ? -15.856 13.473 14.585 1.00 88.31 358 TRP A C 1
ATOM 2640 O O . TRP A 1 358 ? -16.983 13.967 14.636 1.00 88.31 358 TRP A O 1
ATOM 2650 N N . MET A 1 359 ? -15.670 12.176 14.341 1.00 86.38 359 MET A N 1
ATOM 2651 C CA . MET A 1 359 ? -16.739 11.252 13.969 1.00 86.38 359 MET A CA 1
ATOM 2652 C C . MET A 1 359 ? -17.529 10.696 15.168 1.00 86.38 359 MET A C 1
ATOM 2654 O O . MET A 1 359 ? -18.357 9.801 14.973 1.00 86.38 359 MET A O 1
ATOM 2658 N N . ARG A 1 360 ? -17.344 11.232 16.391 1.00 82.12 360 ARG A N 1
ATOM 2659 C CA . ARG A 1 360 ? -17.927 10.706 17.648 1.00 82.12 360 ARG A CA 1
ATOM 2660 C C . ARG A 1 360 ? -19.434 10.444 17.595 1.00 82.12 360 ARG A C 1
ATOM 2662 O O . ARG A 1 360 ? -19.902 9.447 18.141 1.00 82.12 360 ARG A O 1
ATOM 2669 N N . ARG A 1 361 ? -20.188 11.301 16.890 1.00 79.75 361 ARG A N 1
ATOM 2670 C CA . ARG A 1 361 ? -21.653 11.192 16.717 1.00 79.75 361 ARG A CA 1
ATOM 2671 C C . ARG A 1 361 ? -22.075 9.879 16.045 1.00 79.75 361 ARG A C 1
ATOM 2673 O O . ARG A 1 361 ? -23.208 9.444 16.208 1.00 79.75 361 ARG A O 1
ATOM 2680 N N . SER A 1 362 ? -21.158 9.215 15.346 1.00 79.44 362 SER A N 1
ATOM 2681 C CA . SER A 1 362 ? -21.421 7.953 14.658 1.00 79.44 362 SER A CA 1
ATOM 2682 C C . SER A 1 362 ? -21.454 6.736 15.599 1.00 79.44 362 SER A C 1
ATOM 2684 O O . SER A 1 362 ? -21.985 5.693 15.212 1.00 79.44 362 SER A O 1
ATOM 2686 N N . PHE A 1 363 ? -20.910 6.819 16.821 1.00 78.81 363 PHE A N 1
ATOM 2687 C CA . PHE A 1 363 ? -20.675 5.664 17.711 1.00 78.81 363 PHE A CA 1
ATOM 2688 C C . PHE A 1 363 ? -21.707 5.538 18.845 1.00 78.81 363 PHE A C 1
ATOM 2690 O O . PHE A 1 363 ? -21.378 5.594 20.029 1.00 78.81 363 PHE A O 1
ATOM 2697 N N . THR A 1 364 ? -22.974 5.351 18.474 1.00 74.56 364 THR A N 1
ATOM 2698 C CA . THR A 1 364 ? -24.116 5.273 19.405 1.00 74.56 364 THR A CA 1
ATOM 2699 C C . THR A 1 364 ? -24.439 3.865 19.917 1.00 74.56 364 THR A C 1
ATOM 2701 O O . THR A 1 364 ? -25.166 3.723 20.901 1.00 74.56 364 THR A O 1
ATOM 2704 N N . ILE A 1 365 ? -23.915 2.807 19.286 1.00 77.44 365 ILE A N 1
ATOM 2705 C CA . ILE A 1 365 ? -24.315 1.428 19.595 1.00 77.44 365 ILE A CA 1
ATOM 2706 C C . ILE A 1 365 ? -23.550 0.932 20.826 1.00 77.44 365 ILE A C 1
ATOM 2708 O O . ILE A 1 365 ? -22.330 0.742 20.796 1.00 77.44 365 ILE A O 1
ATOM 2712 N N . HIS A 1 366 ? -24.279 0.685 21.911 1.00 66.25 366 HIS A N 1
ATOM 2713 C CA . HIS A 1 366 ? -23.749 0.016 23.094 1.00 66.25 366 HIS A CA 1
ATOM 2714 C C . HIS A 1 366 ? -23.591 -1.480 22.784 1.00 66.25 366 HIS A C 1
ATOM 2716 O O . HIS A 1 366 ? -24.483 -2.109 22.218 1.00 66.25 366 HIS A O 1
ATOM 2722 N N . ALA A 1 367 ? -22.429 -2.052 23.100 1.00 56.22 367 ALA A N 1
ATOM 2723 C CA . ALA A 1 367 ? -22.209 -3.486 22.949 1.00 56.22 367 ALA A CA 1
ATOM 2724 C C . ALA A 1 367 ? -22.738 -4.216 24.190 1.00 56.22 367 ALA A C 1
ATOM 2726 O O . ALA A 1 367 ? -22.474 -3.775 25.306 1.00 56.22 367 ALA A O 1
ATOM 2727 N N . ALA A 1 368 ? -23.428 -5.345 24.001 1.00 52.41 368 ALA A N 1
ATOM 2728 C CA . ALA A 1 368 ? -23.786 -6.223 25.111 1.00 52.41 368 ALA A CA 1
ATOM 2729 C C . ALA A 1 368 ? -22.500 -6.672 25.845 1.00 52.41 368 ALA A C 1
ATOM 2731 O O . ALA A 1 368 ? -21.565 -7.148 25.186 1.00 52.41 368 ALA A O 1
ATOM 2732 N N . PRO A 1 369 ? -22.419 -6.518 27.182 1.00 53.12 369 PRO A N 1
ATOM 2733 C CA . PRO A 1 369 ? -21.147 -6.570 27.907 1.00 53.12 369 PRO A CA 1
ATOM 2734 C C . PRO A 1 369 ? -20.449 -7.937 27.852 1.00 53.12 369 PRO A C 1
ATOM 2736 O O . PRO A 1 369 ? -19.224 -8.003 27.958 1.00 53.12 369 PRO A O 1
ATOM 2739 N N . SER A 1 370 ? -21.187 -9.030 27.634 1.00 53.81 370 SER A N 1
ATOM 2740 C CA . SER A 1 370 ? -20.655 -10.400 27.619 1.00 53.81 370 SER A CA 1
ATOM 2741 C C . SER A 1 370 ? -19.714 -10.693 26.442 1.00 53.81 370 SER A C 1
ATOM 2743 O O . SER A 1 370 ? -18.695 -11.359 26.620 1.00 53.81 370 SER A O 1
ATOM 2745 N N . THR A 1 371 ? -19.995 -10.192 25.234 1.00 54.84 371 THR A N 1
ATOM 2746 C CA . THR A 1 371 ? -19.205 -10.547 24.037 1.00 54.84 371 THR A CA 1
ATOM 2747 C C . THR A 1 371 ? -17.914 -9.737 23.921 1.00 54.84 371 THR A C 1
ATOM 2749 O O . THR A 1 371 ? -16.902 -10.245 23.443 1.00 54.84 371 THR A O 1
ATOM 2752 N N . THR A 1 372 ? -17.918 -8.472 24.350 1.00 54.59 372 THR A N 1
ATOM 2753 C CA . THR A 1 372 ? -16.704 -7.639 24.346 1.00 54.59 372 THR A CA 1
ATOM 2754 C C . THR A 1 372 ? -15.777 -7.989 25.502 1.00 54.59 372 THR A C 1
ATOM 2756 O O . THR A 1 372 ? -14.573 -8.075 25.282 1.00 54.59 372 THR A O 1
ATOM 2759 N N . SER A 1 373 ? -16.316 -8.263 26.697 1.00 58.47 373 SER A N 1
ATOM 2760 C CA . SER A 1 373 ? -15.501 -8.693 27.841 1.00 58.47 373 SER A CA 1
ATOM 2761 C C . SER A 1 373 ? -14.847 -10.053 27.609 1.00 58.47 373 SER A C 1
ATOM 2763 O O . SER A 1 373 ? -13.671 -10.204 27.908 1.00 58.47 373 SER A O 1
ATOM 2765 N N . THR A 1 374 ? -15.541 -11.034 27.022 1.00 62.88 374 THR A N 1
ATOM 2766 C CA . THR A 1 374 ? -14.944 -12.357 26.753 1.00 62.88 374 THR A CA 1
ATOM 2767 C C . THR A 1 374 ? -13.835 -12.314 25.706 1.00 62.88 374 THR A C 1
ATOM 2769 O O . THR A 1 374 ? -12.824 -12.992 25.883 1.00 62.88 374 THR A O 1
ATOM 2772 N N . LEU A 1 375 ? -13.978 -11.514 24.645 1.00 67.06 375 LEU A N 1
ATOM 2773 C CA . LEU A 1 375 ? -12.957 -11.399 23.599 1.00 67.06 375 LEU A CA 1
ATOM 2774 C C . LEU A 1 375 ? -11.746 -10.585 24.089 1.00 67.06 375 LEU A C 1
ATOM 2776 O O . LEU A 1 375 ? -10.614 -11.028 23.911 1.00 67.06 375 LEU A O 1
ATOM 2780 N N . ALA A 1 376 ? -11.974 -9.479 24.809 1.00 67.00 376 ALA A N 1
ATOM 2781 C CA . ALA A 1 376 ? -10.906 -8.723 25.468 1.00 67.00 376 ALA A CA 1
ATOM 2782 C C . ALA A 1 376 ? -10.198 -9.544 26.560 1.00 67.00 376 ALA A C 1
ATOM 2784 O O . ALA A 1 376 ? -8.976 -9.526 26.629 1.00 67.00 376 ALA A O 1
ATOM 2785 N N . ARG A 1 377 ? -10.929 -10.331 27.364 1.00 71.38 377 ARG A N 1
ATOM 2786 C CA . ARG A 1 377 ? -10.351 -11.227 28.381 1.00 71.38 377 ARG A CA 1
ATOM 2787 C C . ARG A 1 377 ? -9.514 -12.338 27.751 1.00 71.38 377 ARG A C 1
ATOM 2789 O O . ARG A 1 377 ? -8.440 -12.625 28.255 1.00 71.38 377 ARG A O 1
ATOM 2796 N N . ARG A 1 378 ? -9.967 -12.947 26.648 1.00 79.88 378 ARG A N 1
ATOM 2797 C CA . ARG A 1 378 ? -9.170 -13.939 25.900 1.00 79.88 378 ARG A CA 1
ATOM 2798 C C . ARG A 1 378 ? -7.892 -13.326 25.329 1.00 79.88 378 ARG A C 1
ATOM 2800 O O . ARG A 1 378 ? -6.849 -13.959 25.416 1.00 79.88 378 ARG A O 1
ATOM 2807 N N . TRP A 1 379 ? -7.966 -12.104 24.801 1.00 77.38 379 TRP A N 1
ATOM 2808 C CA . TRP A 1 379 ? -6.790 -11.372 24.327 1.00 77.38 379 TRP A CA 1
ATOM 2809 C C . TRP A 1 379 ? -5.837 -11.010 25.480 1.00 77.38 379 TRP A C 1
ATOM 2811 O O . TRP A 1 379 ? -4.651 -11.282 25.379 1.00 77.38 379 TRP A O 1
ATOM 2821 N N . LEU A 1 380 ? -6.343 -10.512 26.615 1.00 74.88 380 LEU A N 1
ATOM 2822 C CA . LEU A 1 380 ? -5.532 -10.228 27.807 1.00 74.88 380 LEU A CA 1
ATOM 2823 C C . LEU A 1 380 ? -4.861 -11.485 28.378 1.00 74.88 380 LEU A C 1
ATOM 2825 O O . LEU A 1 380 ? -3.696 -11.420 28.743 1.00 74.88 380 LEU A O 1
ATOM 2829 N N . ILE A 1 381 ? -5.559 -12.626 28.421 1.00 76.94 381 ILE A N 1
ATOM 2830 C CA . ILE A 1 381 ? -4.970 -13.909 28.838 1.00 76.94 381 ILE A CA 1
ATOM 2831 C C . ILE A 1 381 ? -3.862 -14.329 27.865 1.00 76.94 381 ILE A C 1
ATOM 2833 O O . ILE A 1 381 ? -2.788 -14.706 28.316 1.00 76.94 381 ILE A O 1
ATOM 2837 N N . LEU A 1 382 ? -4.092 -14.225 26.550 1.00 73.56 382 LEU A N 1
ATOM 2838 C CA . LEU A 1 382 ? -3.066 -14.506 25.541 1.00 73.56 382 LEU A CA 1
ATOM 2839 C C . LEU A 1 382 ? -1.830 -13.618 25.755 1.00 73.56 382 LEU A C 1
ATOM 2841 O O . LEU A 1 382 ? -0.720 -14.132 25.819 1.00 73.56 382 LEU A O 1
ATOM 2845 N N . MET A 1 383 ? -2.021 -12.307 25.927 1.00 69.12 383 MET A N 1
ATOM 2846 C CA . MET A 1 383 ? -0.908 -11.378 26.125 1.00 69.12 383 MET A CA 1
ATOM 2847 C C . MET A 1 383 ? -0.186 -11.582 27.459 1.00 69.12 383 MET A C 1
ATOM 2849 O O . MET A 1 383 ? 1.030 -11.445 27.495 1.00 69.12 383 MET A O 1
ATOM 2853 N N . ALA A 1 384 ? -0.898 -11.943 28.530 1.00 69.38 384 ALA A N 1
ATOM 2854 C CA . ALA A 1 384 ? -0.292 -12.278 29.818 1.00 69.38 384 ALA A CA 1
ATOM 2855 C C . ALA A 1 384 ? 0.539 -13.569 29.738 1.00 69.38 384 ALA A C 1
ATOM 2857 O O . ALA A 1 384 ? 1.635 -13.615 30.281 1.00 69.38 384 ALA A O 1
ATOM 2858 N N . VAL A 1 385 ? 0.066 -14.584 29.003 1.00 68.88 385 VAL A N 1
ATOM 2859 C CA . VAL A 1 385 ? 0.832 -15.813 28.715 1.00 68.88 385 VAL A CA 1
ATOM 2860 C C . VAL A 1 385 ? 2.035 -15.537 27.805 1.00 68.88 385 VAL A C 1
ATOM 2862 O O . VAL A 1 385 ? 3.037 -16.228 27.912 1.00 68.88 385 VAL A O 1
ATOM 2865 N N . CYS A 1 386 ? 1.977 -14.522 26.938 1.00 59.09 386 CYS A N 1
ATOM 2866 C CA . CYS A 1 386 ? 3.140 -14.052 26.177 1.00 59.09 386 CYS A CA 1
ATOM 2867 C C . CYS A 1 386 ? 4.062 -13.099 26.962 1.00 59.09 386 CYS A C 1
ATOM 2869 O O . CYS A 1 386 ? 5.088 -12.703 26.421 1.00 59.09 386 CYS A O 1
ATOM 2871 N N . ALA A 1 387 ? 3.703 -12.678 28.177 1.00 57.50 387 ALA A N 1
ATOM 2872 C CA . ALA A 1 387 ? 4.505 -11.767 29.001 1.00 57.50 387 ALA A CA 1
ATOM 2873 C C . ALA A 1 387 ? 5.177 -12.459 30.202 1.00 57.50 387 ALA A C 1
ATOM 2875 O O . ALA A 1 387 ? 6.065 -11.861 30.810 1.00 57.50 387 ALA A O 1
ATOM 2876 N N . ALA A 1 388 ? 4.737 -13.677 30.533 1.00 53.72 388 ALA A N 1
ATOM 2877 C CA . ALA A 1 388 ? 5.323 -14.572 31.529 1.00 53.72 388 ALA A CA 1
ATOM 2878 C C . ALA A 1 388 ? 6.354 -15.519 30.891 1.00 53.72 388 ALA A C 1
ATOM 2880 O O . ALA A 1 388 ? 7.344 -15.826 31.589 1.00 53.72 388 ALA A O 1
#

Organism: NCBI:txid1852361

Secondary structure (DSSP, 8-state):
--HHHHHHHHHHHHHHHHHHHHHHHHHTT-HHHHHHHHHHHHHHHHHHHSGGG-GGGSB-SSS--TTHHHHGGG---TT-HHHHHHHHHHIIIIIHHHHHHH-HHHHHHHHHHHHHHHHHHHHHHHHHHHHHSHHHHHHHHHS-B-STHHHHHHHHHHHHHHS-HHHHHHHHHHHHHHHHHHHHHH--HHHHHHHHHHHHHHHHHHHTT--PPP-----HHHHHHHHHHHHHHHHHHHHHHHHH-SS--STTGGGGGGSS-HHHHSS---HHHHHHHTHHHHHHHHHHHHHHTTBHHHHHHHHHHHHHHHHHHHHHHHHHHHT---TTS---HHHHHHHHSTHHHHHHHHHHHHHHHHTGGG--BPPPHHHHHHHHHHHHHHHHHTT-

Sequence (388 aa):
MTAPLAATARTLRLLVSSLARLTVRWLSHAPATAAVTIALAVVSATYFVWRDQFATLEASPSSSHWWSIISSIGAVPGHFLATAVLGIVTMIVAGGAIERHLGTRAWVAAALSGQVVGVAATWATLPLLKRAISEWGQAIGEGTLWGTSLILVALAGAAVQSLGSRWRWRARFLLIGVLVLSSAILGSAISYARVWALLAGMVAARAAGVRGTESDASDDITTGRQFVSIAALCWACAAALTVVSSAPEGPLAQMRWSLGPAWWLEGRTGVITTLLCLAPITLQLVFAYGLRKGRRAAYIGTLILQGLLGISTLTSTTVELLAWNGPDDPLRPEVTTAASLLLMPVLLNVALCAVTLWMRRSFTIHAAPSTTSTLARRWLILMAVCAA